Protein AF-0000000066518110 (afdb_homodimer)

Solvent-accessible surface area (backbone atoms only — not comparable to full-atom values): 36638 Å² total; per-residue (Å²): 124,85,75,61,84,64,55,36,27,37,40,30,31,38,12,18,6,25,77,72,26,27,47,43,69,61,60,83,70,71,92,41,18,25,53,55,11,72,75,30,78,81,39,62,41,25,17,30,23,38,25,38,38,38,41,35,52,33,77,76,78,41,50,31,99,80,63,67,46,46,35,34,37,33,35,33,36,6,49,39,31,69,62,28,34,70,73,27,40,48,78,69,65,53,49,57,51,65,28,38,38,39,40,41,66,51,52,32,26,44,50,22,49,72,60,46,34,47,32,42,52,63,45,69,52,100,79,58,28,31,29,59,73,44,64,34,41,28,39,26,32,59,69,31,51,57,47,42,42,46,47,37,42,74,36,49,71,54,32,42,84,63,45,68,52,26,66,39,62,68,50,41,52,52,46,52,51,50,53,50,50,54,33,54,76,69,68,56,72,52,63,59,40,71,63,83,62,27,38,36,31,40,24,33,37,74,62,84,49,66,41,69,36,48,53,65,82,63,37,88,66,43,39,38,29,38,28,29,23,24,40,19,91,95,36,69,21,44,25,37,37,35,31,51,20,64,45,34,40,87,77,69,44,48,56,78,79,33,64,72,25,28,15,35,38,40,36,61,62,26,44,42,72,42,68,69,35,42,54,54,59,60,33,35,53,61,30,50,34,34,36,30,22,24,34,41,44,77,91,48,82,55,75,41,33,22,12,41,57,54,42,53,53,47,44,47,70,56,51,30,25,30,34,33,30,24,23,33,37,43,82,43,33,58,69,64,43,32,52,51,37,47,52,50,51,51,51,38,41,75,70,65,53,42,60,88,64,43,71,48,54,38,70,46,25,45,51,44,71,46,82,38,48,60,124,85,76,62,84,66,56,37,28,37,40,30,32,39,12,17,5,24,78,72,25,27,47,44,69,63,60,84,71,71,91,39,18,27,53,56,10,72,75,32,78,82,39,61,40,26,16,31,22,39,24,38,39,37,41,35,52,33,75,76,80,42,50,31,99,78,63,67,44,45,36,34,36,34,34,33,36,6,50,40,32,70,61,27,33,68,72,28,40,49,78,68,65,53,50,58,51,64,28,38,36,38,40,40,65,52,51,32,27,44,49,22,49,72,59,45,35,46,33,43,53,62,44,68,52,100,80,58,27,30,31,61,73,43,63,33,40,28,38,27,30,59,67,31,51,57,47,42,42,46,46,37,42,74,36,49,71,55,31,43,83,62,44,69,51,26,64,39,63,66,50,40,52,52,45,53,50,52,51,52,51,53,32,53,75,69,68,56,71,52,64,59,39,70,62,83,62,27,37,36,31,39,24,32,38,74,62,85,48,66,41,68,35,48,54,63,81,64,37,88,68,44,40,38,27,37,30,27,23,23,42,19,90,96,34,72,21,45,26,38,38,34,31,50,21,63,46,35,40,89,78,69,44,50,57,77,78,31,64,71,24,28,17,36,39,41,37,60,62,27,43,43,70,43,69,70,37,44,54,55,59,59,32,35,54,61,30,51,35,34,35,31,23,25,34,41,45,78,90,50,83,55,75,41,33,22,12,41,56,51,43,54,54,48,42,45,69,57,51,30,24,29,33,32,30,23,21,33,40,42,82,41,31,58,69,64,44,31,52,51,38,46,52,51,50,51,52,38,41,75,69,65,52,43,60,88,64,44,71,47,54,38,69,46,25,45,52,44,72,46,81,38,49,62

Nearest PDB structures (foldseek):
  6b9v-assembly1_A  TM=8.905E-01  e=1.741E-20  Candidatus Koribacter versatilis Ellin345
  6b9v-assembly1_B  TM=8.935E-01  e=6.721E-20  Candidatus Koribacter versatilis Ellin345
  3qh8-assembly1_A  TM=8.140E-01  e=2.279E-18  Brucella abortus 2308
  3p2u-assembly1_A  TM=7.828E-01  e=2.275E-13  Escherichia coli K-12
  3x2y-assembly1_C  TM=6.474E-01  e=5.043E-06  Thermotoga maritima MSB8

Radius of gyration: 27.17 Å; Cα contacts (8 Å, |Δi|>4): 1809; chains: 2; bounding box: 62×86×55 Å

Secondary structure (DSSP, 8-state):
-----SSEEEEEEEE-B-TT-BSPTT--SSSSHHHHHHH-TTSTT-BPBPEEEEEEE-TTS---TTS-SEEEEEE---TTHHHHHHHTGGGGT----SEEE---SSHHHHTTGGGGGGGS-EEE-TTS-EEES--EEEEEEHHHHHHHHHHTHHHHHTSEEEEEPPSSHHHHHHHHHHHHHHHHHHT--SEEESS----EEEEEE-SSS-EEE--GGG-TTSEEEEEEEESSTT-EEEEEEEETT--BGGGT--GGGGTTS--EEEE-S-SB--HHHHHHHHTBS--SEEEEE--S-TT---SSS--HHHHHHHHHHH--SEEEEE-B-TTS-HHHHHHHHHHHHHHHHHTT-S-TT--EEEE--TT-EEEEE-/-----SSEEEEEEEE-B-TT-BSPTT--SSSSHHHHHHH-TTSTT-BPBPEEEEEEE-TTS---TTS-SEEEEEE---TTHHHHHHHTGGGGT----SEEE---SSHHHHTTGGGGGGGS-EEE-TTS-EEES--EEEEEEHHHHHHHHHHTHHHHHHSEEEEEPPSSHHHHHHHHHHHHHHHHHHT--SEEESS----EEEEEE-SSS-EEE--GGG-TTSEEEEEEEESSTT-EEEEEEEETT--BGGGT--TTTTTTS--EEEE-S-SB--HHHHHHHHTBS--SEEEEE--S-TT---SSS--HHHHHHHHHHH--SEEEEE-B-TTS-HHHHHHHHHHHHHHHHHTT-S-TT--EEEE--TT-EEEEE-

pLDDT: mean 94.29, std 9.57, range [33.03, 98.94]

Structure (mmCIF, N/CA/C/O backbone):
data_AF-0000000066518110-model_v1
#
loop_
_entity.id
_entity.type
_entity.pdbx_description
1 polymer 'Metallo-beta-lactamase domain-containing protein'
#
loop_
_atom_site.group_PDB
_atom_site.id
_atom_site.type_symbol
_atom_site.label_atom_id
_atom_site.label_alt_id
_atom_site.label_comp_id
_atom_site.label_asym_id
_atom_site.label_entity_id
_atom_site.label_seq_id
_atom_site.pdbx_PDB_ins_code
_atom_site.Cartn_x
_atom_site.Cartn_y
_atom_site.Cartn_z
_atom_site.occupancy
_atom_site.B_iso_or_equiv
_atom_site.auth_seq_id
_atom_site.auth_comp_id
_atom_site.auth_asym_id
_atom_site.auth_atom_id
_atom_site.pdbx_PDB_model_num
ATOM 1 N N . MET A 1 1 ? 13.898 23.766 -10.867 1 33.03 1 MET A N 1
ATOM 2 C CA . MET A 1 1 ? 14.609 23.953 -9.609 1 33.03 1 MET A CA 1
ATOM 3 C C . MET A 1 1 ? 14.109 25.188 -8.875 1 33.03 1 MET A C 1
ATOM 5 O O . MET A 1 1 ? 14.195 26.297 -9.391 1 33.03 1 MET A O 1
ATOM 9 N N . SER A 1 2 ? 13.031 25 -8.156 1 42.16 2 SER A N 1
ATOM 10 C CA . SER A 1 2 ? 12.43 26.219 -7.613 1 42.16 2 SER A CA 1
ATOM 11 C C . SER A 1 2 ? 13.477 27.078 -6.914 1 42.16 2 SER A C 1
ATOM 13 O O . SER A 1 2 ? 14.195 26.609 -6.039 1 42.16 2 SER A O 1
ATOM 15 N N . ASN A 1 3 ? 14.031 27.953 -7.547 1 44.62 3 ASN A N 1
ATOM 16 C CA . ASN A 1 3 ? 14.93 28.984 -7.027 1 44.62 3 ASN A CA 1
ATOM 17 C C . ASN A 1 3 ? 14.375 29.625 -5.754 1 44.62 3 ASN A C 1
ATOM 19 O O . ASN A 1 3 ? 13.531 30.516 -5.816 1 44.62 3 ASN A O 1
ATOM 23 N N . MET A 1 4 ? 14.227 28.797 -4.758 1 57.44 4 MET A N 1
ATOM 24 C CA . MET A 1 4 ? 13.758 29.453 -3.543 1 57.44 4 MET A CA 1
ATOM 25 C C . MET A 1 4 ? 14.75 30.531 -3.082 1 57.44 4 MET A C 1
ATOM 27 O O . MET A 1 4 ? 15.938 30.25 -2.941 1 57.44 4 MET A O 1
ATOM 31 N N . ASP A 1 5 ? 14.539 31.734 -3.434 1 60.47 5 ASP A N 1
ATOM 32 C CA . ASP A 1 5 ? 15.367 32.906 -3.145 1 60.47 5 ASP A CA 1
ATOM 33 C C . ASP A 1 5 ? 15.656 33 -1.649 1 60.47 5 ASP A C 1
ATOM 35 O O . ASP A 1 5 ? 16.234 34 -1.197 1 60.47 5 ASP A O 1
ATOM 39 N N . GLY A 1 6 ? 15.43 31.953 -0.92 1 77.75 6 GLY A N 1
ATOM 40 C CA . GLY A 1 6 ? 15.719 31.906 0.506 1 77.75 6 GLY A CA 1
ATOM 41 C C . GLY A 1 6 ? 14.68 32.625 1.342 1 77.75 6 GLY A C 1
ATOM 42 O O . GLY A 1 6 ? 14.695 32.562 2.572 1 77.75 6 GLY A O 1
ATOM 43 N N . SER A 1 7 ? 13.727 33.344 0.765 1 87.75 7 SER A N 1
ATOM 44 C CA . SER A 1 7 ? 12.75 34.125 1.492 1 87.75 7 SER A CA 1
ATOM 45 C C . SER A 1 7 ? 11.406 33.438 1.592 1 87.75 7 SER A C 1
ATOM 47 O O . SER A 1 7 ? 10.5 33.906 2.279 1 87.75 7 SER A O 1
ATOM 49 N N . THR A 1 8 ? 11.312 32.312 0.941 1 94.56 8 THR A N 1
ATOM 50 C CA . THR A 1 8 ? 10.031 31.609 0.94 1 94.56 8 THR A CA 1
ATOM 51 C C . THR A 1 8 ? 10.234 30.109 1.203 1 94.56 8 THR A C 1
ATOM 53 O O . THR A 1 8 ? 11.336 29.594 1.021 1 94.56 8 THR A O 1
ATOM 56 N N . PHE A 1 9 ? 9.312 29.484 1.763 1 96.69 9 PHE A N 1
ATOM 57 C CA . PHE A 1 9 ? 9.195 28.031 1.771 1 96.69 9 PHE A CA 1
ATOM 58 C C . PHE A 1 9 ? 7.898 27.594 1.101 1 96.69 9 PHE A C 1
ATOM 60 O O . PHE A 1 9 ? 7.062 28.422 0.745 1 96.69 9 PHE A O 1
ATOM 67 N N . SER A 1 10 ? 7.805 26.328 0.814 1 97.62 10 SER A N 1
ATOM 68 C CA . SER A 1 10 ? 6.633 25.906 0.053 1 97.62 10 SER A CA 1
ATOM 69 C C . SER A 1 10 ? 5.98 24.672 0.675 1 97.62 10 SER A C 1
ATOM 71 O O . SER A 1 10 ? 6.629 23.922 1.405 1 97.62 10 SER A O 1
ATOM 73 N N . LEU A 1 11 ? 4.711 24.625 0.476 1 98.69 11 LEU A N 1
ATOM 74 C CA . LEU A 1 11 ? 3.889 23.453 0.762 1 98.69 11 LEU A CA 1
ATOM 75 C C . LEU A 1 11 ? 3.395 22.812 -0.528 1 98.69 11 LEU A C 1
ATOM 77 O O . LEU A 1 11 ? 3.02 23.516 -1.473 1 98.69 11 LEU A O 1
ATOM 81 N N . THR A 1 12 ? 3.473 21.531 -0.601 1 98.88 12 THR A N 1
ATOM 82 C CA . THR A 1 12 ? 2.855 20.781 -1.692 1 98.88 12 THR A CA 1
ATOM 83 C C . THR A 1 12 ? 1.915 19.703 -1.151 1 98.88 12 THR A C 1
ATOM 85 O O . THR A 1 12 ? 2.34 18.812 -0.412 1 98.88 12 THR A O 1
ATOM 88 N N . ILE A 1 13 ? 0.634 19.875 -1.49 1 98.94 13 ILE A N 1
ATOM 89 C CA . ILE A 1 13 ? -0.285 18.797 -1.142 1 98.94 13 ILE A CA 1
ATOM 90 C C . ILE A 1 13 ? 0.016 17.562 -1.992 1 98.94 13 ILE A C 1
ATOM 92 O O . ILE A 1 13 ? -0.221 17.562 -3.203 1 98.94 13 ILE A O 1
ATOM 96 N N . VAL A 1 14 ? 0.535 16.547 -1.329 1 98.88 14 VAL A N 1
ATOM 97 C CA . VAL A 1 14 ? 0.955 15.32 -2.016 1 98.88 14 VAL A CA 1
ATOM 98 C C . VAL A 1 14 ? -0.266 14.461 -2.33 1 98.88 14 VAL A C 1
ATOM 100 O O . VAL A 1 14 ? -0.354 13.867 -3.408 1 98.88 14 VAL A O 1
ATOM 103 N N . GLY A 1 15 ? -1.125 14.391 -1.426 1 98.88 15 GLY A N 1
ATOM 104 C CA . GLY A 1 15 ? -2.406 13.727 -1.593 1 98.88 15 GLY A CA 1
ATOM 105 C C . GLY A 1 15 ? -3.551 14.453 -0.913 1 98.88 15 GLY A C 1
ATOM 106 O O . GLY A 1 15 ? -3.377 15.023 0.169 1 98.88 15 GLY A O 1
ATOM 107 N N . SER A 1 16 ? -4.762 14.375 -1.519 1 98.88 16 SER A N 1
ATOM 108 C CA . SER A 1 16 ? -5.895 15.156 -1.028 1 98.88 16 SER A CA 1
ATOM 109 C C . SER A 1 16 ? -7.113 14.273 -0.799 1 98.88 16 SER A C 1
ATOM 111 O O . SER A 1 16 ? -8.211 14.773 -0.527 1 98.88 16 SER A O 1
ATOM 113 N N . GLY A 1 17 ? -6.941 12.938 -0.949 1 98.62 17 GLY A N 1
ATOM 114 C CA . GLY A 1 17 ? -8.086 12.047 -0.875 1 98.62 17 GLY A CA 1
ATOM 115 C C . GLY A 1 17 ? -8.172 11.289 0.436 1 98.62 17 GLY A C 1
ATOM 116 O O . GLY A 1 17 ? -7.285 11.414 1.287 1 98.62 17 GLY A O 1
ATOM 117 N N . CYS A 1 18 ? -9.25 10.602 0.617 1 97.62 18 CYS A N 1
ATOM 118 C CA . CYS A 1 18 ? -9.516 9.805 1.812 1 97.62 18 CYS A CA 1
ATOM 119 C C . CYS A 1 18 ? -8.812 8.453 1.744 1 97.62 18 CYS A C 1
ATOM 121 O O . CYS A 1 18 ? -7.891 8.273 0.95 1 97.62 18 CYS A O 1
ATOM 123 N N . SER A 1 19 ? -9.141 7.551 2.627 1 96.62 19 SER A N 1
ATOM 124 C CA . SER A 1 19 ? -8.453 6.277 2.805 1 96.62 19 SER A CA 1
ATOM 125 C C . SER A 1 19 ? -8.547 5.418 1.549 1 96.62 19 SER A C 1
ATOM 127 O O . SER A 1 19 ? -7.609 4.68 1.222 1 96.62 19 SER A O 1
ATOM 129 N N . THR A 1 20 ? -9.609 5.52 0.76 1 95.94 20 THR A N 1
ATOM 130 C CA . THR A 1 20 ? -9.773 4.68 -0.421 1 95.94 20 THR A CA 1
ATOM 131 C C . THR A 1 20 ? -9.07 5.301 -1.626 1 95.94 20 THR A C 1
ATOM 133 O O . THR A 1 20 ? -8.852 4.633 -2.639 1 95.94 20 THR A O 1
ATOM 136 N N . GLY A 1 21 ? -8.719 6.617 -1.472 1 97.12 21 GLY A N 1
ATOM 137 C CA . GLY A 1 21 ? -8.359 7.344 -2.676 1 97.12 21 GLY A CA 1
ATOM 138 C C . GLY A 1 21 ? -9.508 7.496 -3.65 1 97.12 21 GLY A C 1
ATOM 139 O O . GLY A 1 21 ? -10.586 6.93 -3.445 1 97.12 21 GLY A O 1
ATOM 140 N N . VAL A 1 22 ? -9.32 8.344 -4.57 1 97.62 22 VAL A N 1
ATOM 141 C CA . VAL A 1 22 ? -10.258 8.531 -5.672 1 97.62 22 VAL A CA 1
ATOM 142 C C . VAL A 1 22 ? -9.523 8.391 -7.004 1 97.62 22 VAL A C 1
ATOM 144 O O . VAL A 1 22 ? -8.523 9.07 -7.246 1 97.62 22 VAL A O 1
ATOM 147 N N . PRO A 1 23 ? -9.93 7.496 -8.008 1 96.25 23 PRO A N 1
ATOM 148 C CA . PRO A 1 23 ? -11.188 6.742 -7.988 1 96.25 23 PRO A CA 1
ATOM 149 C C . PRO A 1 23 ? -11.203 5.648 -6.922 1 96.25 23 PRO A C 1
ATOM 151 O O . PRO A 1 23 ? -10.141 5.191 -6.484 1 96.25 23 PRO A O 1
ATOM 154 N N . VAL A 1 24 ? -12.391 5.336 -6.484 1 95.81 24 VAL A N 1
ATOM 155 C CA . VAL A 1 24 ? -12.594 4.23 -5.555 1 95.81 24 VAL A CA 1
ATOM 156 C C . VAL A 1 24 ? -12.617 2.908 -6.32 1 95.81 24 VAL A C 1
ATOM 158 O O . VAL A 1 24 ? -13.266 2.801 -7.363 1 95.81 24 VAL A O 1
ATOM 161 N N . ILE A 1 25 ? -11.812 1.938 -5.895 1 95.38 25 ILE A N 1
ATOM 162 C CA . ILE A 1 25 ? -11.82 0.616 -6.508 1 95.38 25 ILE A CA 1
ATOM 163 C C . ILE A 1 25 ? -13.242 0.082 -6.578 1 95.38 25 ILE A C 1
ATOM 165 O O . ILE A 1 25 ? -13.984 0.139 -5.594 1 95.38 25 ILE A O 1
ATOM 169 N N . GLY A 1 26 ? -13.688 -0.351 -7.758 1 90.25 26 GLY A N 1
ATOM 170 C CA . GLY A 1 26 ? -15.016 -0.91 -7.918 1 90.25 26 GLY A CA 1
ATOM 171 C C . GLY A 1 26 ? -16.016 0.084 -8.484 1 90.25 26 GLY A C 1
ATOM 172 O O . GLY A 1 26 ? -17.094 -0.303 -8.938 1 90.25 26 GLY A O 1
ATOM 173 N N . HIS A 1 27 ? -15.664 1.395 -8.359 1 90.75 27 HIS A N 1
ATOM 174 C CA . HIS A 1 27 ? -16.547 2.4 -8.938 1 90.75 27 HIS A CA 1
ATOM 175 C C . HIS A 1 27 ? -16.375 2.477 -10.453 1 90.75 27 HIS A C 1
ATOM 177 O O . HIS A 1 27 ? -15.758 3.412 -10.961 1 90.75 27 HIS A O 1
ATOM 183 N N . LEU A 1 28 ? -16.891 1.535 -11.156 1 84 28 LEU A N 1
ATOM 184 C CA . LEU A 1 28 ? -16.672 1.421 -12.594 1 84 28 LEU A CA 1
ATOM 185 C C . LEU A 1 28 ? -17.734 2.219 -13.359 1 84 28 LEU A C 1
ATOM 187 O O . LEU A 1 28 ? -17.531 2.547 -14.531 1 84 28 LEU A O 1
ATOM 191 N N . SER A 1 29 ? -18.844 2.445 -12.609 1 78.25 29 SER A N 1
ATOM 192 C CA . SER A 1 29 ? -19.938 3.197 -13.211 1 78.25 29 SER A CA 1
ATOM 193 C C . SER A 1 29 ? -20.516 4.203 -12.219 1 78.25 29 SER A C 1
ATOM 195 O O . SER A 1 29 ? -20.203 4.164 -11.031 1 78.25 29 SER A O 1
ATOM 197 N N . GLY A 1 30 ? -21.047 5.348 -12.625 1 76.44 30 GLY A N 1
ATOM 198 C CA . GLY A 1 30 ? -21.719 6.277 -11.734 1 76.44 30 GLY A CA 1
ATOM 199 C C . GLY A 1 30 ? -21.344 7.727 -11.992 1 76.44 30 GLY A C 1
ATOM 200 O O . GLY A 1 30 ? -20.594 8.023 -12.922 1 76.44 30 GLY A O 1
ATOM 201 N N . ASN A 1 31 ? -21.984 8.492 -11.117 1 84.75 31 ASN A N 1
ATOM 202 C CA . ASN A 1 31 ? -21.844 9.938 -11.273 1 84.75 31 ASN A CA 1
ATOM 203 C C . ASN A 1 31 ? -21.156 10.57 -10.062 1 84.75 31 ASN A C 1
ATOM 205 O O . ASN A 1 31 ? -21.797 11.297 -9.297 1 84.75 31 ASN A O 1
ATOM 209 N N . CYS A 1 32 ? -19.969 10.164 -9.812 1 92 32 CYS A N 1
ATOM 210 C CA . CYS A 1 32 ? -19.172 10.758 -8.75 1 92 32 CYS A CA 1
ATOM 211 C C . CYS A 1 32 ? -17.812 11.188 -9.266 1 92 32 CYS A C 1
ATOM 213 O O . CYS A 1 32 ? -17.547 11.125 -10.469 1 92 32 CYS A O 1
ATOM 215 N N . ALA A 1 33 ? -17.016 11.703 -8.438 1 94.81 33 ALA A N 1
ATOM 216 C CA . ALA A 1 33 ? -15.711 12.227 -8.844 1 94.81 33 ALA A CA 1
ATOM 217 C C . ALA A 1 33 ? -14.867 11.141 -9.5 1 94.81 33 ALA A C 1
ATOM 219 O O . ALA A 1 33 ? -13.93 11.445 -10.25 1 94.81 33 ALA A O 1
ATOM 220 N N . CYS A 1 34 ? -15.203 9.852 -9.25 1 95.25 34 CYS A N 1
ATOM 221 C CA . CYS A 1 34 ? -14.453 8.742 -9.82 1 95.25 34 CYS A CA 1
ATOM 222 C C . CYS A 1 34 ? -14.523 8.766 -11.344 1 95.25 34 CYS A C 1
ATOM 224 O O . CYS A 1 34 ? -13.531 8.492 -12.023 1 95.25 34 CYS A O 1
ATOM 226 N N . ALA A 1 35 ? -15.727 9.125 -11.867 1 92.75 35 ALA A N 1
ATOM 227 C CA . ALA A 1 35 ? -15.898 9.164 -13.312 1 92.75 35 ALA A CA 1
ATOM 228 C C . ALA A 1 35 ? -14.969 10.18 -13.953 1 92.75 35 ALA A C 1
ATOM 230 O O . ALA A 1 35 ? -14.328 9.898 -14.969 1 92.75 35 ALA A O 1
ATOM 231 N N . VAL A 1 36 ? -14.883 11.336 -13.312 1 94.19 36 VAL A N 1
ATOM 232 C CA . VAL A 1 36 ? -14.023 12.406 -13.812 1 94.19 36 VAL A CA 1
ATOM 233 C C . VAL A 1 36 ? -12.555 12.008 -13.648 1 94.19 36 VAL A C 1
ATOM 235 O O . VAL A 1 36 ? -11.742 12.203 -14.555 1 94.19 36 VAL A O 1
ATOM 238 N N . ALA A 1 37 ? -12.258 11.422 -12.492 1 94.94 37 ALA A N 1
ATOM 239 C CA . ALA A 1 37 ? -10.891 11.016 -12.18 1 94.94 37 ALA A CA 1
ATOM 240 C C . ALA A 1 37 ? -10.391 9.945 -13.148 1 94.94 37 ALA A C 1
ATOM 242 O O . ALA A 1 37 ? -9.211 9.922 -13.5 1 94.94 37 ALA A O 1
ATOM 243 N N . MET A 1 38 ? -11.273 9.008 -13.555 1 91.5 38 MET A N 1
ATOM 244 C CA . MET A 1 38 ? -10.906 7.941 -14.477 1 91.5 38 MET A CA 1
ATOM 245 C C . MET A 1 38 ? -10.609 8.5 -15.867 1 91.5 38 MET A C 1
ATOM 247 O O . MET A 1 38 ? -9.766 7.965 -16.594 1 91.5 38 MET A O 1
ATOM 251 N N . ARG A 1 39 ? -11.266 9.625 -16.203 1 90.5 39 ARG A N 1
ATOM 252 C CA . ARG A 1 39 ? -11.086 10.25 -17.5 1 90.5 39 ARG A CA 1
ATOM 253 C C . ARG A 1 39 ? -9.844 11.141 -17.516 1 90.5 39 ARG A C 1
ATOM 255 O O . ARG A 1 39 ? -9.195 11.289 -18.562 1 90.5 39 ARG A O 1
ATOM 262 N N . ASP A 1 40 ? -9.531 11.742 -16.391 1 93.69 40 ASP A N 1
ATOM 263 C CA . ASP A 1 40 ? -8.406 12.664 -16.266 1 93.69 40 ASP A CA 1
ATOM 264 C C . ASP A 1 40 ? -7.5 12.258 -15.102 1 93.69 40 ASP A C 1
ATOM 266 O O . ASP A 1 40 ? -7.688 12.719 -13.977 1 93.69 40 ASP A O 1
ATOM 270 N N . ALA A 1 41 ? -6.449 11.547 -15.359 1 89 41 ALA A N 1
ATOM 271 C CA . ALA A 1 41 ? -5.57 10.977 -14.344 1 89 41 ALA A CA 1
ATOM 272 C C . ALA A 1 41 ? -4.703 12.047 -13.695 1 89 41 ALA A C 1
ATOM 274 O O . ALA A 1 41 ? -4.102 11.82 -12.648 1 89 41 ALA A O 1
ATOM 275 N N . GLU A 1 42 ? -4.656 13.203 -14.227 1 91.5 42 GLU A N 1
ATOM 276 C CA . GLU A 1 42 ? -3.826 14.273 -13.68 1 91.5 42 GLU A CA 1
ATOM 277 C C . GLU A 1 42 ? -4.684 15.398 -13.102 1 91.5 42 GLU A C 1
ATOM 279 O O . GLU A 1 42 ? -4.16 16.391 -12.609 1 91.5 42 GLU A O 1
ATOM 284 N N . GLY A 1 43 ? -5.973 15.18 -13.195 1 96.5 43 GLY A N 1
ATOM 285 C CA . GLY A 1 43 ? -6.883 16.219 -12.75 1 96.5 43 GLY A CA 1
ATOM 286 C C . GLY A 1 43 ? -7.074 16.25 -11.242 1 96.5 43 GLY A C 1
ATOM 287 O O . GLY A 1 43 ? -6.617 15.344 -10.539 1 96.5 43 GLY A O 1
ATOM 288 N N . PRO A 1 44 ? -7.73 17.219 -10.781 1 98.19 44 PRO A N 1
ATOM 289 C CA . PRO A 1 44 ? -7.859 17.438 -9.344 1 98.19 44 PRO A CA 1
ATOM 290 C C . PRO A 1 44 ? -8.781 16.422 -8.672 1 98.19 44 PRO A C 1
ATOM 292 O O . PRO A 1 44 ? -8.828 16.344 -7.438 1 98.19 44 PRO A O 1
ATOM 295 N N . ASN A 1 45 ? -9.555 15.672 -9.477 1 98.06 45 ASN A N 1
ATOM 296 C CA . ASN A 1 45 ? -10.445 14.68 -8.891 1 98.06 45 ASN A CA 1
ATOM 297 C C . ASN A 1 45 ? -9.727 13.359 -8.648 1 98.06 45 ASN A C 1
ATOM 299 O O . ASN A 1 45 ? -10.266 12.461 -7.992 1 98.06 45 ASN A O 1
ATOM 303 N N . ARG A 1 46 ? -8.539 13.18 -9.25 1 97.88 46 ARG A N 1
ATOM 304 C CA . ARG A 1 46 ? -7.684 12.062 -8.875 1 97.88 46 ARG A CA 1
ATOM 305 C C . ARG A 1 46 ? -6.977 12.328 -7.547 1 97.88 46 ARG A C 1
ATOM 307 O O . ARG A 1 46 ? -6.109 13.203 -7.465 1 97.88 46 ARG A O 1
ATOM 314 N N . ARG A 1 47 ? -7.328 11.562 -6.512 1 98.75 47 ARG A N 1
ATOM 315 C CA . ARG A 1 47 ? -6.906 11.914 -5.16 1 98.75 47 ARG A CA 1
ATOM 316 C C . ARG A 1 47 ? -6.223 10.734 -4.477 1 98.75 47 ARG A C 1
ATOM 318 O O . ARG A 1 47 ? -6.805 9.648 -4.363 1 98.75 47 ARG A O 1
ATOM 325 N N . ASN A 1 48 ? -5.008 10.906 -4.102 1 98.69 48 ASN A N 1
ATOM 326 C CA . ASN A 1 48 ? -4.281 9.953 -3.27 1 98.69 48 ASN A CA 1
ATOM 327 C C . ASN A 1 48 ? -4.508 10.219 -1.784 1 98.69 48 ASN A C 1
ATOM 329 O O . ASN A 1 48 ? -5.16 11.195 -1.416 1 98.69 48 ASN A O 1
ATOM 333 N N . ASN A 1 49 ? -4.059 9.305 -0.915 1 98.88 49 ASN A N 1
ATOM 334 C CA . ASN A 1 49 ? -4.199 9.5 0.525 1 98.88 49 ASN A CA 1
ATOM 335 C C . ASN A 1 49 ? -3.549 10.797 0.984 1 98.88 49 ASN A C 1
ATOM 337 O O . ASN A 1 49 ? -2.541 11.227 0.418 1 98.88 49 ASN A O 1
ATOM 341 N N . VAL A 1 50 ? -4.07 11.375 1.992 1 98.81 50 VAL A N 1
ATOM 342 C CA . VAL A 1 50 ? -3.633 12.672 2.482 1 98.81 50 VAL A CA 1
ATOM 343 C C . VAL A 1 50 ? -2.145 12.625 2.826 1 98.81 50 VAL A C 1
ATOM 345 O O . VAL A 1 50 ? -1.667 11.641 3.395 1 98.81 50 VAL A O 1
ATOM 348 N N . SER A 1 51 ? -1.422 13.594 2.428 1 98.94 51 SER A N 1
ATOM 349 C CA . SER A 1 51 ? 0.008 13.773 2.658 1 98.94 51 SER A CA 1
ATOM 350 C C . SER A 1 51 ? 0.456 15.18 2.271 1 98.94 51 SER A C 1
ATOM 352 O O . SER A 1 51 ? -0.137 15.805 1.39 1 98.94 51 SER A O 1
ATOM 354 N N . LEU A 1 52 ? 1.461 15.719 2.936 1 98.94 52 LEU A N 1
ATOM 355 C CA . LEU A 1 52 ? 1.965 17.062 2.682 1 98.94 52 LEU A CA 1
ATOM 356 C C . LEU A 1 52 ? 3.488 17.078 2.633 1 98.94 52 LEU A C 1
ATOM 358 O O . LEU A 1 52 ? 4.145 16.453 3.473 1 98.94 52 LEU A O 1
ATOM 362 N N . LEU A 1 53 ? 4.055 17.703 1.625 1 98.88 53 LEU A N 1
ATOM 363 C CA . LEU A 1 53 ? 5.488 17.969 1.545 1 98.88 53 LEU A CA 1
ATOM 364 C C . LEU A 1 53 ? 5.801 19.406 1.92 1 98.88 53 LEU A C 1
ATOM 366 O O . LEU A 1 53 ? 5.23 20.344 1.349 1 98.88 53 LEU A O 1
ATOM 370 N N . ILE A 1 54 ? 6.59 19.578 2.91 1 98.69 54 ILE A N 1
ATOM 371 C CA . ILE A 1 54 ? 7.109 20.891 3.314 1 98.69 54 ILE A CA 1
ATOM 372 C C . ILE A 1 54 ? 8.547 21.047 2.814 1 98.69 54 ILE A C 1
ATOM 374 O O . ILE A 1 54 ? 9.406 20.219 3.121 1 98.69 54 ILE A O 1
ATOM 378 N N . THR A 1 55 ? 8.828 22.031 2.02 1 97.31 55 THR A N 1
ATOM 379 C CA . THR A 1 55 ? 10.164 22.297 1.499 1 97.31 55 THR A CA 1
ATOM 380 C C . THR A 1 55 ? 10.68 23.641 2.014 1 97.31 55 THR A C 1
ATOM 382 O O . THR A 1 55 ? 10.07 24.688 1.766 1 97.31 55 THR A O 1
ATOM 385 N N . VAL A 1 56 ? 11.75 23.609 2.725 1 96.25 56 VAL A N 1
ATOM 386 C CA . VAL A 1 56 ? 12.328 24.781 3.35 1 96.25 56 VAL A CA 1
ATOM 387 C C . VAL A 1 56 ? 13.758 24.984 2.85 1 96.25 56 VAL A C 1
ATOM 389 O O . VAL A 1 56 ? 14.523 24.016 2.73 1 96.25 56 VAL A O 1
ATOM 392 N N . PRO A 1 57 ? 14.125 26.266 2.52 1 92.44 57 PRO A N 1
ATOM 393 C CA . PRO A 1 57 ? 15.531 26.5 2.174 1 92.44 57 PRO A CA 1
ATOM 394 C C . PRO A 1 57 ? 16.484 26.125 3.303 1 92.44 57 PRO A C 1
ATOM 396 O O . PRO A 1 57 ? 16.172 26.344 4.477 1 92.44 57 PRO A O 1
ATOM 399 N N . SER A 1 58 ? 17.578 25.578 2.9 1 86.56 58 SER A N 1
ATOM 400 C CA . SER A 1 58 ? 18.547 25.141 3.904 1 86.56 58 SER A CA 1
ATOM 401 C C . SER A 1 58 ? 19.141 26.344 4.648 1 86.56 58 SER A C 1
ATOM 403 O O . SER A 1 58 ? 19.453 27.359 4.035 1 86.56 58 SER A O 1
ATOM 405 N N . PRO A 1 59 ? 19 26.516 5.977 1 66.25 59 PRO A N 1
ATOM 406 C CA . PRO A 1 59 ? 19.516 27.688 6.699 1 66.25 59 PRO A CA 1
ATOM 407 C C . PRO A 1 59 ? 20.938 28.062 6.266 1 66.25 59 PRO A C 1
ATOM 409 O O . PRO A 1 59 ? 21.266 29.25 6.191 1 66.25 59 PRO A O 1
ATOM 412 N N . HIS A 1 60 ? 22.031 27.391 6.594 1 54.91 60 HIS A N 1
ATOM 413 C CA . HIS A 1 60 ? 23.406 27.875 6.457 1 54.91 60 HIS A CA 1
ATOM 414 C C . HIS A 1 60 ? 23.891 27.766 5.012 1 54.91 60 HIS A C 1
ATOM 416 O O . HIS A 1 60 ? 25.078 27.594 4.766 1 54.91 60 HIS A O 1
ATOM 422 N N . GLY A 1 61 ? 22.938 28.391 4.102 1 49.78 61 GLY A N 1
ATOM 423 C CA . GLY A 1 61 ? 23.547 28.375 2.787 1 49.78 61 GLY A CA 1
ATOM 424 C C . GLY A 1 61 ? 24.203 27.047 2.438 1 49.78 61 GLY A C 1
ATOM 425 O O . GLY A 1 61 ? 24.859 26.938 1.406 1 49.78 61 GLY A O 1
ATOM 426 N N . GLY A 1 62 ? 24.453 26.281 3.488 1 44.78 62 GLY A N 1
ATOM 427 C CA . GLY A 1 62 ? 25.203 25.062 3.277 1 44.78 62 GLY A CA 1
ATOM 428 C C . GLY A 1 62 ? 24.422 24 2.537 1 44.78 62 GLY A C 1
ATOM 429 O O . GLY A 1 62 ? 23.188 24.062 2.477 1 44.78 62 GLY A O 1
ATOM 430 N N . SER A 1 63 ? 24.969 23.594 1.505 1 43.66 63 SER A N 1
ATOM 431 C CA . SER A 1 63 ? 24.469 22.453 0.733 1 43.66 63 SER A CA 1
ATOM 432 C C . SER A 1 63 ? 23.859 21.406 1.641 1 43.66 63 SER A C 1
ATOM 434 O O . SER A 1 63 ? 24.359 21.141 2.74 1 43.66 63 SER A O 1
ATOM 436 N N . SER A 1 64 ? 22.453 21.391 1.813 1 49.5 64 SER A N 1
ATOM 437 C CA . SER A 1 64 ? 22.094 20.094 2.381 1 49.5 64 SER A CA 1
ATOM 438 C C . SER A 1 64 ? 23.188 19.062 2.125 1 49.5 64 SER A C 1
ATOM 440 O O . SER A 1 64 ? 23.969 19.188 1.175 1 49.5 64 SER A O 1
ATOM 442 N N . GLY A 1 65 ? 23.703 18.422 3.207 1 47.38 65 GLY A N 1
ATOM 443 C CA . GLY A 1 65 ? 24.75 17.453 2.959 1 47.38 65 GLY A CA 1
ATOM 444 C C . GLY A 1 65 ? 24.672 16.844 1.571 1 47.38 65 GLY A C 1
ATOM 445 O O . GLY A 1 65 ? 25.609 16.172 1.134 1 47.38 65 GLY A O 1
ATOM 446 N N . ASP A 1 66 ? 23.438 17.047 1.041 1 55.16 66 ASP A N 1
ATOM 447 C CA . ASP A 1 66 ? 23.344 16.391 -0.256 1 55.16 66 ASP A CA 1
ATOM 448 C C . ASP A 1 66 ? 23.297 17.406 -1.392 1 55.16 66 ASP A C 1
ATOM 450 O O . ASP A 1 66 ? 22.953 17.078 -2.525 1 55.16 66 ASP A O 1
ATOM 454 N N . GLY A 1 67 ? 23.625 18.75 -1.07 1 61.12 67 GLY A N 1
ATOM 455 C CA . GLY A 1 67 ? 23.797 19.734 -2.127 1 61.12 67 GLY A CA 1
ATOM 456 C C . GLY A 1 67 ? 22.469 20.219 -2.699 1 61.12 67 GLY A C 1
ATOM 457 O O . GLY A 1 67 ? 22.453 20.938 -3.699 1 61.12 67 GLY A O 1
ATOM 458 N N . ARG A 1 68 ? 21.266 20 -1.98 1 68.62 68 ARG A N 1
ATOM 459 C CA . ARG A 1 68 ? 19.953 20.281 -2.539 1 68.62 68 ARG A CA 1
ATOM 460 C C . ARG A 1 68 ? 19.562 21.75 -2.322 1 68.62 68 ARG A C 1
ATOM 462 O O . ARG A 1 68 ? 18.688 22.266 -3.014 1 68.62 68 ARG A O 1
ATOM 469 N N . GLY A 1 69 ? 20.094 22.297 -1.396 1 85.06 69 GLY A N 1
ATOM 470 C CA . GLY A 1 69 ? 19.75 23.672 -1.037 1 85.06 69 GLY A CA 1
ATOM 471 C C . GLY A 1 69 ? 18.422 23.797 -0.336 1 85.06 69 GLY A C 1
ATOM 472 O O . GLY A 1 69 ? 17.953 24.906 -0.054 1 85.06 69 GLY A O 1
ATOM 473 N N . VAL A 1 70 ? 17.719 22.656 -0.124 1 93 70 VAL A N 1
ATOM 474 C CA . VAL A 1 70 ? 16.422 22.656 0.555 1 93 70 VAL A CA 1
ATOM 475 C C . VAL A 1 70 ? 16.344 21.484 1.525 1 93 70 VAL A C 1
ATOM 477 O O . VAL A 1 70 ? 17.109 20.531 1.414 1 93 70 VAL A O 1
ATOM 480 N N . ARG A 1 71 ? 15.531 21.609 2.523 1 94.81 71 ARG A N 1
ATOM 481 C CA . ARG A 1 71 ? 15.125 20.547 3.426 1 94.81 71 ARG A CA 1
ATOM 482 C C . ARG A 1 71 ? 13.648 20.188 3.227 1 94.81 71 ARG A C 1
ATOM 484 O O . ARG A 1 71 ? 12.836 21.062 2.926 1 94.81 71 ARG A O 1
ATOM 491 N N . ARG A 1 72 ? 13.383 18.906 3.365 1 96.5 72 ARG A N 1
ATOM 492 C CA . ARG A 1 72 ? 12.031 18.438 3.062 1 96.5 72 ARG A CA 1
ATOM 493 C C . ARG A 1 72 ? 11.469 17.625 4.219 1 96.5 72 ARG A C 1
ATOM 495 O O . ARG A 1 72 ? 12.125 16.703 4.719 1 96.5 72 ARG A O 1
ATOM 502 N N . VAL A 1 73 ? 10.328 17.984 4.641 1 98.31 73 VAL A N 1
ATOM 503 C CA . VAL A 1 73 ? 9.57 17.234 5.637 1 98.31 73 VAL A CA 1
ATOM 504 C C . VAL A 1 73 ? 8.281 16.703 5.012 1 98.31 73 VAL A C 1
ATOM 506 O O . VAL A 1 73 ? 7.559 17.438 4.336 1 98.31 73 VAL A O 1
ATOM 509 N N . LEU A 1 74 ? 8.078 15.438 5.184 1 98.81 74 LEU A N 1
ATOM 510 C CA . LEU A 1 74 ? 6.863 14.797 4.688 1 98.81 74 LEU A CA 1
ATOM 511 C C . LEU A 1 74 ? 5.914 14.461 5.836 1 98.81 74 LEU A C 1
ATOM 513 O O . LEU A 1 74 ? 6.348 13.969 6.883 1 98.81 74 LEU A O 1
ATOM 517 N N . ILE A 1 75 ? 4.652 14.844 5.688 1 98.94 75 ILE A N 1
ATOM 518 C CA . ILE A 1 75 ? 3.627 14.391 6.621 1 98.94 75 ILE A CA 1
ATOM 519 C C . ILE A 1 75 ? 2.852 13.227 6.012 1 98.94 75 ILE A C 1
ATOM 521 O O . ILE A 1 75 ? 2.203 13.375 4.973 1 98.94 75 ILE A O 1
ATOM 525 N N . ASP A 1 76 ? 2.887 12.07 6.617 1 98.88 76 ASP A N 1
ATOM 526 C CA . ASP A 1 76 ? 2.209 10.828 6.262 1 98.88 76 ASP A CA 1
ATOM 527 C C . ASP A 1 76 ? 2.713 10.289 4.926 1 98.88 76 ASP A C 1
ATOM 529 O O . ASP A 1 76 ? 3.215 11.047 4.094 1 98.88 76 ASP A O 1
ATOM 533 N N . CYS A 1 77 ? 2.672 9.062 4.754 1 98.44 77 CYS A N 1
ATOM 534 C CA . CYS A 1 77 ? 2.957 8.289 3.549 1 98.44 77 CYS A CA 1
ATOM 535 C C . CYS A 1 77 ? 2.053 7.066 3.461 1 98.44 77 CYS A C 1
ATOM 537 O O . CYS A 1 77 ? 2.461 5.957 3.814 1 98.44 77 CYS A O 1
ATOM 539 N N . GLY A 1 78 ? 0.877 7.254 2.988 1 98.19 78 GLY A N 1
ATOM 540 C CA . GLY A 1 78 ? -0.163 6.238 2.996 1 98.19 78 GLY A CA 1
ATOM 541 C C . GLY A 1 78 ? 0.021 5.188 1.917 1 98.19 78 GLY A C 1
ATOM 542 O O . GLY A 1 78 ? 1.051 5.16 1.239 1 98.19 78 GLY A O 1
ATOM 543 N N . LYS A 1 79 ? -1.002 4.32 1.747 1 97.81 79 LYS A N 1
ATOM 544 C CA . LYS A 1 79 ? -0.919 3.152 0.874 1 97.81 79 LYS A CA 1
ATOM 545 C C . LYS A 1 79 ? -0.908 3.566 -0.596 1 97.81 79 LYS A C 1
ATOM 547 O O . LYS A 1 79 ? -0.617 2.75 -1.473 1 97.81 79 LYS A O 1
ATOM 552 N N . THR A 1 80 ? -1.195 4.82 -0.93 1 98 80 THR A N 1
ATOM 553 C CA . THR A 1 80 ? -1.136 5.32 -2.299 1 98 80 THR A CA 1
ATOM 554 C C . THR A 1 80 ? 0.182 6.047 -2.553 1 98 80 THR A C 1
ATOM 556 O O . THR A 1 80 ? 0.305 6.801 -3.52 1 98 80 THR A O 1
ATOM 559 N N . PHE A 1 81 ? 1.174 5.824 -1.696 1 98.38 81 PHE A N 1
ATOM 560 C CA . PHE A 1 81 ? 2.4 6.613 -1.688 1 98.38 81 PHE A CA 1
ATOM 561 C C . PHE A 1 81 ? 3.121 6.508 -3.027 1 98.38 81 PHE A C 1
ATOM 563 O O . PHE A 1 81 ? 3.623 7.504 -3.549 1 98.38 81 PHE A O 1
ATOM 570 N N . ARG A 1 82 ? 3.186 5.328 -3.572 1 97.56 82 ARG A N 1
ATOM 571 C CA . ARG A 1 82 ? 3.902 5.133 -4.828 1 97.56 82 ARG A CA 1
ATOM 572 C C . ARG A 1 82 ? 3.307 5.996 -5.938 1 97.56 82 ARG A C 1
ATOM 574 O O . ARG A 1 82 ? 4.035 6.699 -6.641 1 97.56 82 ARG A O 1
ATOM 581 N N . ASP A 1 83 ? 2.008 5.93 -6.066 1 96.69 83 ASP A N 1
ATOM 582 C CA . ASP A 1 83 ? 1.339 6.762 -7.059 1 96.69 83 ASP A CA 1
ATOM 583 C C . ASP A 1 83 ? 1.545 8.25 -6.766 1 96.69 83 ASP A C 1
ATOM 585 O O . ASP A 1 83 ? 1.802 9.039 -7.676 1 96.69 83 ASP A O 1
ATOM 589 N N . ALA A 1 84 ? 1.438 8.625 -5.512 1 98.25 84 ALA A N 1
ATOM 590 C CA . ALA A 1 84 ? 1.648 10.016 -5.098 1 98.25 84 ALA A CA 1
ATOM 591 C C . ALA A 1 84 ? 3.061 10.477 -5.441 1 98.25 84 ALA A C 1
ATOM 593 O O . ALA A 1 84 ? 3.262 11.633 -5.836 1 98.25 84 ALA A O 1
ATOM 594 N N . TYR A 1 85 ? 4.062 9.578 -5.297 1 98 85 TYR A N 1
ATOM 595 C CA . TYR A 1 85 ? 5.441 9.922 -5.625 1 98 85 TYR A CA 1
ATOM 596 C C . TYR A 1 85 ? 5.57 10.305 -7.094 1 98 85 TYR A C 1
ATOM 598 O O . TYR A 1 85 ? 6.059 11.391 -7.422 1 98 85 TYR A O 1
ATOM 606 N N . PHE A 1 86 ? 5.102 9.469 -7.945 1 95.31 86 PHE A N 1
ATOM 607 C CA . PHE A 1 86 ? 5.34 9.672 -9.367 1 95.31 86 PHE A CA 1
ATOM 608 C C . PHE A 1 86 ? 4.484 10.82 -9.906 1 95.31 86 PHE A C 1
ATOM 610 O O . PHE A 1 86 ? 4.898 11.539 -10.82 1 95.31 86 PHE A O 1
ATOM 617 N N . ARG A 1 87 ? 3.328 11.07 -9.273 1 95.5 87 ARG A N 1
ATOM 618 C CA . ARG A 1 87 ? 2.441 12.125 -9.758 1 95.5 87 ARG A CA 1
ATOM 619 C C . ARG A 1 87 ? 2.846 13.484 -9.203 1 95.5 87 ARG A C 1
ATOM 621 O O . ARG A 1 87 ? 2.617 14.516 -9.836 1 95.5 87 ARG A O 1
ATOM 628 N N . VAL A 1 88 ? 3.447 13.469 -8 1 97.69 88 VAL A N 1
ATOM 629 C CA . VAL A 1 88 ? 3.619 14.758 -7.34 1 97.69 88 VAL A CA 1
ATOM 630 C C . VAL A 1 88 ? 5.074 14.93 -6.914 1 97.69 88 VAL A C 1
ATOM 632 O O . VAL A 1 88 ? 5.773 15.82 -7.406 1 97.69 88 VAL A O 1
ATOM 635 N N . LEU A 1 89 ? 5.605 14.031 -6.137 1 97.62 89 LEU A N 1
ATOM 636 C CA . LEU A 1 89 ? 6.895 14.234 -5.484 1 97.62 89 LEU A CA 1
ATOM 637 C C . LEU A 1 89 ? 8.031 14.203 -6.504 1 97.62 89 LEU A C 1
ATOM 639 O O . LEU A 1 89 ? 9 14.953 -6.379 1 97.62 89 LEU A O 1
ATOM 643 N N . ALA A 1 90 ? 7.898 13.312 -7.496 1 94.38 90 ALA A N 1
ATOM 644 C CA . ALA A 1 90 ? 8.93 13.211 -8.523 1 94.38 90 ALA A CA 1
ATOM 645 C C . ALA A 1 90 ? 9.078 14.531 -9.281 1 94.38 90 ALA A C 1
ATOM 647 O O . ALA A 1 90 ? 10.188 14.898 -9.688 1 94.38 90 ALA A O 1
ATOM 648 N N . LYS A 1 91 ? 7.957 15.25 -9.438 1 91.94 91 LYS A N 1
ATOM 649 C CA . LYS A 1 91 ? 7.977 16.531 -10.125 1 91.94 91 LYS A CA 1
ATOM 650 C C . LYS A 1 91 ? 8.758 17.578 -9.32 1 91.94 91 LYS A C 1
ATOM 652 O O . LYS A 1 91 ? 9.242 18.562 -9.875 1 91.94 91 LYS A O 1
ATOM 657 N N . HIS A 1 92 ? 8.859 17.375 -8.047 1 92.81 92 HIS A N 1
ATOM 658 C CA . HIS A 1 92 ? 9.648 18.234 -7.172 1 92.81 92 HIS A CA 1
ATOM 659 C C . HIS A 1 92 ? 11.039 17.656 -6.941 1 92.81 92 HIS A C 1
ATOM 661 O O . HIS A 1 92 ? 11.758 18.109 -6.039 1 92.81 92 HIS A O 1
ATOM 667 N N . GLN A 1 93 ? 11.367 16.562 -7.645 1 91.06 93 GLN A N 1
ATOM 668 C CA . GLN A 1 93 ? 12.688 15.93 -7.629 1 91.06 93 GLN A CA 1
ATOM 669 C C . GLN A 1 93 ? 13.031 15.43 -6.23 1 91.06 93 GLN A C 1
ATOM 671 O O . GLN A 1 93 ? 14.172 15.562 -5.785 1 91.06 93 GLN A O 1
ATOM 676 N N . VAL A 1 94 ? 12.078 15 -5.547 1 94.62 94 VAL A N 1
ATOM 677 C CA . VAL A 1 94 ? 12.297 14.484 -4.195 1 94.62 94 VAL A CA 1
ATOM 678 C C . VAL A 1 94 ? 13.008 13.141 -4.266 1 94.62 94 VAL A C 1
ATOM 680 O O . VAL A 1 94 ? 12.492 12.188 -4.848 1 94.62 94 VAL A O 1
ATOM 683 N N . GLN A 1 95 ? 14.148 12.992 -3.643 1 92.56 95 GLN A N 1
ATOM 684 C CA . GLN A 1 95 ? 14.891 11.742 -3.615 1 92.56 95 GLN A CA 1
ATOM 685 C C . GLN A 1 95 ? 15.227 11.336 -2.184 1 92.56 95 GLN A C 1
ATOM 687 O O . GLN A 1 95 ? 15.672 10.211 -1.941 1 92.56 95 GLN A O 1
ATOM 692 N N . THR A 1 96 ? 15.117 12.25 -1.278 1 93.69 96 THR A N 1
ATOM 693 C CA . THR A 1 96 ? 15.273 12.023 0.153 1 93.69 96 THR A CA 1
ATOM 694 C C . THR A 1 96 ? 14.344 12.93 0.951 1 93.69 96 THR A C 1
ATOM 696 O O . THR A 1 96 ? 13.852 13.938 0.429 1 93.69 96 THR A O 1
ATOM 699 N N . VAL A 1 97 ? 14.016 12.594 2.104 1 95.38 97 VAL A N 1
ATOM 700 C CA . VAL A 1 97 ? 13.289 13.453 3.039 1 95.38 97 VAL A CA 1
ATOM 701 C C . VAL A 1 97 ? 14.094 13.602 4.328 1 95.38 97 VAL A C 1
ATOM 703 O O . VAL A 1 97 ? 14.797 12.672 4.742 1 95.38 97 VAL A O 1
ATOM 706 N N . ASP A 1 98 ? 14.016 14.734 4.93 1 95.88 98 ASP A N 1
ATOM 707 C CA . ASP A 1 98 ? 14.797 15.047 6.125 1 95.88 98 ASP A CA 1
ATOM 708 C C . ASP A 1 98 ? 14.023 14.695 7.395 1 95.88 98 ASP A C 1
ATOM 710 O O . ASP A 1 98 ? 14.602 14.586 8.469 1 95.88 98 ASP A O 1
ATOM 714 N N . ALA A 1 99 ? 12.734 14.539 7.238 1 98 99 ALA A N 1
ATOM 715 C CA . ALA A 1 99 ? 11.891 14.086 8.344 1 98 99 ALA A CA 1
ATOM 716 C C . ALA A 1 99 ? 10.555 13.562 7.832 1 98 99 ALA A C 1
ATOM 718 O O . ALA A 1 99 ? 10.086 13.969 6.762 1 98 99 ALA A O 1
ATOM 719 N N . LEU A 1 100 ? 10.008 12.648 8.594 1 98.81 100 LEU A N 1
ATOM 720 C CA . LEU A 1 100 ? 8.68 12.109 8.359 1 98.81 100 LEU A CA 1
ATOM 721 C C . LEU A 1 100 ? 7.805 12.258 9.602 1 98.81 100 LEU A C 1
ATOM 723 O O . LEU A 1 100 ? 8.195 11.836 10.688 1 98.81 100 LEU A O 1
ATOM 727 N N . LEU A 1 101 ? 6.707 12.969 9.469 1 98.94 101 LEU A N 1
ATOM 728 C CA . LEU A 1 101 ? 5.711 13.07 10.539 1 98.94 101 LEU A CA 1
ATOM 729 C C . LEU A 1 101 ? 4.512 12.172 10.25 1 98.94 101 LEU A C 1
ATOM 731 O O . LEU A 1 101 ? 3.926 12.242 9.164 1 98.94 101 LEU A O 1
ATOM 735 N N . LEU A 1 102 ? 4.164 11.305 11.188 1 98.94 102 LEU A N 1
ATOM 736 C CA . LEU A 1 102 ? 3.008 10.43 11.031 1 98.94 102 LEU A CA 1
ATOM 737 C C . LEU A 1 102 ? 1.867 10.867 11.945 1 98.94 102 LEU A C 1
ATOM 739 O O . LEU A 1 102 ? 2.043 10.969 13.164 1 98.94 102 LEU A O 1
ATOM 743 N N . THR A 1 103 ? 0.73 11.102 11.359 1 98.88 103 THR A N 1
ATOM 744 C CA . THR A 1 103 ? -0.414 11.594 12.117 1 98.88 103 THR A CA 1
ATOM 745 C C . THR A 1 103 ? -1.021 10.484 12.969 1 98.88 103 THR A C 1
ATOM 747 O O . THR A 1 103 ? -1.442 10.719 14.102 1 98.88 103 THR A O 1
ATOM 750 N N . HIS A 1 104 ? -1.166 9.32 12.414 1 98.69 104 HIS A N 1
ATOM 751 C CA . HIS A 1 104 ? -1.754 8.18 13.102 1 98.69 104 HIS A CA 1
ATOM 752 C C . HIS A 1 104 ? -1.427 6.871 12.391 1 98.69 104 HIS A C 1
ATOM 754 O O . HIS A 1 104 ? -0.663 6.863 11.422 1 98.69 104 HIS A O 1
ATOM 760 N N . ASP A 1 105 ? -1.938 5.723 12.875 1 97.81 105 ASP A N 1
ATOM 761 C CA . ASP A 1 105 ? -1.395 4.422 12.484 1 97.81 105 ASP A CA 1
ATOM 762 C C . ASP A 1 105 ? -2.242 3.777 11.391 1 97.81 105 ASP A C 1
ATOM 764 O O . ASP A 1 105 ? -1.972 2.648 10.977 1 97.81 105 ASP A O 1
ATOM 768 N N . HIS A 1 106 ? -3.281 4.469 10.859 1 97.31 106 HIS A N 1
ATOM 769 C CA . HIS A 1 106 ? -4.09 3.871 9.805 1 97.31 106 HIS A CA 1
ATOM 770 C C . HIS A 1 106 ? -3.283 3.709 8.516 1 97.31 106 HIS A C 1
ATOM 772 O O . HIS A 1 106 ? -2.332 4.457 8.281 1 97.31 106 HIS A O 1
ATOM 778 N N . VAL A 1 107 ? -3.693 2.787 7.664 1 97 107 VAL A N 1
ATOM 779 C CA . VAL A 1 107 ? -2.957 2.381 6.469 1 97 107 VAL A CA 1
ATOM 780 C C . VAL A 1 107 ? -2.848 3.559 5.504 1 97 107 VAL A C 1
ATOM 782 O O . VAL A 1 107 ? -1.843 3.703 4.805 1 97 107 VAL A O 1
ATOM 785 N N . ASP A 1 108 ? -3.832 4.41 5.461 1 97.31 108 ASP A N 1
ATOM 786 C CA . ASP A 1 108 ? -3.801 5.547 4.543 1 97.31 108 ASP A CA 1
ATOM 787 C C . ASP A 1 108 ? -2.836 6.621 5.039 1 97.31 108 ASP A C 1
ATOM 789 O O . ASP A 1 108 ? -2.559 7.586 4.324 1 97.31 108 ASP A O 1
ATOM 793 N N . ALA A 1 109 ? -2.217 6.477 6.219 1 98.5 109 ALA A N 1
ATOM 794 C CA . ALA A 1 109 ? -1.197 7.402 6.703 1 98.5 109 ALA A CA 1
ATOM 795 C C . ALA A 1 109 ? 0.181 6.746 6.715 1 98.5 109 ALA A C 1
ATOM 797 O O . ALA A 1 109 ? 1.199 7.426 6.57 1 98.5 109 ALA A O 1
ATOM 798 N N . VAL A 1 110 ? 0.212 5.391 6.824 1 98.38 110 VAL A N 1
ATOM 799 C CA . VAL A 1 110 ? 1.514 4.789 7.09 1 98.38 110 VAL A CA 1
ATOM 800 C C . VAL A 1 110 ? 1.79 3.686 6.07 1 98.38 110 VAL A C 1
ATOM 802 O O . VAL A 1 110 ? 2.885 3.117 6.043 1 98.38 110 VAL A O 1
ATOM 805 N N . GLY A 1 111 ? 0.848 3.338 5.207 1 97.69 111 GLY A N 1
ATOM 806 C CA . GLY A 1 111 ? 0.907 2.162 4.355 1 97.69 111 GLY A CA 1
ATOM 807 C C . GLY A 1 111 ? 2.023 2.221 3.332 1 97.69 111 GLY A C 1
ATOM 808 O O . GLY A 1 111 ? 2.367 1.207 2.721 1 97.69 111 GLY A O 1
ATOM 809 N N . GLY A 1 112 ? 2.617 3.365 3.123 1 97.94 112 GLY A N 1
ATOM 810 C CA . GLY A 1 112 ? 3.699 3.545 2.168 1 97.94 112 GLY A CA 1
ATOM 811 C C . GLY A 1 112 ? 5.074 3.463 2.803 1 97.94 112 GLY A C 1
ATOM 812 O O . GLY A 1 112 ? 6.086 3.703 2.141 1 97.94 112 GLY A O 1
ATOM 813 N N . LEU A 1 113 ? 5.219 3.1 4.074 1 98.19 113 LEU A N 1
ATOM 814 C CA . LEU A 1 113 ? 6.488 3.086 4.797 1 98.19 113 LEU A CA 1
ATOM 815 C C . LEU A 1 113 ? 7.484 2.143 4.125 1 98.19 113 LEU A C 1
ATOM 817 O O . LEU A 1 113 ? 8.688 2.404 4.121 1 98.19 113 LEU A O 1
ATOM 821 N N . ASP A 1 114 ? 6.973 1.023 3.566 1 97.5 114 ASP A N 1
ATOM 822 C CA . ASP A 1 114 ? 7.848 0.082 2.873 1 97.5 114 ASP A CA 1
ATOM 823 C C . ASP A 1 114 ? 8.594 0.766 1.73 1 97.5 114 ASP A C 1
ATOM 825 O O . ASP A 1 114 ? 9.75 0.447 1.461 1 97.5 114 ASP A O 1
ATOM 829 N N . ASP A 1 115 ? 7.953 1.695 1.09 1 97.19 115 ASP A N 1
ATOM 830 C CA . ASP A 1 115 ? 8.5 2.359 -0.088 1 97.19 115 ASP A CA 1
ATOM 831 C C . ASP A 1 115 ? 9.469 3.473 0.31 1 97.19 115 ASP A C 1
ATOM 833 O O . ASP A 1 115 ? 10.242 3.957 -0.519 1 97.19 115 ASP A O 1
ATOM 837 N N . MET A 1 116 ? 9.484 3.869 1.539 1 96.62 116 MET A N 1
ATOM 838 C CA . MET A 1 116 ? 10.344 4.961 1.996 1 96.62 116 MET A CA 1
ATOM 839 C C . MET A 1 116 ? 11.812 4.586 1.879 1 96.62 116 MET A C 1
ATOM 841 O O . MET A 1 116 ? 12.688 5.457 1.9 1 96.62 116 MET A O 1
ATOM 845 N N . ARG A 1 117 ? 12.094 3.256 1.752 1 95.5 117 ARG A N 1
ATOM 846 C CA . ARG A 1 117 ? 13.469 2.803 1.574 1 95.5 117 ARG A CA 1
ATOM 847 C C . ARG A 1 117 ? 14.109 3.455 0.352 1 95.5 117 ARG A C 1
ATOM 849 O O . ARG A 1 117 ? 15.32 3.689 0.327 1 95.5 117 ARG A O 1
ATOM 856 N N . ASP A 1 118 ? 13.266 3.836 -0.602 1 94.06 118 ASP A N 1
ATOM 857 C CA . ASP A 1 118 ? 13.766 4.387 -1.857 1 94.06 118 ASP A CA 1
ATOM 858 C C . ASP A 1 118 ? 14.062 5.879 -1.725 1 94.06 118 ASP A C 1
ATOM 860 O O . ASP A 1 118 ? 14.695 6.473 -2.6 1 94.06 118 ASP A O 1
ATOM 864 N N . LEU A 1 119 ? 13.68 6.512 -0.583 1 94.25 119 LEU A N 1
ATOM 865 C CA . LEU A 1 119 ? 13.906 7.934 -0.348 1 94.25 119 LEU A CA 1
ATOM 866 C C . LEU A 1 119 ? 14.945 8.141 0.75 1 94.25 119 LEU A C 1
ATOM 868 O O . LEU A 1 119 ? 14.938 9.164 1.437 1 94.25 119 LEU A O 1
ATOM 872 N N . GLN A 1 120 ? 15.742 7.168 0.981 1 92.56 120 GLN A N 1
ATOM 873 C CA . GLN A 1 120 ? 16.828 7.297 1.94 1 92.56 120 GLN A CA 1
ATOM 874 C C . GLN A 1 120 ? 18.141 6.785 1.353 1 92.56 120 GLN A C 1
ATOM 876 O O . GLN A 1 120 ? 18.141 5.918 0.478 1 92.56 120 GLN A O 1
ATOM 881 N N . ARG A 1 121 ? 19.25 7.277 1.849 1 91.56 121 ARG A N 1
ATOM 882 C CA . ARG A 1 121 ? 20.562 6.926 1.337 1 91.56 121 ARG A CA 1
ATOM 883 C C . ARG A 1 121 ? 21.094 5.656 2.002 1 91.56 121 ARG A C 1
ATOM 885 O O . ARG A 1 121 ? 21.125 5.566 3.23 1 91.56 121 ARG A O 1
ATOM 892 N N . MET A 1 122 ? 21.359 4.688 1.169 1 93.56 122 MET A N 1
ATOM 893 C CA . MET A 1 122 ? 21.984 3.443 1.615 1 93.56 122 MET A CA 1
ATOM 894 C C . MET A 1 122 ? 23.125 3.035 0.683 1 93.56 122 MET A C 1
ATOM 896 O O . MET A 1 122 ? 23.266 3.596 -0.404 1 93.56 122 MET A O 1
ATOM 900 N N . SER A 1 123 ? 24 2.262 1.175 1 93.12 123 SER A N 1
ATOM 901 C CA . SER A 1 123 ? 25.094 1.731 0.37 1 93.12 123 SER A CA 1
ATOM 902 C C . SER A 1 123 ? 25.234 0.224 0.553 1 93.12 123 SER A C 1
ATOM 904 O O . SER A 1 123 ? 24.656 -0.349 1.485 1 93.12 123 SER A O 1
ATOM 906 N N . LEU A 1 124 ? 25.859 -0.391 -0.391 1 90.94 124 LEU A N 1
ATOM 907 C CA . LEU A 1 124 ? 26.156 -1.817 -0.322 1 90.94 124 LEU A CA 1
ATOM 908 C C . LEU A 1 124 ? 27.625 -2.053 0.039 1 90.94 124 LEU A C 1
ATOM 910 O O . LEU A 1 124 ? 28.5 -1.285 -0.367 1 90.94 124 LEU A O 1
ATOM 914 N N . ASP A 1 125 ? 27.828 -3.031 0.804 1 86.5 125 ASP A N 1
ATOM 915 C CA . ASP A 1 125 ? 29.219 -3.432 1.046 1 86.5 125 ASP A CA 1
ATOM 916 C C . ASP A 1 125 ? 29.656 -4.508 0.056 1 86.5 125 ASP A C 1
ATOM 918 O O . ASP A 1 125 ? 28.984 -4.75 -0.946 1 86.5 125 ASP A O 1
ATOM 922 N N . GLY A 1 126 ? 30.891 -5.055 0.139 1 78.88 126 GLY A N 1
ATOM 923 C CA . GLY A 1 126 ? 31.469 -6.016 -0.787 1 78.88 126 GLY A CA 1
ATOM 924 C C . GLY A 1 126 ? 30.75 -7.355 -0.78 1 78.88 126 GLY A C 1
ATOM 925 O O . GLY A 1 126 ? 30.984 -8.188 -1.655 1 78.88 126 GLY A O 1
ATOM 926 N N . HIS A 1 127 ? 29.859 -7.52 0.202 1 81.44 127 HIS A N 1
ATOM 927 C CA . HIS A 1 127 ? 29.141 -8.789 0.345 1 81.44 127 HIS A CA 1
ATOM 928 C C . HIS A 1 127 ? 27.656 -8.609 0.115 1 81.44 127 HIS A C 1
ATOM 930 O O . HIS A 1 127 ? 26.844 -9.398 0.615 1 81.44 127 HIS A O 1
ATOM 936 N N . ASP A 1 128 ? 27.172 -7.543 -0.458 1 83.88 128 ASP A N 1
ATOM 937 C CA . ASP A 1 128 ? 25.812 -7.25 -0.881 1 83.88 128 ASP A CA 1
ATOM 938 C C . ASP A 1 128 ? 24.906 -7.012 0.323 1 83.88 128 ASP A C 1
ATOM 940 O O . ASP A 1 128 ? 23.734 -7.422 0.32 1 83.88 128 ASP A O 1
ATOM 944 N N . ASN A 1 129 ? 25.562 -6.566 1.409 1 90.94 129 ASN A N 1
ATOM 945 C CA . ASN A 1 129 ? 24.781 -6.102 2.547 1 90.94 129 ASN A CA 1
ATOM 946 C C . ASN A 1 129 ? 24.484 -4.605 2.457 1 90.94 129 ASN A C 1
ATOM 948 O O . ASN A 1 129 ? 25.344 -3.83 2.025 1 90.94 129 ASN A O 1
ATOM 952 N N . TRP A 1 130 ? 23.328 -4.289 2.932 1 93.75 130 TRP A N 1
ATOM 953 C CA . TRP A 1 130 ? 22.906 -2.891 2.891 1 93.75 130 TRP A CA 1
ATOM 954 C C . TRP A 1 130 ? 23.312 -2.166 4.172 1 93.75 130 TRP A C 1
ATOM 956 O O . TRP A 1 130 ? 23.125 -2.689 5.273 1 93.75 130 TRP A O 1
ATOM 966 N N . PHE A 1 131 ? 23.906 -0.947 4.02 1 96 131 PHE A N 1
ATOM 967 C CA . PHE A 1 131 ? 24.266 -0.073 5.129 1 96 131 PHE A CA 1
ATOM 968 C C . PHE A 1 131 ? 23.469 1.225 5.078 1 96 131 PHE A C 1
ATOM 970 O O . PHE A 1 131 ? 23.453 1.91 4.051 1 96 131 PHE A O 1
ATOM 977 N N . VAL A 1 132 ? 22.875 1.519 6.188 1 96.06 132 VAL A N 1
ATOM 978 C CA . VAL A 1 132 ? 22.078 2.742 6.262 1 96.06 132 VAL A CA 1
ATOM 979 C C . VAL A 1 132 ? 23 3.947 6.434 1 96.06 132 VAL A C 1
ATOM 981 O O . VAL A 1 132 ? 23.75 4.035 7.418 1 96.06 132 VAL A O 1
ATOM 984 N N . LYS A 1 133 ? 22.984 4.824 5.465 1 94.44 133 LYS A N 1
ATOM 985 C CA . LYS A 1 133 ? 23.781 6.043 5.555 1 94.44 133 LYS A CA 1
ATOM 986 C C . LYS A 1 133 ? 23.016 7.148 6.281 1 94.44 133 LYS A C 1
ATOM 988 O O . LYS A 1 133 ? 23.625 7.992 6.945 1 94.44 133 LYS A O 1
ATOM 993 N N . GLN A 1 134 ? 21.766 7.117 6.062 1 92.19 134 GLN A N 1
ATOM 994 C CA . GLN A 1 134 ? 20.938 8.141 6.688 1 92.19 134 GLN A CA 1
ATOM 995 C C . GLN A 1 134 ? 19.578 7.562 7.094 1 92.19 134 GLN A C 1
ATOM 997 O O . GLN A 1 134 ? 18.781 7.16 6.242 1 92.19 134 GLN A O 1
ATOM 1002 N N . TYR A 1 135 ? 19.391 7.52 8.43 1 96.88 135 TYR A N 1
ATOM 1003 C CA . TYR A 1 135 ? 18.062 7.18 8.938 1 96.88 135 TYR A CA 1
ATOM 1004 C C . TYR A 1 135 ? 17.094 8.336 8.742 1 96.88 135 TYR A C 1
ATOM 1006 O O . TYR A 1 135 ? 17.5 9.5 8.742 1 96.88 135 TYR A O 1
ATOM 1014 N N . ILE A 1 136 ? 15.859 8.109 8.508 1 97.81 136 ILE A N 1
ATOM 1015 C CA . ILE A 1 136 ? 14.852 9.164 8.391 1 97.81 136 ILE A CA 1
ATOM 1016 C C . ILE A 1 136 ? 14.258 9.461 9.758 1 97.81 136 ILE A C 1
ATOM 1018 O O . ILE A 1 136 ? 13.516 8.641 10.312 1 97.81 136 ILE A O 1
ATOM 1022 N N . PRO A 1 137 ? 14.578 10.633 10.352 1 98.31 137 PRO A N 1
ATOM 1023 C CA . PRO A 1 137 ? 13.867 10.992 11.578 1 98.31 137 PRO A CA 1
ATOM 1024 C C . PRO A 1 137 ? 12.352 10.969 11.414 1 98.31 137 PRO A C 1
ATOM 1026 O O . PRO A 1 137 ? 11.812 11.617 10.516 1 98.31 137 PRO A O 1
ATOM 1029 N N . THR A 1 138 ? 11.672 10.18 12.234 1 98.75 138 THR A N 1
ATOM 1030 C CA . THR A 1 138 ? 10.227 9.969 12.133 1 98.75 138 THR A CA 1
ATOM 1031 C C . THR A 1 138 ? 9.547 10.266 13.461 1 98.75 138 THR A C 1
ATOM 1033 O O . THR A 1 138 ? 9.969 9.766 14.508 1 98.75 138 THR A O 1
ATOM 1036 N N . TYR A 1 139 ? 8.562 11.094 13.422 1 98.88 139 TYR A N 1
ATOM 1037 C CA . TYR A 1 139 ? 7.863 11.555 14.617 1 98.88 139 TYR A CA 1
ATOM 1038 C C . TYR A 1 139 ? 6.418 11.07 14.625 1 98.88 139 TYR A C 1
ATOM 1040 O O . TYR A 1 139 ? 5.691 11.25 13.641 1 98.88 139 TYR A O 1
ATOM 1048 N N . ALA A 1 140 ? 5.965 10.469 15.672 1 98.88 140 ALA A N 1
ATOM 1049 C CA . ALA A 1 140 ? 4.598 9.984 15.828 1 98.88 140 ALA A CA 1
ATOM 1050 C C . ALA A 1 140 ? 4.254 9.773 17.297 1 98.88 140 ALA A C 1
ATOM 1052 O O . ALA A 1 140 ? 5.125 9.875 18.172 1 98.88 140 ALA A O 1
ATOM 1053 N N . SER A 1 141 ? 3.027 9.547 17.609 1 98.81 141 SER A N 1
ATOM 1054 C CA . SER A 1 141 ? 2.615 9.242 18.969 1 98.81 141 SER A CA 1
ATOM 1055 C C . SER A 1 141 ? 3.109 7.859 19.406 1 98.81 141 SER A C 1
ATOM 1057 O O . SER A 1 141 ? 3.504 7.047 18.562 1 98.81 141 SER A O 1
ATOM 1059 N N . ALA A 1 142 ? 3.064 7.617 20.703 1 98.19 142 ALA A N 1
ATOM 1060 C CA . ALA A 1 142 ? 3.432 6.309 21.234 1 98.19 142 ALA A CA 1
ATOM 1061 C C . ALA A 1 142 ? 2.512 5.219 20.688 1 98.19 142 ALA A C 1
ATOM 1063 O O . ALA A 1 142 ? 2.965 4.117 20.375 1 98.19 142 ALA A O 1
ATOM 1064 N N . LYS A 1 143 ? 1.288 5.586 20.641 1 97.75 143 LYS A N 1
ATOM 1065 C CA . LYS A 1 143 ? 0.318 4.637 20.094 1 97.75 143 LYS A CA 1
ATOM 1066 C C . LYS A 1 143 ? 0.67 4.242 18.672 1 97.75 143 LYS A C 1
ATOM 1068 O O . LYS A 1 143 ? 0.663 3.059 18.328 1 97.75 143 LYS A O 1
ATOM 1073 N N . THR A 1 144 ? 0.931 5.207 17.859 1 98.19 144 THR A N 1
ATOM 1074 C CA . THR A 1 144 ? 1.291 4.957 16.469 1 98.19 144 THR A CA 1
ATOM 1075 C C . THR A 1 144 ? 2.574 4.137 16.375 1 98.19 144 THR A C 1
ATOM 1077 O O . THR A 1 144 ? 2.664 3.199 15.578 1 98.19 144 THR A O 1
ATOM 1080 N N . MET A 1 145 ? 3.562 4.422 17.219 1 98 145 MET A N 1
ATOM 1081 C CA . MET A 1 145 ? 4.828 3.695 17.203 1 98 145 MET A CA 1
ATOM 1082 C C . MET A 1 145 ? 4.617 2.229 17.562 1 98 145 MET A C 1
ATOM 1084 O O . MET A 1 145 ? 5.23 1.345 16.953 1 98 145 MET A O 1
ATOM 1088 N N . ASN A 1 146 ? 3.77 2.006 18.547 1 97.12 146 ASN A N 1
ATOM 1089 C CA . ASN A 1 146 ? 3.457 0.633 18.938 1 97.12 146 ASN A CA 1
ATOM 1090 C C . ASN A 1 146 ? 2.77 -0.124 17.812 1 97.12 146 ASN A C 1
ATOM 1092 O O . ASN A 1 146 ? 3.059 -1.3 17.578 1 97.12 146 ASN A O 1
ATOM 1096 N N . ALA A 1 147 ? 1.866 0.543 17.172 1 96.94 147 ALA A N 1
ATOM 1097 C CA . ALA A 1 147 ? 1.192 -0.065 16.016 1 96.94 147 ALA A CA 1
ATOM 1098 C C . ALA A 1 147 ? 2.188 -0.397 14.914 1 96.94 147 ALA A C 1
ATOM 1100 O O . ALA A 1 147 ? 2.098 -1.456 14.289 1 96.94 147 ALA A O 1
ATOM 1101 N N . LEU A 1 148 ? 3.115 0.482 14.609 1 96.81 148 LEU A N 1
ATOM 1102 C CA . LEU A 1 148 ? 4.109 0.281 13.57 1 96.81 148 LEU A CA 1
ATOM 1103 C C . LEU A 1 148 ? 4.973 -0.943 13.867 1 96.81 148 LEU A C 1
ATOM 1105 O O . LEU A 1 148 ? 5.363 -1.669 12.945 1 96.81 148 LEU A O 1
ATOM 1109 N N . ARG A 1 149 ? 5.27 -1.146 15.125 1 96.38 149 ARG A N 1
ATOM 1110 C CA . ARG A 1 149 ? 6.062 -2.303 15.523 1 96.38 149 ARG A CA 1
ATOM 1111 C C . ARG A 1 149 ? 5.383 -3.604 15.109 1 96.38 149 ARG A C 1
ATOM 1113 O O . ARG A 1 149 ? 6.047 -4.555 14.703 1 96.38 149 ARG A O 1
ATOM 1120 N N . CYS A 1 150 ? 4.117 -3.607 15.188 1 94.75 150 CYS A N 1
ATOM 1121 C CA . CYS A 1 150 ? 3.348 -4.793 14.828 1 94.75 150 CYS A CA 1
ATOM 1122 C C . CYS A 1 150 ? 3.15 -4.871 13.32 1 94.75 150 CYS A C 1
ATOM 1124 O O . CYS A 1 150 ? 3.363 -5.926 12.719 1 94.75 150 CYS A O 1
ATOM 1126 N N . GLN A 1 151 ? 2.842 -3.811 12.727 1 95.19 151 GLN A N 1
ATOM 1127 C CA . GLN A 1 151 ? 2.471 -3.775 11.312 1 95.19 151 GLN A CA 1
ATOM 1128 C C . GLN A 1 151 ? 3.699 -3.904 10.422 1 95.19 151 GLN A C 1
ATOM 1130 O O . GLN A 1 151 ? 3.633 -4.508 9.344 1 95.19 151 GLN A O 1
ATOM 1135 N N . PHE A 1 152 ? 4.797 -3.301 10.859 1 96.62 152 PHE A N 1
ATOM 1136 C CA . PHE A 1 152 ? 6.031 -3.24 10.086 1 96.62 152 PHE A CA 1
ATOM 1137 C C . PHE A 1 152 ? 7.223 -3.689 10.922 1 96.62 152 PHE A C 1
ATOM 1139 O O . PHE A 1 152 ? 8.227 -2.979 11.023 1 96.62 152 PHE A O 1
ATOM 1146 N N . GLY A 1 153 ? 7.172 -4.891 11.469 1 95.56 153 GLY A N 1
ATOM 1147 C CA . GLY A 1 153 ? 8.211 -5.402 12.344 1 95.56 153 GLY A CA 1
ATOM 1148 C C . GLY A 1 153 ? 9.594 -5.34 11.734 1 95.56 153 GLY A C 1
ATOM 1149 O O . GLY A 1 153 ? 10.57 -5.035 12.422 1 95.56 153 GLY A O 1
ATOM 1150 N N . TYR A 1 154 ? 9.75 -5.633 10.453 1 94.06 154 TYR A N 1
ATOM 1151 C CA . TYR A 1 154 ? 11.039 -5.645 9.773 1 94.06 154 TYR A CA 1
ATOM 1152 C C . TYR A 1 154 ? 11.625 -4.238 9.703 1 94.06 154 TYR A C 1
ATOM 1154 O O . TYR A 1 154 ? 12.844 -4.062 9.797 1 94.06 154 TYR A O 1
ATOM 1162 N N . ILE A 1 155 ? 10.75 -3.174 9.547 1 97.06 155 ILE A N 1
ATOM 1163 C CA . ILE A 1 155 ? 11.219 -1.792 9.555 1 97.06 155 ILE A CA 1
ATOM 1164 C C . ILE A 1 155 ? 11.648 -1.398 10.969 1 97.06 155 ILE A C 1
ATOM 1166 O O . ILE A 1 155 ? 12.703 -0.778 11.148 1 97.06 155 ILE A O 1
ATOM 1170 N N . HIS A 1 156 ? 10.844 -1.802 11.93 1 96.62 156 HIS A N 1
ATOM 1171 C CA . HIS A 1 156 ? 11.156 -1.482 13.32 1 96.62 156 HIS A CA 1
ATOM 1172 C C . HIS A 1 156 ? 12.508 -2.064 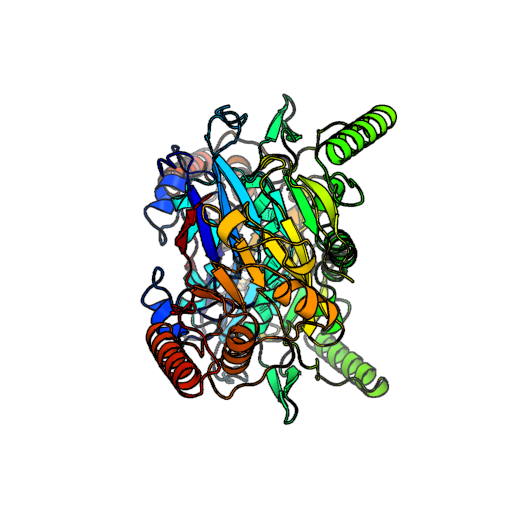13.727 1 96.62 156 HIS A C 1
ATOM 1174 O O . HIS A 1 156 ? 13.297 -1.406 14.406 1 96.62 156 HIS A O 1
ATOM 1180 N N . ARG A 1 157 ? 12.773 -3.289 13.266 1 94.81 157 ARG A N 1
ATOM 1181 C CA . ARG A 1 157 ? 14.016 -3.973 13.609 1 94.81 157 ARG A CA 1
ATOM 1182 C C . ARG A 1 157 ? 15.219 -3.227 13.047 1 94.81 157 ARG A C 1
ATOM 1184 O O . ARG A 1 157 ? 16.281 -3.213 13.664 1 94.81 157 ARG A O 1
ATOM 1191 N N . ASN A 1 158 ? 15.055 -2.607 11.891 1 95.94 158 ASN A N 1
ATOM 1192 C CA . ASN A 1 158 ? 16.141 -1.889 11.234 1 95.94 158 ASN A CA 1
ATOM 1193 C C . ASN A 1 158 ? 16.234 -0.442 11.711 1 95.94 158 ASN A C 1
ATOM 1195 O O . ASN A 1 158 ? 17.109 0.304 11.289 1 95.94 158 ASN A O 1
ATOM 1199 N N . SER A 1 159 ? 15.336 -0.012 12.617 1 97.12 159 SER A N 1
ATOM 1200 C CA . SER A 1 159 ? 15.211 1.38 13.039 1 97.12 159 SER A CA 1
ATOM 1201 C C . SER A 1 159 ? 15.812 1.591 14.422 1 97.12 159 SER A C 1
ATOM 1203 O O . SER A 1 159 ? 16.203 0.63 15.094 1 97.12 159 SER A O 1
ATOM 1205 N N . ARG A 1 160 ? 15.992 2.846 14.75 1 97.44 160 ARG A N 1
ATOM 1206 C CA . ARG A 1 160 ? 16.5 3.258 16.047 1 97.44 160 ARG A CA 1
ATOM 1207 C C . ARG A 1 160 ? 15.398 3.908 16.891 1 97.44 160 ARG A C 1
ATOM 1209 O O . ARG A 1 160 ? 14.758 4.859 16.438 1 97.44 160 ARG A O 1
ATOM 1216 N N . VAL A 1 161 ? 15.18 3.389 18.031 1 96.69 161 VAL A N 1
ATOM 1217 C CA . VAL A 1 161 ? 14.234 4.004 18.953 1 96.69 161 VAL A CA 1
ATOM 1218 C C . VAL A 1 161 ? 14.922 5.141 19.719 1 96.69 161 VAL A C 1
ATOM 1220 O O . VAL A 1 161 ? 15.805 4.902 20.547 1 96.69 161 VAL A O 1
ATOM 1223 N N . MET A 1 162 ? 14.492 6.312 19.547 1 97.94 162 MET A N 1
ATOM 1224 C CA . MET A 1 162 ? 15.219 7.492 20.031 1 97.94 162 MET A CA 1
ATOM 1225 C C . MET A 1 162 ? 14.609 8.016 21.328 1 97.94 162 MET A C 1
ATOM 1227 O O . MET A 1 162 ? 15.258 8.758 22.062 1 97.94 162 MET A O 1
ATOM 1231 N N . GLY A 1 163 ? 13.344 7.668 21.531 1 97.25 163 GLY A N 1
ATOM 1232 C CA . GLY A 1 163 ? 12.648 8.203 22.688 1 97.25 163 GLY A CA 1
ATOM 1233 C C . GLY A 1 163 ? 11.805 9.422 22.375 1 97.25 163 GLY A C 1
ATOM 1234 O O . GLY A 1 163 ? 11.266 9.531 21.266 1 97.25 163 GLY A O 1
ATOM 1235 N N . PHE A 1 164 ? 11.609 10.312 23.344 1 97.94 164 PHE A N 1
ATOM 1236 C CA . PHE A 1 164 ? 10.75 11.477 23.188 1 97.94 164 PHE A CA 1
ATOM 1237 C C . PHE A 1 164 ? 11.367 12.469 22.203 1 97.94 164 PHE A C 1
ATOM 1239 O O . PHE A 1 164 ? 12.578 12.688 22.219 1 97.94 164 PHE A O 1
ATOM 1246 N N . ALA A 1 165 ? 10.531 13.016 21.359 1 98.44 165 ALA A N 1
ATOM 1247 C CA . ALA A 1 165 ? 10.984 14.031 20.406 1 98.44 165 ALA A CA 1
ATOM 1248 C C . ALA A 1 165 ? 11.641 15.203 21.125 1 98.44 165 ALA A C 1
ATOM 1250 O O . ALA A 1 165 ? 11.133 15.664 22.156 1 98.44 165 ALA A O 1
ATOM 1251 N N . PRO A 1 166 ? 12.773 15.68 20.641 1 98 166 PRO A N 1
ATOM 1252 C CA . PRO A 1 166 ? 13.438 16.812 21.281 1 98 166 PRO A CA 1
ATOM 1253 C C . PRO A 1 166 ? 12.695 18.141 21.078 1 98 166 PRO A C 1
ATOM 1255 O O . PRO A 1 166 ? 12.07 18.328 20.031 1 98 166 PRO A O 1
ATOM 1258 N N . ARG A 1 167 ? 12.828 19.016 22.031 1 96.44 167 ARG A N 1
ATOM 1259 C CA . ARG A 1 167 ? 12.234 20.344 21.922 1 96.44 167 ARG A CA 1
ATOM 1260 C C . ARG A 1 167 ? 13.234 21.359 21.391 1 96.44 167 ARG A C 1
ATOM 1262 O O . ARG A 1 167 ? 12.852 22.438 20.922 1 96.44 167 ARG A O 1
ATOM 1269 N N . THR A 1 168 ? 14.516 20.984 21.531 1 95.81 168 THR A N 1
ATOM 1270 C CA . THR A 1 168 ? 15.586 21.859 21.094 1 95.81 168 THR A CA 1
ATOM 1271 C C . THR A 1 168 ? 16.656 21.078 20.328 1 95.81 168 THR A C 1
ATOM 1273 O O . THR A 1 168 ? 16.688 19.844 20.375 1 95.81 168 THR A O 1
ATOM 1276 N N . ALA A 1 169 ? 17.422 21.812 19.656 1 93.88 169 ALA A N 1
ATOM 1277 C CA . ALA A 1 169 ? 18.531 21.203 18.922 1 93.88 169 ALA A CA 1
ATOM 1278 C C . ALA A 1 169 ? 19.516 20.547 19.891 1 93.88 169 ALA A C 1
ATOM 1280 O O . ALA A 1 169 ? 20.109 19.5 19.578 1 93.88 169 ALA A O 1
ATOM 1281 N N . GLU A 1 170 ? 19.734 21.156 20.984 1 95.81 170 GLU A N 1
ATOM 1282 C CA . GLU A 1 170 ? 20.641 20.625 22 1 95.81 170 GLU A CA 1
ATOM 1283 C C . GLU A 1 170 ? 20.141 19.297 22.531 1 95.81 170 GLU A C 1
ATOM 1285 O O . GLU A 1 170 ? 20.922 18.359 22.703 1 95.81 170 GLU A O 1
ATOM 1290 N N . GLU A 1 171 ? 18.859 19.25 22.781 1 96.94 171 GLU A N 1
ATOM 1291 C CA . GLU A 1 171 ? 18.266 18 23.219 1 96.94 171 GLU A CA 1
ATOM 1292 C C . GLU A 1 171 ? 18.422 16.906 22.172 1 96.94 171 GLU A C 1
ATOM 1294 O O . GLU A 1 171 ? 18.703 15.75 22.516 1 96.94 171 GLU A O 1
ATOM 1299 N N . HIS A 1 172 ? 18.25 17.25 20.953 1 96.75 172 HIS A N 1
ATOM 1300 C CA . HIS A 1 172 ? 18.391 16.297 19.859 1 96.75 172 HIS A CA 1
ATOM 1301 C C . HIS A 1 172 ? 19.812 15.727 19.828 1 96.75 172 HIS A C 1
ATOM 1303 O O . HIS A 1 172 ? 19.984 14.508 19.688 1 96.75 172 HIS A O 1
ATOM 1309 N N . GLU A 1 173 ? 20.781 16.594 19.938 1 96.44 173 GLU A N 1
ATOM 1310 C CA . GLU A 1 173 ? 22.172 16.172 19.922 1 96.44 173 GLU A CA 1
ATOM 1311 C C . GLU A 1 173 ? 22.469 15.219 21.078 1 96.44 173 GLU A C 1
ATOM 1313 O O . GLU A 1 173 ? 23.219 14.25 20.906 1 96.44 173 GLU A O 1
ATOM 1318 N N . SER A 1 174 ? 21.953 15.523 22.141 1 97.69 174 SER A N 1
ATOM 1319 C CA . SER A 1 174 ? 22.141 14.672 23.312 1 97.69 174 SER A CA 1
ATOM 1320 C C . SER A 1 174 ? 21.562 13.281 23.078 1 97.69 174 SER A C 1
ATOM 1322 O O . SER A 1 174 ? 22.172 12.273 23.453 1 97.69 174 SER A O 1
ATOM 1324 N N . ILE A 1 175 ? 20.375 13.242 22.516 1 97.75 175 ILE A N 1
ATOM 1325 C CA . ILE A 1 175 ? 19.719 11.977 22.234 1 97.75 175 ILE A CA 1
ATOM 1326 C C . ILE A 1 175 ? 20.562 11.18 21.234 1 97.75 175 ILE A C 1
ATOM 1328 O O . ILE A 1 175 ? 20.797 9.984 21.422 1 97.75 175 ILE A O 1
ATOM 1332 N N . MET A 1 176 ? 21.031 11.844 20.203 1 96.38 176 MET A N 1
ATOM 1333 C CA . MET A 1 176 ? 21.844 11.195 19.172 1 96.38 176 MET A CA 1
ATOM 1334 C C . MET A 1 176 ? 23.094 10.578 19.781 1 96.38 176 MET A C 1
ATOM 1336 O O . MET A 1 176 ? 23.469 9.453 19.422 1 96.38 176 MET A O 1
ATOM 1340 N N . GLN A 1 177 ? 23.734 11.312 20.641 1 97.19 177 GLN A N 1
ATOM 1341 C CA . GLN A 1 177 ? 24.953 10.828 21.297 1 97.19 177 GLN A CA 1
ATOM 1342 C C . GLN A 1 177 ? 24.641 9.617 22.172 1 97.19 177 GLN A C 1
ATOM 1344 O O . GLN A 1 177 ? 25.375 8.617 22.125 1 97.19 177 GLN A O 1
ATOM 1349 N N . ARG A 1 178 ? 23.641 9.734 22.891 1 97.56 178 ARG A N 1
ATOM 1350 C CA . ARG A 1 178 ? 23.25 8.641 23.781 1 97.56 178 ARG A CA 1
ATOM 1351 C C . ARG A 1 178 ? 23 7.363 22.984 1 97.56 178 ARG A C 1
ATOM 1353 O O . ARG A 1 178 ? 23.516 6.301 23.328 1 97.56 178 ARG A O 1
ATOM 1360 N N . VAL A 1 179 ? 22.219 7.457 21.969 1 96.56 179 VAL A N 1
ATOM 1361 C CA . VAL A 1 179 ? 21.859 6.293 21.156 1 96.56 179 VAL A CA 1
ATOM 1362 C C . VAL A 1 179 ? 23.094 5.73 20.469 1 96.56 179 VAL A C 1
ATOM 1364 O O . VAL A 1 179 ? 23.266 4.512 20.375 1 96.56 179 VAL A O 1
ATOM 1367 N N . ALA A 1 180 ? 23.953 6.609 19.984 1 95.25 180 ALA A N 1
ATOM 1368 C CA . ALA A 1 180 ? 25.203 6.168 19.359 1 95.25 180 ALA A CA 1
ATOM 1369 C C . ALA A 1 180 ? 26.031 5.355 20.344 1 95.25 180 ALA A C 1
ATOM 1371 O O . ALA A 1 180 ? 26.594 4.316 19.969 1 95.25 180 ALA A O 1
ATOM 1372 N N . GLU A 1 181 ? 26.156 5.82 21.484 1 97 181 GLU A N 1
ATOM 1373 C CA . GLU A 1 181 ? 26.922 5.141 22.516 1 97 181 GLU A CA 1
ATOM 1374 C C . GLU A 1 181 ? 26.312 3.793 22.875 1 97 181 GLU A C 1
ATOM 1376 O O . GLU A 1 181 ? 27.016 2.799 23.031 1 97 181 GLU A O 1
ATOM 1381 N N . GLU A 1 182 ? 25.062 3.834 23.031 1 96.62 182 GLU A N 1
ATOM 1382 C CA . GLU A 1 182 ? 24.344 2.6 23.344 1 96.62 182 GLU A CA 1
ATOM 1383 C C . GLU A 1 182 ? 24.547 1.55 22.266 1 96.62 182 GLU A C 1
ATOM 1385 O O . GLU A 1 182 ? 24.781 0.375 22.562 1 96.62 182 GLU A O 1
ATOM 1390 N N . ARG A 1 183 ? 24.469 1.932 21.031 1 95.25 183 ARG A N 1
ATOM 1391 C CA . ARG A 1 183 ? 24.641 1.021 19.906 1 95.25 183 ARG A CA 1
ATOM 1392 C C . ARG A 1 183 ? 26.078 0.506 19.828 1 95.25 183 ARG A C 1
ATOM 1394 O O . ARG A 1 183 ? 26.297 -0.672 19.547 1 95.25 183 ARG A O 1
ATOM 1401 N N . GLU A 1 184 ? 26.984 1.42 20.062 1 95.31 184 GLU A N 1
ATOM 1402 C CA . GLU A 1 184 ? 28.375 1.014 20.078 1 95.31 184 GLU A CA 1
ATOM 1403 C C . GLU A 1 184 ? 28.625 -0.044 21.156 1 95.31 184 GLU A C 1
ATOM 1405 O O . GLU A 1 184 ? 29.312 -1.044 20.906 1 95.31 184 GLU A O 1
ATOM 1410 N N . ARG A 1 185 ? 28.172 0.159 22.281 1 96.25 185 ARG A N 1
ATOM 1411 C CA . ARG A 1 185 ? 28.328 -0.777 23.391 1 96.25 185 ARG A CA 1
ATOM 1412 C C . ARG A 1 185 ? 27.719 -2.135 23.062 1 96.25 185 ARG A C 1
ATOM 1414 O O . ARG A 1 185 ? 28.25 -3.174 23.453 1 96.25 185 ARG A O 1
ATOM 1421 N N . ALA A 1 186 ? 26.641 -2.104 22.266 1 95.88 186 ALA A N 1
ATOM 1422 C CA . ALA A 1 186 ? 25.922 -3.33 21.922 1 95.88 186 ALA A CA 1
ATOM 1423 C C . ALA A 1 186 ? 26.516 -3.973 20.672 1 95.88 186 ALA A C 1
ATOM 1425 O O . ALA A 1 186 ? 26.078 -5.043 20.25 1 95.88 186 ALA A O 1
ATOM 1426 N N . GLY A 1 187 ? 27.438 -3.299 20.047 1 95.19 187 GLY A N 1
ATOM 1427 C CA . GLY A 1 187 ? 28.094 -3.822 18.859 1 95.19 187 GLY A CA 1
ATOM 1428 C C . GLY A 1 187 ? 27.219 -3.756 17.609 1 95.19 187 GLY A C 1
ATOM 1429 O O . GLY A 1 187 ? 27.375 -4.566 16.703 1 95.19 187 GLY A O 1
ATOM 1430 N N . LEU A 1 188 ? 26.297 -2.861 17.625 1 94.19 188 LEU A N 1
ATOM 1431 C CA . LEU A 1 188 ? 25.391 -2.705 16.5 1 94.19 188 LEU A CA 1
ATOM 1432 C C . LEU A 1 188 ? 25.969 -1.75 15.453 1 94.19 188 LEU A C 1
ATOM 1434 O O . LEU A 1 188 ? 26.594 -0.746 15.812 1 94.19 188 LEU A O 1
ATOM 1438 N N . THR A 1 189 ? 25.797 -2.1 14.195 1 93.75 189 THR A N 1
ATOM 1439 C CA . THR A 1 189 ? 26.219 -1.251 13.086 1 93.75 189 THR A CA 1
ATOM 1440 C C . THR A 1 189 ? 25.016 -0.791 12.266 1 93.75 189 THR A C 1
ATOM 1442 O O . THR A 1 189 ? 23.875 -1.022 12.648 1 93.75 189 THR A O 1
ATOM 1445 N N . ASN A 1 190 ? 25.328 -0.105 11.219 1 95.38 190 ASN A N 1
ATOM 1446 C CA . ASN A 1 190 ? 24.266 0.357 10.328 1 95.38 190 ASN A CA 1
ATOM 1447 C C . ASN A 1 190 ? 23.984 -0.653 9.219 1 95.38 190 ASN A C 1
ATOM 1449 O O . ASN A 1 190 ? 23.297 -0.341 8.25 1 95.38 190 ASN A O 1
ATOM 1453 N N . ASN A 1 191 ? 24.594 -1.82 9.406 1 95 191 ASN A N 1
ATOM 1454 C CA . ASN A 1 191 ? 24.344 -2.93 8.492 1 95 191 ASN A CA 1
ATOM 1455 C C . ASN A 1 191 ? 22.984 -3.564 8.719 1 95 191 ASN A C 1
ATOM 1457 O O . ASN A 1 191 ? 22.672 -4.004 9.828 1 95 191 ASN A O 1
ATOM 1461 N N . ILE A 1 192 ? 22.188 -3.6 7.707 1 93.5 192 ILE A N 1
ATOM 1462 C CA . ILE A 1 192 ? 20.844 -4.129 7.91 1 93.5 192 ILE A CA 1
ATOM 1463 C C . ILE A 1 192 ? 20.672 -5.422 7.117 1 93.5 192 ILE A C 1
ATOM 1465 O O . ILE A 1 192 ? 19.547 -5.879 6.902 1 93.5 192 ILE A O 1
ATOM 1469 N N . GLY A 1 193 ? 21.734 -5.938 6.598 1 90.62 193 GLY A N 1
ATOM 1470 C CA . GLY A 1 193 ? 21.703 -7.238 5.945 1 90.62 193 GLY A CA 1
ATOM 1471 C C . GLY A 1 193 ? 21.438 -7.152 4.453 1 90.62 193 GLY A C 1
ATOM 1472 O O . GLY A 1 193 ? 21.688 -6.113 3.836 1 90.62 193 GLY A O 1
ATOM 1473 N N . THR A 1 194 ? 20.953 -8.281 3.883 1 85.19 194 THR A N 1
ATOM 1474 C CA . THR A 1 194 ? 20.859 -8.438 2.436 1 85.19 194 THR A CA 1
ATOM 1475 C C . THR A 1 194 ? 19.562 -7.836 1.91 1 85.19 194 THR A C 1
ATOM 1477 O O . THR A 1 194 ? 19.453 -7.516 0.725 1 85.19 194 THR A O 1
ATOM 1480 N N . ARG A 1 195 ? 18.625 -7.758 2.736 1 86.19 195 ARG A N 1
ATOM 1481 C CA . ARG A 1 195 ? 17.328 -7.211 2.318 1 86.19 195 ARG A CA 1
ATOM 1482 C C . ARG A 1 195 ? 17.25 -5.719 2.629 1 86.19 195 ARG A C 1
ATOM 1484 O O . ARG A 1 195 ? 17.266 -5.32 3.795 1 86.19 195 ARG A O 1
ATOM 1491 N N . ARG A 1 196 ? 17.156 -4.992 1.61 1 91.25 196 ARG A N 1
ATOM 1492 C CA . ARG A 1 196 ? 17 -3.551 1.773 1 91.25 196 ARG A CA 1
ATOM 1493 C C . ARG A 1 196 ? 15.617 -3.199 2.305 1 91.25 196 ARG A C 1
ATOM 1495 O O . ARG A 1 196 ? 14.609 -3.682 1.787 1 91.25 196 ARG A O 1
ATOM 1502 N N . SER A 1 197 ? 15.57 -2.42 3.383 1 94.88 197 SER A N 1
ATOM 1503 C CA . SER A 1 197 ? 14.297 -1.982 3.945 1 94.88 197 SER A CA 1
ATOM 1504 C C . SER A 1 197 ? 14.414 -0.597 4.57 1 94.88 197 SER A C 1
ATOM 1506 O O . SER A 1 197 ? 15.523 -0.131 4.855 1 94.88 197 SER A O 1
ATOM 1508 N N . THR A 1 198 ? 13.289 0.039 4.758 1 97.69 198 THR A N 1
ATOM 1509 C CA . THR A 1 198 ? 13.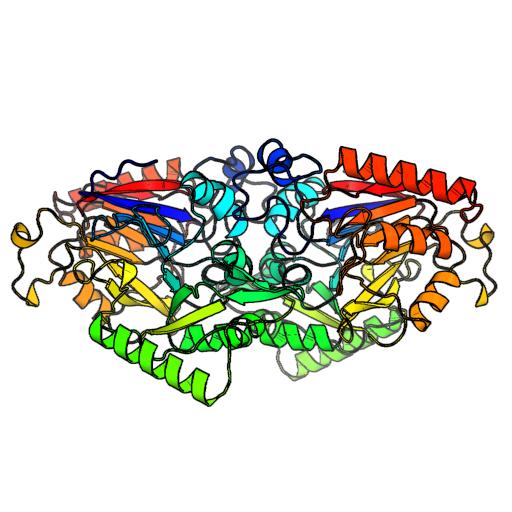219 1.354 5.387 1 97.69 198 THR A CA 1
ATOM 1510 C C . THR A 1 198 ? 13.828 1.318 6.785 1 97.69 198 THR A C 1
ATOM 1512 O O . THR A 1 198 ? 13.633 0.354 7.527 1 97.69 198 THR A O 1
ATOM 1515 N N . ALA A 1 199 ? 14.625 2.271 7.117 1 98.25 199 ALA A N 1
ATOM 1516 C CA . ALA A 1 199 ? 15.25 2.426 8.43 1 98.25 199 ALA A CA 1
ATOM 1517 C C . ALA A 1 199 ? 15.016 3.826 8.984 1 98.25 199 ALA A C 1
ATOM 1519 O O . ALA A 1 199 ? 15.398 4.82 8.367 1 98.25 199 ALA A O 1
ATOM 1520 N N . LEU A 1 200 ? 14.406 3.912 10.148 1 98.5 200 LEU A N 1
ATOM 1521 C CA . LEU A 1 200 ? 13.93 5.172 10.703 1 98.5 200 LEU A CA 1
ATOM 1522 C C . LEU A 1 200 ? 14.617 5.477 12.031 1 98.5 200 LEU A C 1
ATOM 1524 O O . LEU A 1 200 ? 15.242 4.594 12.625 1 98.5 200 LEU A O 1
ATOM 1528 N N . GLU A 1 201 ? 14.711 6.688 12.406 1 98.56 201 GLU A N 1
ATOM 1529 C CA . GLU A 1 201 ? 14.883 7.137 13.789 1 98.56 201 GLU A CA 1
ATOM 1530 C C . GLU A 1 201 ? 13.539 7.52 14.406 1 98.56 201 GLU A C 1
ATOM 1532 O O . GLU A 1 201 ? 12.922 8.508 14 1 98.56 201 GLU A O 1
ATOM 1537 N N . LEU A 1 202 ? 13.086 6.824 15.391 1 98.62 202 LEU A N 1
ATOM 1538 C CA . LEU A 1 202 ? 11.711 6.91 15.883 1 98.62 202 LEU A CA 1
ATOM 1539 C C . LEU A 1 202 ? 11.625 7.82 17.109 1 98.62 202 LEU A C 1
ATOM 1541 O O . LEU A 1 202 ? 12.102 7.461 18.188 1 98.62 202 LEU A O 1
ATOM 1545 N N . PHE A 1 203 ? 11.07 8.961 16.938 1 98.81 203 PHE A N 1
ATOM 1546 C CA . PHE A 1 203 ? 10.844 9.93 18 1 98.81 203 PHE A CA 1
ATOM 1547 C C . PHE A 1 203 ? 9.375 9.938 18.422 1 98.81 203 PHE A C 1
ATOM 1549 O O . PHE A 1 203 ? 8.484 10.023 17.578 1 98.81 203 PHE A O 1
ATOM 1556 N N . THR A 1 204 ? 9.094 9.93 19.688 1 98.69 204 THR A N 1
ATOM 1557 C CA . THR A 1 204 ? 7.723 9.859 20.203 1 98.69 204 THR A CA 1
ATOM 1558 C C . THR A 1 204 ? 7.215 11.25 20.578 1 98.69 204 THR A C 1
ATOM 1560 O O . THR A 1 204 ? 7.91 12.008 21.25 1 98.69 204 THR A O 1
ATOM 1563 N N . LEU A 1 205 ? 6.039 11.547 20.109 1 98.81 205 LEU A N 1
ATOM 1564 C CA . LEU A 1 205 ? 5.336 12.773 20.453 1 98.81 205 LEU A CA 1
ATOM 1565 C C . LEU A 1 205 ? 4.164 12.492 21.391 1 98.81 205 LEU A C 1
ATOM 1567 O O . LEU A 1 205 ? 3.461 11.492 21.219 1 98.81 205 LEU A O 1
ATOM 1571 N N . PRO A 1 206 ? 3.916 13.375 22.344 1 97.62 206 PRO A N 1
ATOM 1572 C CA . PRO A 1 206 ? 2.699 13.227 23.141 1 97.62 206 PRO A CA 1
ATOM 1573 C C . PRO A 1 206 ? 1.426 13.438 22.328 1 97.62 206 PRO A C 1
ATOM 1575 O O . PRO A 1 206 ? 1.428 14.203 21.359 1 97.62 206 PRO A O 1
ATOM 1578 N N . ASP A 1 207 ? 0.356 12.742 22.719 1 97.62 207 ASP A N 1
ATOM 1579 C CA . ASP A 1 207 ? -0.9 12.883 21.984 1 97.62 207 ASP A CA 1
ATOM 1580 C C . ASP A 1 207 ? -2.02 13.367 22.906 1 97.62 207 ASP A C 1
ATOM 1582 O O . ASP A 1 207 ? -3.197 13.109 22.641 1 97.62 207 ASP A O 1
ATOM 1586 N N . ASP A 1 208 ? -1.711 14.023 24.016 1 96.56 208 ASP A N 1
ATOM 1587 C CA . ASP A 1 208 ? -2.707 14.484 24.984 1 96.56 208 ASP A CA 1
ATOM 1588 C C . ASP A 1 208 ? -2.803 16 25 1 96.56 208 ASP A C 1
ATOM 1590 O O . ASP A 1 208 ? -3.848 16.562 25.328 1 96.56 208 ASP A O 1
ATOM 1594 N N . THR A 1 209 ? -1.743 16.734 24.688 1 97.19 209 THR A N 1
ATOM 1595 C CA . THR A 1 209 ? -1.729 18.188 24.672 1 97.19 209 THR A CA 1
ATOM 1596 C C . THR A 1 209 ? -0.853 18.703 23.531 1 97.19 209 THR A C 1
ATOM 1598 O O . THR A 1 209 ? 0.066 18.016 23.078 1 97.19 209 THR A O 1
ATOM 1601 N N . PRO A 1 210 ? -1.201 19.891 23.031 1 98.5 210 PRO A N 1
ATOM 1602 C CA . PRO A 1 210 ? -0.277 20.453 22.047 1 98.5 210 PRO A CA 1
ATOM 1603 C C . PRO A 1 210 ? 1.149 20.578 22.578 1 98.5 210 PRO A C 1
ATOM 1605 O O . PRO A 1 210 ? 1.357 21.047 23.703 1 98.5 210 PRO A O 1
ATOM 1608 N N . THR A 1 211 ? 2.143 20.125 21.844 1 98.44 211 THR A N 1
ATOM 1609 C CA . THR A 1 211 ? 3.512 20.031 22.328 1 98.44 211 THR A CA 1
ATOM 1610 C C . THR A 1 211 ? 4.504 20.469 21.266 1 98.44 211 THR A C 1
ATOM 1612 O O . THR A 1 211 ? 4.465 19.984 20.125 1 98.44 211 THR A O 1
ATOM 1615 N N . PRO A 1 212 ? 5.391 21.438 21.625 1 98.25 212 PRO A N 1
ATOM 1616 C CA . PRO A 1 212 ? 6.438 21.812 20.672 1 98.25 212 PRO A CA 1
ATOM 1617 C C . PRO A 1 212 ? 7.512 20.75 20.5 1 98.25 212 PRO A C 1
ATOM 1619 O O . PRO A 1 212 ? 7.773 19.984 21.438 1 98.25 212 PRO A O 1
ATOM 1622 N N . PHE A 1 213 ? 8.078 20.578 19.359 1 98.31 213 PHE A N 1
ATOM 1623 C CA . PHE A 1 213 ? 9.234 19.719 19.109 1 98.31 213 PHE A CA 1
ATOM 1624 C C . PHE A 1 213 ? 10.109 20.297 18 1 98.31 213 PHE A C 1
ATOM 1626 O O . PHE A 1 213 ? 9.727 21.281 17.344 1 98.31 213 PHE A O 1
ATOM 1633 N N . CYS A 1 214 ? 11.289 19.703 17.922 1 96.19 214 CYS A N 1
ATOM 1634 C CA . CYS A 1 214 ? 12.297 20.266 17.016 1 96.19 214 CYS A CA 1
ATOM 1635 C C . CYS A 1 214 ? 12.602 19.281 15.883 1 96.19 214 CYS A C 1
ATOM 1637 O O . CYS A 1 214 ? 12.688 18.078 16.109 1 96.19 214 CYS A O 1
ATOM 1639 N N . ILE A 1 215 ? 12.633 19.781 14.711 1 97.06 215 ILE A N 1
ATOM 1640 C CA . ILE A 1 215 ? 13.234 19.109 13.562 1 97.06 215 ILE A CA 1
ATOM 1641 C C . ILE A 1 215 ? 14.531 19.797 13.18 1 97.06 215 ILE A C 1
ATOM 1643 O O . ILE A 1 215 ? 14.523 20.781 12.43 1 97.06 215 ILE A O 1
ATOM 1647 N N . PRO A 1 216 ? 15.625 19.344 13.648 1 93.06 216 PRO A N 1
ATOM 1648 C CA . PRO A 1 216 ? 16.891 20.062 13.555 1 93.06 216 PRO A CA 1
ATOM 1649 C C . PRO A 1 216 ? 17.266 20.438 12.125 1 93.06 216 PRO A C 1
ATOM 1651 O O . PRO A 1 216 ? 17.859 21.5 11.891 1 93.06 216 PRO A O 1
ATOM 1654 N N . ALA A 1 217 ? 16.891 19.625 11.219 1 91.75 217 ALA A N 1
ATOM 1655 C CA . ALA A 1 217 ? 17.234 19.859 9.828 1 91.75 217 ALA A CA 1
ATOM 1656 C C . ALA A 1 217 ? 16.672 21.203 9.344 1 91.75 217 ALA A C 1
ATOM 1658 O O . ALA A 1 217 ? 17.203 21.797 8.391 1 91.75 217 ALA A O 1
ATOM 1659 N N . LEU A 1 218 ? 15.633 21.703 10.016 1 94.25 218 LEU A N 1
ATOM 1660 C CA . LEU A 1 218 ? 14.977 22.922 9.547 1 94.25 218 LEU A CA 1
ATOM 1661 C C . LEU A 1 218 ? 15.492 24.141 10.305 1 94.25 218 LEU A C 1
ATOM 1663 O O . LEU A 1 218 ? 15.156 25.281 9.969 1 94.25 218 LEU A O 1
ATOM 1667 N N . GLY A 1 219 ? 16.297 23.938 11.305 1 90.94 219 GLY A N 1
ATOM 1668 C CA . GLY A 1 219 ? 16.812 25.031 12.125 1 90.94 219 GLY A CA 1
ATOM 1669 C C . GLY A 1 219 ? 15.906 25.375 13.289 1 90.94 219 GLY A C 1
ATOM 1670 O O . GLY A 1 219 ? 14.719 25.031 13.281 1 90.94 219 GLY A O 1
ATOM 1671 N N . ALA A 1 220 ? 16.391 26.094 14.203 1 89.38 220 ALA A N 1
ATOM 1672 C CA . ALA A 1 220 ? 15.695 26.391 15.453 1 89.38 220 ALA A CA 1
ATOM 1673 C C . ALA A 1 220 ? 14.586 27.422 15.227 1 89.38 220 ALA A C 1
ATOM 1675 O O . ALA A 1 220 ? 13.633 27.5 16.016 1 89.38 220 ALA A O 1
ATOM 1676 N N . ASP A 1 221 ? 14.695 28.141 14.164 1 91.81 221 ASP A N 1
ATOM 1677 C CA . ASP A 1 221 ? 13.75 29.234 13.938 1 91.81 221 ASP A CA 1
ATOM 1678 C C . ASP A 1 221 ? 12.484 28.734 13.234 1 91.81 221 ASP A C 1
ATOM 1680 O O . ASP A 1 221 ? 11.492 29.453 13.148 1 91.81 221 ASP A O 1
ATOM 1684 N N . PHE A 1 222 ? 12.547 27.562 12.68 1 95.88 222 PHE A N 1
ATOM 1685 C CA . PHE A 1 222 ? 11.359 26.938 12.102 1 95.88 222 PHE A CA 1
ATOM 1686 C C . PHE A 1 222 ? 10.664 26.047 13.117 1 95.88 222 PHE A C 1
ATOM 1688 O O . PHE A 1 222 ? 11.133 24.938 13.398 1 95.88 222 PHE A O 1
ATOM 1695 N N . LYS A 1 223 ? 9.539 26.453 13.609 1 97.12 223 LYS A N 1
ATOM 1696 C CA . LYS A 1 223 ? 8.906 25.844 14.773 1 97.12 223 LYS A CA 1
ATOM 1697 C C . LYS A 1 223 ? 7.883 24.797 14.352 1 97.12 223 LYS A C 1
ATOM 1699 O O . LYS A 1 223 ? 7.238 24.922 13.312 1 97.12 223 LYS A O 1
ATOM 1704 N N . PHE A 1 224 ? 7.754 23.766 15.188 1 98.5 224 PHE A N 1
ATOM 1705 C CA . PHE A 1 224 ? 6.719 22.75 15.039 1 98.5 224 PHE A CA 1
ATOM 1706 C C . PHE A 1 224 ? 5.996 22.516 16.359 1 98.5 224 PHE A C 1
ATOM 1708 O O . PHE A 1 224 ? 6.621 22.531 17.422 1 98.5 224 PHE A O 1
ATOM 1715 N N . HIS A 1 225 ? 4.742 22.312 16.281 1 98.81 225 HIS A N 1
ATOM 1716 C CA . HIS A 1 225 ? 3.922 21.797 17.375 1 98.81 225 HIS A CA 1
ATOM 1717 C C . HIS A 1 225 ? 3.051 20.641 16.906 1 98.81 225 HIS A C 1
ATOM 1719 O O . HIS A 1 225 ? 2.477 20.672 15.82 1 98.81 225 HIS A O 1
ATOM 1725 N N . ALA A 1 226 ? 3.049 19.562 17.703 1 98.88 226 ALA A N 1
ATOM 1726 C CA . ALA A 1 226 ? 2.059 18.5 17.531 1 98.88 226 ALA A CA 1
ATOM 1727 C C . ALA A 1 226 ? 0.744 18.859 18.219 1 98.88 226 ALA A C 1
ATOM 1729 O O . ALA A 1 226 ? 0.743 19.344 19.359 1 98.88 226 ALA A O 1
ATOM 1730 N N . VAL A 1 227 ? -0.339 18.688 17.547 1 98.88 227 VAL A N 1
ATOM 1731 C CA . VAL A 1 227 ? -1.652 19.047 18.062 1 98.88 227 VAL A CA 1
ATOM 1732 C C . VAL A 1 227 ? -2.574 17.828 18.047 1 98.88 227 VAL A C 1
ATOM 1734 O O . VAL A 1 227 ? -3.043 17.422 16.984 1 98.88 227 VAL A O 1
ATOM 1737 N N . PRO A 1 228 ? -2.906 17.297 19.25 1 98.75 228 PRO A N 1
ATOM 1738 C CA . PRO A 1 228 ? -3.811 16.141 19.281 1 98.75 228 PRO A CA 1
ATOM 1739 C C . PRO A 1 228 ? -5.234 16.5 18.859 1 98.75 228 PRO A C 1
ATOM 1741 O O . PRO A 1 228 ? -5.793 17.484 19.312 1 98.75 228 PRO A O 1
ATOM 1744 N N . VAL A 1 229 ? -5.758 15.742 17.938 1 98.75 229 VAL A N 1
ATOM 1745 C CA . VAL A 1 229 ? -7.148 15.867 17.516 1 98.75 229 VAL A CA 1
ATOM 1746 C C . VAL A 1 229 ? -7.82 14.492 17.531 1 98.75 229 VAL A C 1
ATOM 1748 O O . VAL A 1 229 ? -7.141 13.461 17.547 1 98.75 229 VAL A O 1
ATOM 1751 N N . GLU A 1 230 ? -9.141 14.508 17.547 1 98.31 230 GLU A N 1
ATOM 1752 C CA . GLU A 1 230 ? -9.852 13.234 17.5 1 98.31 230 GLU A CA 1
ATOM 1753 C C . GLU A 1 230 ? -10.117 12.812 16.047 1 98.31 230 GLU A C 1
ATOM 1755 O O . GLU A 1 230 ? -10.516 13.633 15.219 1 98.31 230 GLU A O 1
ATOM 1760 N N . HIS A 1 231 ? -9.812 11.617 15.672 1 97.81 231 HIS A N 1
ATOM 1761 C CA . HIS A 1 231 ? -10.18 10.938 14.438 1 97.81 231 HIS A CA 1
ATOM 1762 C C . HIS A 1 231 ? -11.188 9.82 14.695 1 97.81 231 HIS A C 1
ATOM 1764 O O . HIS A 1 231 ? -10.945 8.664 14.352 1 97.81 231 HIS A O 1
ATOM 1770 N N . GLY A 1 232 ? -12.352 10.172 15.156 1 95.12 232 GLY A N 1
ATOM 1771 C CA . GLY A 1 232 ? -13.328 9.312 15.805 1 95.12 232 GLY A CA 1
ATOM 1772 C C . GLY A 1 232 ? -13.211 9.32 17.312 1 95.12 232 GLY A C 1
ATOM 1773 O O . GLY A 1 232 ? -12.117 9.484 17.859 1 95.12 232 GLY A O 1
ATOM 1774 N N . ALA A 1 233 ? -14.344 9.117 17.984 1 92.62 233 ALA A N 1
ATOM 1775 C CA . ALA A 1 233 ? -14.375 9.203 19.453 1 92.62 233 ALA A CA 1
ATOM 1776 C C . ALA A 1 233 ? -13.375 8.234 20.078 1 92.62 233 ALA A C 1
ATOM 1778 O O . ALA A 1 233 ? -13.414 7.031 19.797 1 92.62 233 ALA A O 1
ATOM 1779 N N . GLY A 1 234 ? -12.508 8.82 20.828 1 93.25 234 GLY A N 1
ATOM 1780 C CA . GLY A 1 234 ? -11.586 7.988 21.594 1 93.25 234 GLY A CA 1
ATOM 1781 C C . GLY A 1 234 ? -10.312 7.652 20.828 1 93.25 234 GLY A C 1
ATOM 1782 O O . GLY A 1 234 ? -9.43 6.973 21.359 1 93.25 234 GLY A O 1
ATOM 1783 N N . TYR A 1 235 ? -10.195 8.055 19.641 1 96.19 235 TYR A N 1
ATOM 1784 C CA . TYR A 1 235 ? -8.992 7.836 18.844 1 96.19 235 TYR A CA 1
ATOM 1785 C C . TYR A 1 235 ? -8.297 9.156 18.531 1 96.19 235 TYR A C 1
ATOM 1787 O O . TYR A 1 235 ? -8.883 10.031 17.891 1 96.19 235 TYR A O 1
ATOM 1795 N N . VAL A 1 236 ? -7.031 9.234 18.938 1 98.19 236 VAL A N 1
ATOM 1796 C CA . VAL A 1 236 ? -6.324 10.508 18.797 1 98.19 236 VAL A CA 1
ATOM 1797 C C . VAL A 1 236 ? -5.336 10.422 17.641 1 98.19 236 VAL A C 1
ATOM 1799 O O . VAL A 1 236 ? -4.555 9.469 17.547 1 98.19 236 VAL A O 1
ATOM 1802 N N . ALA A 1 237 ? -5.418 11.312 16.719 1 98.56 237 ALA A N 1
ATOM 1803 C CA . ALA A 1 237 ? -4.414 11.586 15.695 1 98.56 237 ALA A CA 1
ATOM 1804 C C . ALA A 1 237 ? -3.674 12.891 15.984 1 98.56 237 ALA A C 1
ATOM 1806 O O . ALA A 1 237 ? -4.09 13.672 16.844 1 98.56 237 ALA A O 1
ATOM 1807 N N . LEU A 1 238 ? -2.578 13.086 15.312 1 98.88 238 LEU A N 1
ATOM 1808 C CA . LEU A 1 238 ? -1.816 14.312 15.492 1 98.88 238 LEU A CA 1
ATOM 1809 C C . LEU A 1 238 ? -1.996 15.242 14.297 1 98.88 238 LEU A C 1
ATOM 1811 O O . LEU A 1 238 ? -1.92 14.805 13.148 1 98.88 238 LEU A O 1
ATOM 1815 N N . GLY A 1 239 ? -2.352 16.5 14.523 1 98.88 239 GLY A N 1
ATOM 1816 C CA . GLY A 1 239 ? -2.105 17.609 13.602 1 98.88 239 GLY A CA 1
ATOM 1817 C C . GLY A 1 239 ? -0.812 18.344 13.891 1 98.88 239 GLY A C 1
ATOM 1818 O O . GLY A 1 239 ? -0.092 18 14.836 1 98.88 239 GLY A O 1
ATOM 1819 N N . PHE A 1 240 ? -0.544 19.375 13.055 1 98.94 240 PHE A N 1
ATOM 1820 C CA . PHE A 1 240 ? 0.714 20.094 13.234 1 98.94 240 PHE A CA 1
ATOM 1821 C C . PHE A 1 240 ? 0.531 21.594 12.984 1 98.94 240 PHE A C 1
ATOM 1823 O O . PHE A 1 240 ? -0.255 21.984 12.117 1 98.94 240 PHE A O 1
ATOM 1830 N N . VAL A 1 241 ? 1.166 22.375 13.758 1 98.94 241 VAL A N 1
ATOM 1831 C CA . VAL A 1 241 ? 1.357 23.797 13.539 1 98.94 241 VAL A CA 1
ATOM 1832 C C . VAL A 1 241 ? 2.836 24.094 13.289 1 98.94 241 VAL A C 1
ATOM 1834 O O . VAL A 1 241 ? 3.699 23.641 14.039 1 98.94 241 VAL A O 1
ATOM 1837 N N . PHE A 1 242 ? 3.129 24.797 12.227 1 98.88 242 PHE A N 1
ATOM 1838 C CA . PHE A 1 242 ? 4.551 24.984 11.953 1 98.88 242 PHE A CA 1
ATOM 1839 C C . PHE A 1 242 ? 4.793 26.266 11.172 1 98.88 242 PHE A C 1
ATOM 1841 O O . PHE A 1 242 ? 3.861 26.828 10.594 1 98.88 242 PHE A O 1
ATOM 1848 N N . GLY A 1 243 ? 5.961 26.703 11.148 1 98.38 243 GLY A N 1
ATOM 1849 C CA . GLY A 1 243 ? 6.43 27.891 10.445 1 98.38 243 GLY A CA 1
ATOM 1850 C C . GLY A 1 243 ? 7.207 28.844 11.336 1 98.38 243 GLY A C 1
ATOM 1851 O O . GLY A 1 243 ? 7.18 28.719 12.562 1 98.38 243 GLY A O 1
ATOM 1852 N N . ARG A 1 244 ? 7.898 29.844 10.711 1 96.81 244 ARG A N 1
ATOM 1853 C CA . ARG A 1 244 ? 8.641 30.844 11.477 1 96.81 244 ARG A CA 1
ATOM 1854 C C . ARG A 1 244 ? 7.707 31.891 12.062 1 96.81 244 ARG A C 1
ATOM 1856 O O . ARG A 1 244 ? 8.094 32.656 12.945 1 96.81 244 ARG A O 1
ATOM 1863 N N . GLY A 1 245 ? 6.504 31.922 11.547 1 97.62 245 GLY A N 1
ATOM 1864 C CA . GLY A 1 245 ? 5.523 32.875 12.023 1 97.62 245 GLY A CA 1
ATOM 1865 C C . GLY A 1 245 ? 4.699 32.344 13.188 1 97.62 245 GLY A C 1
ATOM 1866 O O . GLY A 1 245 ? 3.773 33.031 13.648 1 97.62 245 GLY A O 1
ATOM 1867 N N . VAL A 1 246 ? 5.012 31.203 13.742 1 98.25 246 VAL A N 1
ATOM 1868 C CA . VAL A 1 246 ? 4.289 30.656 14.883 1 98.25 246 VAL A CA 1
ATOM 1869 C C . VAL A 1 246 ? 4.539 31.516 16.109 1 98.25 246 VAL A C 1
ATOM 1871 O O . VAL A 1 246 ? 5.676 31.641 16.578 1 98.25 246 VAL A O 1
ATOM 1874 N N . ALA A 1 247 ? 3.494 32.062 16.609 1 97.75 247 ALA A N 1
ATOM 1875 C CA . ALA A 1 247 ? 3.525 32.938 17.781 1 97.75 247 ALA A CA 1
ATOM 1876 C C . ALA A 1 247 ? 2.172 32.938 18.5 1 97.75 247 ALA A C 1
ATOM 1878 O O . ALA A 1 247 ? 1.143 32.656 17.875 1 97.75 247 ALA A O 1
ATOM 1879 N N . PHE A 1 248 ? 2.197 33.281 19.734 1 98 248 PHE A N 1
ATOM 1880 C CA . PHE A 1 248 ? 0.996 33.156 20.547 1 98 248 PHE A CA 1
ATOM 1881 C C . PHE A 1 248 ? 0.642 34.469 21.203 1 98 248 PHE A C 1
ATOM 1883 O O . PHE A 1 248 ? 1.521 35.188 21.703 1 98 248 PHE A O 1
ATOM 1890 N N . ARG A 1 249 ? -0.61 34.812 21.219 1 97.38 249 ARG A N 1
ATOM 1891 C CA . ARG A 1 249 ? -1.101 36.031 21.859 1 97.38 249 ARG A CA 1
ATOM 1892 C C . ARG A 1 249 ? -0.832 36 23.359 1 97.38 249 ARG A C 1
ATOM 1894 O O . ARG A 1 249 ? -0.459 37.031 23.953 1 97.38 249 ARG A O 1
ATOM 1901 N N . SER A 1 250 ? -1.066 34.844 23.922 1 97.19 250 SER A N 1
ATOM 1902 C CA . SER A 1 250 ? -0.88 34.688 25.359 1 97.19 250 SER A CA 1
ATOM 1903 C C . SER A 1 250 ? 0.565 34.969 25.75 1 97.19 250 SER A C 1
ATOM 1905 O O . SER A 1 250 ? 0.842 35.281 26.906 1 97.19 250 SER A O 1
ATOM 1907 N N . ALA A 1 251 ? 1.457 34.844 24.844 1 95.44 251 ALA A N 1
ATOM 1908 C CA . ALA A 1 251 ? 2.871 35.094 25.094 1 95.44 251 ALA A CA 1
ATOM 1909 C C . ALA A 1 251 ? 3.234 36.531 24.781 1 95.44 251 ALA A C 1
ATOM 1911 O O . ALA A 1 251 ? 4.414 36.906 24.781 1 95.44 251 ALA A O 1
ATOM 1912 N N . GLY A 1 252 ? 2.238 37.344 24.359 1 94.75 252 GLY A N 1
ATOM 1913 C CA . GLY A 1 252 ? 2.441 38.75 24.125 1 94.75 252 GLY A CA 1
ATOM 1914 C C . GLY A 1 252 ? 2.787 39.062 22.688 1 94.75 252 GLY A C 1
ATOM 1915 O O . GLY A 1 252 ? 3.137 40.219 22.359 1 94.75 252 GLY A O 1
ATOM 1916 N N . ALA A 1 253 ? 2.715 38.094 21.844 1 93.25 253 ALA A N 1
ATOM 1917 C CA . ALA A 1 253 ? 3.045 38.312 20.438 1 93.25 253 ALA A CA 1
ATOM 1918 C C . ALA A 1 253 ? 1.898 39.031 19.703 1 93.25 253 ALA A C 1
ATOM 1920 O O . ALA A 1 253 ? 0.73 38.844 20.062 1 93.25 253 ALA A O 1
ATOM 1921 N N . THR A 1 254 ? 2.361 39.875 18.734 1 91.25 254 THR A N 1
ATOM 1922 C CA . THR A 1 254 ? 1.396 40.531 17.875 1 91.25 254 THR A CA 1
ATOM 1923 C C . THR A 1 254 ? 1.67 40.219 16.406 1 91.25 254 THR A C 1
ATOM 1925 O O . THR A 1 254 ? 2.746 39.719 16.062 1 91.25 254 THR A O 1
ATOM 1928 N N . GLY A 1 255 ? 0.701 40.438 15.633 1 86.69 255 GLY A N 1
ATOM 1929 C CA . GLY A 1 255 ? 0.84 40.219 14.203 1 86.69 255 GLY A CA 1
ATOM 1930 C C . GLY A 1 255 ? 2.025 40.938 13.602 1 86.69 255 GLY A C 1
ATOM 1931 O O . GLY A 1 255 ? 2.648 40.438 12.656 1 86.69 255 GLY A O 1
ATOM 1932 N N . ALA A 1 256 ? 2.324 42.031 14.133 1 87.12 256 ALA A N 1
ATOM 1933 C CA . ALA A 1 256 ? 3.416 42.844 13.625 1 87.12 256 ALA A CA 1
ATOM 1934 C C . ALA A 1 256 ? 4.762 42.156 13.812 1 87.12 256 ALA A C 1
ATOM 1936 O O . ALA A 1 256 ? 5.648 42.281 12.961 1 87.12 256 ALA A O 1
ATOM 1937 N N . ILE A 1 257 ? 4.879 41.375 14.773 1 84.69 257 ILE A N 1
ATOM 1938 C CA . ILE A 1 257 ? 6.133 40.75 15.133 1 84.69 257 ILE A CA 1
ATOM 1939 C C . ILE A 1 257 ? 6.441 39.625 14.141 1 84.69 257 ILE A C 1
ATOM 1941 O O . ILE A 1 257 ? 7.605 39.344 13.859 1 84.69 257 ILE A O 1
ATOM 1945 N N . VAL A 1 258 ? 5.375 39.094 13.594 1 90 258 VAL A N 1
ATOM 1946 C CA . VAL A 1 258 ? 5.574 37.906 12.742 1 90 258 VAL A CA 1
ATOM 1947 C C . VAL A 1 258 ? 5.055 38.219 11.336 1 90 258 VAL A C 1
ATOM 1949 O O . VAL A 1 258 ? 4.727 37.281 10.586 1 90 258 VAL A O 1
ATOM 1952 N N . ALA A 1 259 ? 5.02 39.438 10.961 1 89 259 ALA A N 1
ATOM 1953 C CA . ALA A 1 259 ? 4.34 39.875 9.742 1 89 259 ALA A CA 1
ATOM 1954 C C . ALA A 1 259 ? 5.023 39.312 8.508 1 89 259 ALA A C 1
ATOM 1956 O O . ALA A 1 259 ? 4.367 39 7.504 1 89 259 ALA A O 1
ATOM 1957 N N . ASN A 1 260 ? 6.289 39.031 8.562 1 92.81 260 ASN A N 1
ATOM 1958 C CA . ASN A 1 260 ? 7.031 38.594 7.383 1 92.81 260 ASN A CA 1
ATOM 1959 C C . ASN A 1 260 ? 7.266 37.094 7.398 1 92.81 260 ASN A C 1
ATOM 1961 O O . ASN A 1 260 ? 8.055 36.562 6.602 1 92.81 260 ASN A O 1
ATOM 1965 N N . HIS A 1 261 ? 6.609 36.406 8.305 1 96.38 261 HIS A N 1
ATOM 1966 C CA . HIS A 1 261 ? 6.742 34.969 8.43 1 96.38 261 HIS A CA 1
ATOM 1967 C C . HIS A 1 261 ? 5.379 34.281 8.406 1 96.38 261 HIS A C 1
ATOM 1969 O O . HIS A 1 261 ? 4.352 34.938 8.594 1 96.38 261 HIS A O 1
ATOM 1975 N N . SER A 1 262 ? 5.398 33.031 8.133 1 98.06 262 SER A N 1
ATOM 1976 C CA . SER A 1 262 ? 4.121 32.375 7.961 1 98.06 262 SER A CA 1
ATOM 1977 C C . SER A 1 262 ? 3.877 31.344 9.07 1 98.06 262 SER A C 1
ATOM 1979 O O . SER A 1 262 ? 4.824 30.828 9.664 1 98.06 262 SER A O 1
ATOM 1981 N N . CYS A 1 263 ? 2.619 31.141 9.359 1 98.62 263 CYS A N 1
ATOM 1982 C CA . CYS A 1 263 ? 2.123 30.125 10.281 1 98.62 263 CYS A CA 1
ATOM 1983 C C . CYS A 1 263 ? 1.109 29.219 9.602 1 98.62 263 CYS A C 1
ATOM 1985 O O . CYS A 1 263 ? 0.101 29.688 9.07 1 98.62 263 CYS A O 1
ATOM 1987 N N . VAL A 1 264 ? 1.391 27.875 9.625 1 98.94 264 VAL A N 1
ATOM 1988 C CA . VAL A 1 264 ? 0.551 26.906 8.945 1 98.94 264 VAL A CA 1
ATOM 1989 C C . VAL A 1 264 ? -0.043 25.938 9.969 1 98.94 264 VAL A C 1
ATOM 1991 O O . VAL A 1 264 ? 0.639 25.516 10.906 1 98.94 264 VAL A O 1
ATOM 1994 N N . VAL A 1 265 ? -1.304 25.641 9.836 1 98.94 265 VAL A N 1
ATOM 1995 C CA . VAL A 1 265 ? -1.986 24.609 10.609 1 98.94 265 VAL A CA 1
ATOM 1996 C C . VAL A 1 265 ? -2.404 23.453 9.695 1 98.94 265 VAL A C 1
ATOM 1998 O O . VAL A 1 265 ? -3.006 23.688 8.641 1 98.94 265 VAL A O 1
ATOM 2001 N N . TYR A 1 266 ? -2.057 22.219 10.055 1 98.94 266 TYR A N 1
ATOM 2002 C CA . TYR A 1 266 ? -2.371 21.016 9.289 1 98.94 266 TYR A CA 1
ATOM 2003 C C . TYR A 1 266 ? -3.178 20.031 10.125 1 98.94 266 TYR A C 1
ATOM 2005 O O . TYR A 1 266 ? -2.658 19.438 11.078 1 98.94 266 TYR A O 1
ATOM 2013 N N . LEU A 1 267 ? -4.457 19.781 9.773 1 98.88 267 LEU A N 1
ATOM 2014 C CA . LEU A 1 267 ? -5.363 18.844 10.422 1 98.88 267 LEU A CA 1
ATOM 2015 C C . LEU A 1 267 ? -6.004 17.906 9.406 1 98.88 267 LEU A C 1
ATOM 2017 O O . LEU A 1 267 ? -7.133 18.141 8.961 1 98.88 267 LEU A O 1
ATOM 2021 N N . SER A 1 268 ? -5.484 16.781 9.016 1 98.12 268 SER A N 1
ATOM 2022 C CA . SER A 1 268 ? -5.91 15.953 7.898 1 98.12 268 SER A CA 1
ATOM 2023 C C . SER A 1 268 ? -7.02 15 8.312 1 98.12 268 SER A C 1
ATOM 2025 O O . SER A 1 268 ? -7.973 14.781 7.559 1 98.12 268 SER A O 1
ATOM 2027 N N . ASP A 1 269 ? -7.02 14.203 9.328 1 97.69 269 ASP A N 1
ATOM 2028 C CA . ASP A 1 269 ? -7.961 13.219 9.852 1 97.69 269 ASP A CA 1
ATOM 2029 C C . ASP A 1 269 ? -8.5 13.648 11.219 1 97.69 269 ASP A C 1
ATOM 2031 O O . ASP A 1 269 ? -7.965 13.25 12.25 1 97.69 269 ASP A O 1
ATOM 2035 N N . VAL A 1 270 ? -9.602 14.43 11.094 1 98.69 270 VAL A N 1
ATOM 2036 C CA . VAL A 1 270 ? -10.125 15.016 12.32 1 98.69 270 VAL A CA 1
ATOM 2037 C C . VAL A 1 270 ? -11.648 14.922 12.336 1 98.69 270 VAL A C 1
ATOM 2039 O O . VAL A 1 270 ? -12.297 15.125 11.305 1 98.69 270 VAL A O 1
ATOM 2042 N N . SER A 1 271 ? -12.164 14.523 13.43 1 98 271 SER A N 1
ATOM 2043 C CA . SER A 1 271 ? -13.609 14.555 13.648 1 98 271 SER A CA 1
ATOM 2044 C C . SER A 1 271 ? -13.984 15.594 14.703 1 98 271 SER A C 1
ATOM 2046 O O . SER A 1 271 ? -15.102 16.109 14.703 1 98 271 SER A O 1
ATOM 2048 N N . THR A 1 272 ? -13.031 15.844 15.594 1 97.94 272 THR A N 1
ATOM 2049 C CA . THR A 1 272 ? -13.227 16.812 16.672 1 97.94 272 THR A CA 1
ATOM 2050 C C . THR A 1 272 ? -11.891 17.406 17.109 1 97.94 272 THR A C 1
ATOM 2052 O O . THR A 1 272 ? -10.914 16.688 17.297 1 97.94 272 THR A O 1
ATOM 2055 N N . VAL A 1 273 ? -11.883 18.719 17.188 1 98.56 273 VAL A N 1
ATOM 2056 C CA . VAL A 1 273 ? -10.758 19.391 17.844 1 98.56 273 VAL A CA 1
ATOM 2057 C C . VAL A 1 273 ? -11.062 19.578 19.328 1 98.56 273 VAL A C 1
ATOM 2059 O O . VAL A 1 273 ? -11.898 20.406 19.688 1 98.56 273 VAL A O 1
ATOM 2062 N N . PRO A 1 274 ? -10.344 18.828 20.125 1 98.06 274 PRO A N 1
ATOM 2063 C CA . PRO A 1 274 ? -10.633 18.938 21.562 1 98.06 274 PRO A CA 1
ATOM 2064 C C . PRO A 1 274 ? -10.398 20.344 22.109 1 98.06 274 PRO A C 1
ATOM 2066 O O . PRO A 1 274 ? -9.672 21.125 21.5 1 98.06 274 PRO A O 1
ATOM 2069 N N . ALA A 1 275 ? -10.93 20.609 23.297 1 97.56 275 ALA A N 1
ATOM 2070 C CA . ALA A 1 275 ? -10.922 21.953 23.891 1 97.56 275 ALA A CA 1
ATOM 2071 C C . ALA A 1 275 ? -9.5 22.484 24.031 1 97.56 275 ALA A C 1
ATOM 2073 O O . ALA A 1 275 ? -9.219 23.625 23.703 1 97.56 275 ALA A O 1
ATOM 2074 N N . ALA A 1 276 ? -8.664 21.641 24.531 1 97.88 276 ALA A N 1
ATOM 2075 C CA . ALA A 1 276 ? -7.289 22.062 24.766 1 97.88 276 ALA A CA 1
ATOM 2076 C C . ALA A 1 276 ? -6.609 22.438 23.438 1 97.88 276 ALA A C 1
ATOM 2078 O O . ALA A 1 276 ? -5.883 23.438 23.375 1 97.88 276 ALA A O 1
ATOM 2079 N N . ALA A 1 277 ? -6.793 21.641 22.453 1 98.62 277 ALA A N 1
ATOM 2080 C CA . ALA A 1 277 ? -6.242 21.906 21.125 1 98.62 277 ALA A CA 1
ATOM 2081 C C . ALA A 1 277 ? -6.863 23.172 20.516 1 98.62 277 ALA A C 1
ATOM 2083 O O . ALA A 1 277 ? -6.164 23.984 19.906 1 98.62 277 ALA A O 1
ATOM 2084 N N . MET A 1 278 ? -8.148 23.312 20.734 1 98.69 278 MET A N 1
ATOM 2085 C CA . MET A 1 278 ? -8.836 24.484 20.203 1 98.69 278 MET A CA 1
ATOM 2086 C C . MET A 1 278 ? -8.32 25.766 20.844 1 98.69 278 MET A C 1
ATOM 2088 O O . MET A 1 278 ? -8.055 26.75 20.141 1 98.69 278 MET A O 1
ATOM 2092 N N . MET A 1 279 ? -8.18 25.734 22.125 1 98.56 279 MET A N 1
ATOM 2093 C CA . MET A 1 279 ? -7.637 26.891 22.844 1 98.56 279 MET A CA 1
ATOM 2094 C C . MET A 1 279 ? -6.238 27.234 22.344 1 98.56 279 MET A C 1
ATOM 2096 O O . MET A 1 279 ? -5.91 28.406 22.156 1 98.56 279 MET A O 1
ATOM 2100 N N . PHE A 1 280 ? -5.461 26.219 22.125 1 98.81 280 PHE A N 1
ATOM 2101 C CA . PHE A 1 280 ? -4.109 26.375 21.594 1 98.81 280 PHE A CA 1
ATOM 2102 C C . PHE A 1 280 ? -4.137 27.047 20.219 1 98.81 280 PHE A C 1
ATOM 2104 O O . PHE A 1 280 ? -3.395 28 19.969 1 98.81 280 PHE A O 1
ATOM 2111 N N . LEU A 1 281 ? -5.004 26.547 19.328 1 98.88 281 LEU A N 1
ATOM 2112 C CA . LEU A 1 281 ? -5.094 27.062 17.969 1 98.88 281 LEU A CA 1
ATOM 2113 C C . LEU A 1 281 ? -5.605 28.516 17.984 1 98.88 281 LEU A C 1
ATOM 2115 O O . LEU A 1 281 ? -5.113 29.344 17.219 1 98.88 281 LEU A O 1
ATOM 2119 N N . GLN A 1 282 ? -6.512 28.797 18.844 1 98.62 282 GLN A N 1
ATOM 2120 C CA . GLN A 1 282 ? -7.105 30.125 18.938 1 98.62 282 GLN A CA 1
ATOM 2121 C C . GLN A 1 282 ? -6.117 31.141 19.516 1 98.62 282 GLN A C 1
ATOM 2123 O O . GLN A 1 282 ? -6.289 32.344 19.359 1 98.62 282 GLN A O 1
ATOM 2128 N N . ASP A 1 283 ? -5.152 30.609 20.219 1 98.62 283 ASP A N 1
ATOM 2129 C CA . ASP A 1 283 ? -4.152 31.469 20.844 1 98.62 283 ASP A CA 1
ATOM 2130 C C . ASP A 1 283 ? -3.107 31.938 19.828 1 98.62 283 ASP A C 1
ATOM 2132 O O . ASP A 1 283 ? -2.305 32.812 20.125 1 98.62 283 ASP A O 1
ATOM 2136 N N . LEU A 1 284 ? -3.043 31.328 18.641 1 98.56 284 LEU A N 1
ATOM 2137 C CA . LEU A 1 284 ? -2.113 31.75 17.594 1 98.56 284 LEU A CA 1
ATOM 2138 C C . LEU A 1 284 ? -2.398 33.188 17.141 1 98.56 284 LEU A C 1
ATOM 2140 O O . LEU A 1 284 ? -3.561 33.562 17 1 98.56 284 LEU A O 1
ATOM 2144 N N . VAL A 1 285 ? -1.388 33.938 16.828 1 97.5 285 VAL A N 1
ATOM 2145 C CA . VAL A 1 285 ? -1.542 35.344 16.422 1 97.5 285 VAL A CA 1
ATOM 2146 C C . VAL A 1 285 ? -2.188 35.406 15.031 1 97.5 285 VAL A C 1
ATOM 2148 O O . VAL A 1 285 ? -2.941 36.344 14.734 1 97.5 285 VAL A O 1
ATOM 2151 N N . LYS A 1 286 ? -1.838 34.469 14.25 1 97.06 286 LYS A N 1
ATOM 2152 C CA . LYS A 1 286 ? -2.377 34.375 12.898 1 97.06 286 LYS A CA 1
ATOM 2153 C C . LYS A 1 286 ? -2.256 32.938 12.352 1 97.06 286 LYS A C 1
ATOM 2155 O O . LYS A 1 286 ? -1.459 32.156 12.859 1 97.06 286 LYS A O 1
ATOM 2160 N N . ILE A 1 287 ? -3.008 32.625 11.453 1 98.44 287 ILE A N 1
ATOM 2161 C CA . ILE A 1 287 ? -2.926 31.422 10.633 1 98.44 287 ILE A CA 1
ATOM 2162 C C . ILE A 1 287 ? -2.969 31.797 9.156 1 98.44 287 ILE A C 1
ATOM 2164 O O . ILE A 1 287 ? -4.012 32.219 8.648 1 98.44 287 ILE A O 1
ATOM 2168 N N . ASP A 1 288 ? -1.826 31.672 8.523 1 98.62 288 ASP A N 1
ATOM 2169 C CA . ASP A 1 288 ? -1.771 32.062 7.117 1 98.62 288 ASP A CA 1
ATOM 2170 C C . ASP A 1 288 ? -2.439 31 6.238 1 98.62 288 ASP A C 1
ATOM 2172 O O . ASP A 1 288 ? -3.145 31.328 5.285 1 98.62 288 ASP A O 1
ATOM 2176 N N . VAL A 1 289 ? -2.191 29.734 6.551 1 98.94 289 VAL A N 1
ATOM 2177 C CA . VAL A 1 289 ? -2.783 28.641 5.793 1 98.94 289 VAL A CA 1
ATOM 2178 C C . VAL A 1 289 ? -3.303 27.562 6.75 1 98.94 289 VAL A C 1
ATOM 2180 O O . VAL A 1 289 ? -2.582 27.125 7.648 1 98.94 289 VAL A O 1
ATOM 2183 N N . LEU A 1 290 ? -4.523 27.234 6.625 1 98.94 290 LEU A N 1
ATOM 2184 C CA . LEU A 1 290 ? -5.129 26.078 7.266 1 98.94 290 LEU A CA 1
ATOM 2185 C C . LEU A 1 290 ? -5.375 24.969 6.25 1 98.94 290 LEU A C 1
ATOM 2187 O O . LEU A 1 290 ? -6.086 25.172 5.266 1 98.94 290 LEU A O 1
ATOM 2191 N N . ILE A 1 291 ? -4.719 23.844 6.383 1 98.94 291 ILE A N 1
ATOM 2192 C CA . ILE A 1 291 ? -5.035 22.641 5.629 1 98.94 291 ILE A CA 1
ATOM 2193 C C . ILE A 1 291 ? -5.824 21.672 6.508 1 98.94 291 ILE A C 1
ATOM 2195 O O . ILE A 1 291 ? -5.34 21.25 7.559 1 98.94 291 ILE A O 1
ATOM 2199 N N . VAL A 1 292 ? -7.023 21.281 6.078 1 98.94 292 VAL A N 1
ATOM 2200 C CA . VAL A 1 292 ? -7.887 20.609 7.043 1 98.94 292 VAL A CA 1
ATOM 2201 C C . VAL A 1 292 ? -8.742 19.562 6.332 1 98.94 292 VAL A C 1
ATOM 2203 O O . VAL A 1 292 ? -9 19.672 5.133 1 98.94 292 VAL A O 1
ATOM 2206 N N . ASP A 1 293 ? -9.195 18.609 7.086 1 98.81 293 ASP A N 1
ATOM 2207 C CA . ASP A 1 293 ? -10.008 17.469 6.695 1 98.81 293 ASP A CA 1
ATOM 2208 C C . ASP A 1 293 ? -11.375 17.906 6.168 1 98.81 293 ASP A C 1
ATOM 2210 O O . ASP A 1 293 ? -11.984 18.828 6.715 1 98.81 293 ASP A O 1
ATOM 2214 N N . LEU A 1 294 ? -11.805 17.328 5.113 1 98.81 294 LEU A N 1
ATOM 2215 C CA . LEU A 1 294 ? -13.164 17.422 4.586 1 98.81 294 LEU A CA 1
ATOM 2216 C C . LEU A 1 294 ? -13.531 16.156 3.807 1 98.81 294 LEU A C 1
ATOM 2218 O O . LEU A 1 294 ? -13.125 15.992 2.656 1 98.81 294 LEU A O 1
ATOM 2222 N N . LEU A 1 295 ? -14.328 15.328 4.359 1 98.38 295 LEU A N 1
ATOM 2223 C CA . LEU A 1 295 ? -14.609 14.031 3.746 1 98.38 295 LEU A CA 1
ATOM 2224 C C . LEU A 1 295 ? -15.773 14.133 2.764 1 98.38 295 LEU A C 1
ATOM 2226 O O . LEU A 1 295 ? -15.656 13.695 1.616 1 98.38 295 LEU A O 1
ATOM 2230 N N . HIS A 1 296 ? -16.891 14.789 3.25 1 97.81 296 HIS A N 1
ATOM 2231 C CA . HIS A 1 296 ? -18.109 14.836 2.432 1 97.81 296 HIS A CA 1
ATOM 2232 C C . HIS A 1 296 ? -18.609 16.266 2.27 1 97.81 296 HIS A C 1
ATOM 2234 O O . HIS A 1 296 ? -18.125 17.172 2.945 1 97.81 296 HIS A O 1
ATOM 2240 N N . GLY A 1 297 ? -19.516 16.422 1.344 1 96.12 297 GLY A N 1
ATOM 2241 C CA . GLY A 1 297 ? -20.062 17.719 1.012 1 96.12 297 GLY A CA 1
ATOM 2242 C C . GLY A 1 297 ? -21 18.266 2.07 1 96.12 297 GLY A C 1
ATOM 2243 O O . GLY A 1 297 ? -21.016 17.781 3.203 1 96.12 297 GLY A O 1
ATOM 2244 N N . PRO A 1 298 ? -21.719 19.328 1.688 1 94.94 298 PRO A N 1
ATOM 2245 C CA . PRO A 1 298 ? -22.641 19.953 2.646 1 94.94 298 PRO A CA 1
ATOM 2246 C C . PRO A 1 298 ? -23.781 19.047 3.061 1 94.94 298 PRO A C 1
ATOM 2248 O O . PRO A 1 298 ? -24.297 18.281 2.238 1 94.94 298 PRO A O 1
ATOM 2251 N N . GLY A 1 299 ? -24.125 19.109 4.305 1 93.69 299 GLY A N 1
ATOM 2252 C CA . GLY A 1 299 ? -25.266 18.359 4.805 1 93.69 299 GLY A CA 1
ATOM 2253 C C . GLY A 1 299 ? -24.891 16.984 5.352 1 93.69 299 GLY A C 1
ATOM 2254 O O . GLY A 1 299 ? -25.719 16.297 5.945 1 93.69 299 GLY A O 1
ATOM 2255 N N . TYR A 1 300 ? -23.688 16.656 5.188 1 91.69 300 TYR A N 1
ATOM 2256 C CA . TYR A 1 300 ? -23.234 15.359 5.688 1 91.69 300 TYR A CA 1
ATOM 2257 C C . TYR A 1 300 ? -22.578 15.5 7.051 1 91.69 300 TYR A C 1
ATOM 2259 O O . TYR A 1 300 ? -21.906 16.5 7.324 1 91.69 300 TYR A O 1
ATOM 2267 N N . ARG A 1 301 ? -22.812 14.539 7.883 1 90.88 301 ARG A N 1
ATOM 2268 C CA . ARG A 1 301 ? -22.062 14.359 9.125 1 90.88 301 ARG A CA 1
ATOM 2269 C C . ARG A 1 301 ? -21.453 12.961 9.203 1 90.88 301 ARG A C 1
ATOM 2271 O O . ARG A 1 301 ? -22.109 11.977 8.828 1 90.88 301 ARG A O 1
ATOM 2278 N N . TYR A 1 302 ? -20.234 12.938 9.633 1 90.75 302 TYR A N 1
ATOM 2279 C CA . TYR A 1 302 ? -19.547 11.656 9.742 1 90.75 302 TYR A CA 1
ATOM 2280 C C . TYR A 1 302 ? -18.859 11.523 11.094 1 90.75 302 TYR A C 1
ATOM 2282 O O . TYR A 1 302 ? -18.391 12.516 11.664 1 90.75 302 TYR A O 1
ATOM 2290 N N . GLU A 1 303 ? -18.75 10.352 11.594 1 90.94 303 GLU A N 1
ATOM 2291 C CA . GLU A 1 303 ? -18.297 10.086 12.961 1 90.94 303 GLU A CA 1
ATOM 2292 C C . GLU A 1 303 ? -16.797 10.297 13.094 1 90.94 303 GLU A C 1
ATOM 2294 O O . GLU A 1 303 ? -16.312 10.664 14.164 1 90.94 303 GLU A O 1
ATOM 2299 N N . THR A 1 304 ? -16.109 10.109 12.031 1 94.94 304 THR A N 1
ATOM 2300 C CA . THR A 1 304 ? -14.656 10.039 12.227 1 94.94 304 THR A CA 1
ATOM 2301 C C . THR A 1 304 ? -13.953 11.133 11.438 1 94.94 304 THR A C 1
ATOM 2303 O O . THR A 1 304 ? -12.719 11.227 11.461 1 94.94 304 THR A O 1
ATOM 2306 N N . HIS A 1 305 ? -14.703 11.992 10.688 1 97.5 305 HIS A N 1
ATOM 2307 C CA . HIS A 1 305 ? -14.078 13.023 9.867 1 97.5 305 HIS A CA 1
ATOM 2308 C C . HIS A 1 305 ? -14.922 14.297 9.867 1 97.5 305 HIS A C 1
ATOM 2310 O O . HIS A 1 305 ? -16.141 14.25 10.07 1 97.5 305 HIS A O 1
ATOM 2316 N N . TYR A 1 306 ? -14.273 15.406 9.594 1 98.44 306 TYR A N 1
ATOM 2317 C CA . TYR A 1 306 ? -14.953 16.641 9.234 1 98.44 306 TYR A CA 1
ATOM 2318 C C . TYR A 1 306 ? -15.617 16.531 7.871 1 98.44 306 TYR A C 1
ATOM 2320 O O . TYR A 1 306 ? -15.125 15.82 6.992 1 98.44 306 TYR A O 1
ATOM 2328 N N . CYS A 1 307 ? -16.703 17.125 7.746 1 98.19 307 CYS A N 1
ATOM 2329 C CA . CYS A 1 307 ? -17.344 17.406 6.465 1 98.19 307 CYS A CA 1
ATOM 2330 C C . CYS A 1 307 ? -17.375 18.906 6.195 1 98.19 307 CYS A C 1
ATOM 2332 O O . CYS A 1 307 ? -16.797 19.703 6.941 1 98.19 307 CYS A O 1
ATOM 2334 N N . MET A 1 308 ? -17.984 19.312 5.117 1 98.06 308 MET A N 1
ATOM 2335 C CA . MET A 1 308 ? -17.906 20.688 4.652 1 98.06 308 MET A CA 1
ATOM 2336 C C . MET A 1 308 ? -18.406 21.656 5.719 1 98.06 308 MET A C 1
ATOM 2338 O O . MET A 1 308 ? -17.797 22.688 5.969 1 98.06 308 MET A O 1
ATOM 2342 N N . ASP A 1 309 ? -19.469 21.312 6.371 1 97.5 309 ASP A N 1
ATOM 2343 C CA . ASP A 1 309 ? -20.062 22.188 7.371 1 97.5 309 ASP A CA 1
ATOM 2344 C C . ASP A 1 309 ? -19.125 22.359 8.57 1 97.5 309 ASP A C 1
ATOM 2346 O O . ASP A 1 309 ? -19.047 23.438 9.164 1 97.5 309 ASP A O 1
ATOM 2350 N N . ASP A 1 310 ? -18.469 21.297 8.938 1 98.38 310 ASP A N 1
ATOM 2351 C CA . ASP A 1 310 ? -17.516 21.359 10.039 1 98.38 310 ASP A CA 1
ATOM 2352 C C . ASP A 1 310 ? -16.344 22.297 9.711 1 98.38 310 ASP A C 1
ATOM 2354 O O . ASP A 1 310 ? -15.867 23.016 10.586 1 98.38 310 ASP A O 1
ATOM 2358 N N . VAL A 1 311 ? -15.93 22.266 8.5 1 98.69 311 VAL A N 1
ATOM 2359 C CA . VAL A 1 311 ? -14.812 23.109 8.055 1 98.69 311 VAL A CA 1
ATOM 2360 C C . VAL A 1 311 ? -15.188 24.578 8.188 1 98.69 311 VAL A C 1
ATOM 2362 O O . VAL A 1 311 ? -14.391 25.391 8.672 1 98.69 311 VAL A O 1
ATOM 2365 N N . ILE A 1 312 ? -16.359 24.906 7.742 1 98.19 312 ILE A N 1
ATOM 2366 C CA . ILE A 1 312 ? -16.797 26.297 7.766 1 98.19 312 ILE A CA 1
ATOM 2367 C C . ILE A 1 312 ? -16.875 26.781 9.211 1 98.19 312 ILE A C 1
ATOM 2369 O O . ILE A 1 312 ? -16.484 27.922 9.508 1 98.19 312 ILE A O 1
ATOM 2373 N N . LYS A 1 313 ? -17.328 25.922 10.102 1 97.88 313 LYS A N 1
ATOM 2374 C CA . LYS A 1 313 ? -17.375 26.281 11.516 1 97.88 313 LYS A CA 1
ATOM 2375 C C . LYS A 1 313 ? -15.961 26.516 12.062 1 97.88 313 LYS A C 1
ATOM 2377 O O . LYS A 1 313 ? -15.742 27.422 12.859 1 97.88 313 LYS A O 1
ATOM 2382 N N . LEU A 1 314 ? -15.07 25.656 11.656 1 98.69 314 LEU A N 1
ATOM 2383 C CA . LEU A 1 314 ? -13.688 25.797 12.102 1 98.69 314 LEU A CA 1
ATOM 2384 C C . LEU A 1 314 ? -13.078 27.094 11.578 1 98.69 314 LEU A C 1
ATOM 2386 O O . LEU A 1 314 ? -12.352 27.781 12.305 1 98.69 314 LEU A O 1
ATOM 2390 N N . VAL A 1 315 ? -13.336 27.422 10.328 1 98.62 315 VAL A N 1
ATOM 2391 C CA . VAL A 1 315 ? -12.852 28.656 9.711 1 98.62 315 VAL A CA 1
ATOM 2392 C C . VAL A 1 315 ? -13.383 29.859 10.484 1 98.62 315 VAL A C 1
ATOM 2394 O O . VAL A 1 315 ? -12.648 30.828 10.734 1 98.62 315 VAL A O 1
ATOM 2397 N N . ALA A 1 316 ? -14.648 29.797 10.828 1 98.19 316 ALA A N 1
ATOM 2398 C CA . ALA A 1 316 ? -15.25 30.859 11.609 1 98.19 316 ALA A CA 1
ATOM 2399 C C . ALA A 1 316 ? -14.523 31.047 12.938 1 98.19 316 ALA A C 1
ATOM 2401 O O . ALA A 1 316 ? -14.367 32.188 13.422 1 98.19 316 ALA A O 1
ATOM 2402 N N . SER A 1 317 ? -14.117 29.984 13.477 1 97.94 317 SER A N 1
ATOM 2403 C CA . SER A 1 317 ? -13.5 30 14.797 1 97.94 317 SER A CA 1
ATOM 2404 C C . SER A 1 317 ? -12.047 30.469 14.734 1 97.94 317 SER A C 1
ATOM 2406 O O . SER A 1 317 ? -11.594 31.219 15.602 1 97.94 317 SER A O 1
ATOM 2408 N N . LEU A 1 318 ? -11.266 30.078 13.672 1 98.56 318 LEU A N 1
ATOM 2409 C CA . LEU A 1 318 ? -9.812 30.25 13.656 1 98.56 318 LEU A CA 1
ATOM 2410 C C . LEU A 1 318 ? -9.414 31.422 12.766 1 98.56 318 LEU A C 1
ATOM 2412 O O . LEU A 1 318 ? -8.289 31.922 12.844 1 98.56 318 LEU A O 1
ATOM 2416 N N . GLN A 1 319 ? -10.273 31.812 11.891 1 98 319 GLN A N 1
ATOM 2417 C CA . GLN A 1 319 ? -10.086 32.969 11 1 98 319 GLN A CA 1
ATOM 2418 C C . GLN A 1 319 ? -8.781 32.844 10.219 1 98 319 GLN A C 1
ATOM 2420 O O . GLN A 1 319 ? -7.984 33.781 10.18 1 98 319 GLN A O 1
ATOM 2425 N N . PRO A 1 320 ? -8.461 31.641 9.586 1 98.75 320 PRO A N 1
ATOM 2426 C CA . PRO A 1 320 ? -7.266 31.516 8.742 1 98.75 320 PRO A CA 1
ATOM 2427 C C . PRO A 1 320 ? -7.352 32.375 7.477 1 98.75 320 PRO A C 1
ATOM 2429 O O . PRO A 1 320 ? -8.438 32.562 6.926 1 98.75 320 PRO A O 1
ATOM 2432 N N . THR A 1 321 ? -6.207 32.875 6.961 1 98.31 321 THR A N 1
ATOM 2433 C CA . THR A 1 321 ? -6.188 33.656 5.742 1 98.31 321 THR A CA 1
ATOM 2434 C C . THR A 1 321 ? -6.633 32.844 4.543 1 98.31 321 THR A C 1
ATOM 2436 O O . THR A 1 321 ? -7.516 33.25 3.787 1 98.31 321 THR A O 1
ATOM 2439 N N . CYS A 1 322 ? -6.012 31.719 4.316 1 98.69 322 CYS A N 1
ATOM 2440 C CA . CYS A 1 322 ? -6.391 30.766 3.273 1 98.69 322 CYS A CA 1
ATOM 2441 C C . CYS A 1 322 ? -6.621 29.375 3.857 1 98.69 322 CYS A C 1
ATOM 2443 O O . CYS A 1 322 ? -5.879 28.938 4.738 1 98.69 322 CYS A O 1
ATOM 2445 N N . THR A 1 323 ? -7.66 28.719 3.43 1 98.88 323 THR A N 1
ATOM 2446 C CA . THR A 1 323 ? -7.938 27.344 3.83 1 98.88 323 THR A CA 1
ATOM 2447 C C . THR A 1 323 ? -7.957 26.422 2.615 1 98.88 323 THR A C 1
ATOM 2449 O O . THR A 1 323 ? -8.562 26.734 1.592 1 98.88 323 THR A O 1
ATOM 2452 N N . TYR A 1 324 ? -7.25 25.344 2.676 1 98.94 324 TYR A N 1
ATOM 2453 C CA . TYR A 1 324 ? -7.324 24.25 1.703 1 98.94 324 TYR A CA 1
ATOM 2454 C C . TYR A 1 324 ? -7.789 22.969 2.363 1 98.94 324 TYR A C 1
ATOM 2456 O O . TYR A 1 324 ? -7.238 22.547 3.389 1 98.94 324 TYR A O 1
ATOM 2464 N N . THR A 1 325 ? -8.758 22.344 1.774 1 98.94 325 THR A N 1
ATOM 2465 C CA . THR A 1 325 ? -9.281 21.125 2.367 1 98.94 325 THR A CA 1
ATOM 2466 C C . THR A 1 325 ? -8.656 19.891 1.706 1 98.94 325 THR A C 1
ATOM 2468 O O . THR A 1 325 ? -8.242 19.953 0.547 1 98.94 325 THR A O 1
ATOM 2471 N N . ILE A 1 326 ? -8.531 18.797 2.467 1 98.88 326 ILE A N 1
ATOM 2472 C CA . ILE A 1 326 ? -8.016 17.516 2.012 1 98.88 326 ILE A CA 1
ATOM 2473 C C . ILE A 1 326 ? -8.867 16.391 2.592 1 98.88 326 ILE A C 1
ATOM 2475 O O . ILE A 1 326 ? -9.688 16.609 3.477 1 98.88 326 ILE A O 1
ATOM 2479 N N . GLY A 1 327 ? -8.688 15.148 2.082 1 98.75 327 GLY A N 1
ATOM 2480 C CA . GLY A 1 327 ? -9.367 13.977 2.598 1 98.75 327 GLY A CA 1
ATOM 2481 C C . GLY A 1 327 ? -10.703 13.711 1.927 1 98.75 327 GLY A C 1
ATOM 2482 O O . GLY A 1 327 ? -11.531 12.961 2.447 1 98.75 327 GLY A O 1
ATOM 2483 N N . MET A 1 328 ? -10.992 14.289 0.774 1 98.69 328 MET A N 1
ATOM 2484 C CA . MET A 1 328 ? -12.305 14.258 0.137 1 98.69 328 MET A CA 1
ATOM 2485 C C . MET A 1 328 ? -12.625 12.859 -0.387 1 98.69 328 MET A C 1
ATOM 2487 O O . MET A 1 328 ? -11.766 12.203 -0.973 1 98.69 328 MET A O 1
ATOM 2491 N N . TYR A 1 329 ? -13.805 12.422 -0.205 1 97.44 329 TYR A N 1
ATOM 2492 C CA . TYR A 1 329 ? -14.352 11.234 -0.847 1 97.44 329 TYR A CA 1
ATOM 2493 C C . TYR A 1 329 ? -14.891 11.562 -2.236 1 97.44 329 TYR A C 1
ATOM 2495 O O . TYR A 1 329 ? -14.75 12.695 -2.709 1 97.44 329 TYR A O 1
ATOM 2503 N N . CYS A 1 330 ? -15.477 10.617 -2.916 1 96.94 330 CYS A N 1
ATOM 2504 C CA . CYS A 1 330 ? -15.75 10.773 -4.34 1 96.94 330 CYS A CA 1
ATOM 2505 C C . CYS A 1 330 ? -17.062 11.516 -4.559 1 96.94 330 CYS A C 1
ATOM 2507 O O . CYS A 1 330 ? -17.375 11.93 -5.68 1 96.94 330 CYS A O 1
ATOM 2509 N N . ASP A 1 331 ? -17.828 11.781 -3.471 1 96.19 331 ASP A N 1
ATOM 2510 C CA . ASP A 1 331 ? -19.031 12.602 -3.629 1 96.19 331 ASP A CA 1
ATOM 2511 C C . ASP A 1 331 ? -18.672 14.078 -3.787 1 96.19 331 ASP A C 1
ATOM 2513 O O . ASP A 1 331 ? -19.5 14.883 -4.223 1 96.19 331 ASP A O 1
ATOM 2517 N N . VAL A 1 332 ? -17.484 14.453 -3.457 1 98 332 VAL A N 1
ATOM 2518 C CA . VAL A 1 332 ? -17.016 15.836 -3.561 1 98 332 VAL A CA 1
ATOM 2519 C C . VAL A 1 332 ? -16.266 16.031 -4.871 1 98 332 VAL A C 1
ATOM 2521 O O . VAL A 1 332 ? -15.047 15.82 -4.926 1 98 332 VAL A O 1
ATOM 2524 N N . GLU A 1 333 ? -16.984 16.438 -5.875 1 97.44 333 GLU A N 1
ATOM 2525 C CA . GLU A 1 333 ? -16.359 16.766 -7.148 1 97.44 333 GLU A CA 1
ATOM 2526 C C . GLU A 1 333 ? -15.672 18.141 -7.082 1 97.44 333 GLU A C 1
ATOM 2528 O O . GLU A 1 333 ? -16.188 19.062 -6.445 1 97.44 333 GLU A O 1
ATOM 2533 N N . HIS A 1 334 ? -14.523 18.312 -7.688 1 98.25 334 HIS A N 1
ATOM 2534 C CA . HIS A 1 334 ? -13.625 19.422 -7.426 1 98.25 334 HIS A CA 1
ATOM 2535 C C . HIS A 1 334 ? -14.289 20.766 -7.773 1 98.25 334 HIS A C 1
ATOM 2537 O O . HIS A 1 334 ? -14.281 21.688 -6.961 1 98.25 334 HIS A O 1
ATOM 2543 N N . GLU A 1 335 ? -14.867 20.938 -8.961 1 97.5 335 GLU A N 1
ATOM 2544 C CA . GLU A 1 335 ? -15.469 22.203 -9.375 1 97.5 335 GLU A CA 1
ATOM 2545 C C . GLU A 1 335 ? -16.719 22.516 -8.57 1 97.5 335 GLU A C 1
ATOM 2547 O O . GLU A 1 335 ? -16.875 23.609 -8.047 1 97.5 335 GLU A O 1
ATOM 2552 N N . ARG A 1 336 ? -17.531 21.516 -8.5 1 97.31 336 ARG A N 1
ATOM 2553 C CA . ARG A 1 336 ? -18.766 21.688 -7.73 1 97.31 336 ARG A CA 1
ATOM 2554 C C . ARG A 1 336 ? -18.469 21.938 -6.258 1 97.31 336 ARG A C 1
ATOM 2556 O O . ARG A 1 336 ? -19.094 22.781 -5.625 1 97.31 336 ARG A O 1
ATOM 2563 N N . GLY A 1 337 ? -17.5 21.203 -5.73 1 98.12 337 GLY A N 1
ATOM 2564 C CA . GLY A 1 337 ? -17.125 21.391 -4.34 1 98.12 337 GLY A CA 1
ATOM 2565 C C . GLY A 1 337 ? -16.594 22.781 -4.047 1 98.12 337 GLY A C 1
ATOM 2566 O O . GLY A 1 337 ? -16.922 23.359 -3.014 1 98.12 337 GLY A O 1
ATOM 2567 N N . ASN A 1 338 ? -15.789 23.281 -4.938 1 98.62 338 ASN A N 1
ATOM 2568 C CA . ASN A 1 338 ? -15.258 24.625 -4.758 1 98.62 338 ASN A CA 1
ATOM 2569 C C . ASN A 1 338 ? -16.359 25.672 -4.836 1 98.62 338 ASN A C 1
ATOM 2571 O O . ASN A 1 338 ? -16.328 26.672 -4.109 1 98.62 338 ASN A O 1
ATOM 2575 N N . GLN A 1 339 ? -17.266 25.469 -5.75 1 98.44 339 GLN A N 1
ATOM 2576 C CA . GLN A 1 339 ? -18.406 26.375 -5.812 1 98.44 339 GLN A CA 1
ATOM 2577 C C . GLN A 1 339 ? -19.172 26.375 -4.496 1 98.44 339 GLN A C 1
ATOM 2579 O O . GLN A 1 339 ? -19.531 27.438 -3.982 1 98.44 339 GLN A O 1
ATOM 2584 N N . GLN A 1 340 ? -19.375 25.219 -3.979 1 98.31 340 GLN A N 1
ATOM 2585 C CA . GLN A 1 340 ? -20.094 25.078 -2.717 1 98.31 340 GLN A CA 1
ATOM 2586 C C . GLN A 1 340 ? -19.344 25.766 -1.581 1 98.31 340 GLN A C 1
ATOM 2588 O O . GLN A 1 340 ? -19.969 26.438 -0.748 1 98.31 340 GLN A O 1
ATOM 2593 N N . LEU A 1 341 ? -18.047 25.641 -1.529 1 98.5 341 LEU A N 1
ATOM 2594 C CA . LEU A 1 341 ? -17.25 26.266 -0.487 1 98.5 341 LEU A CA 1
ATOM 2595 C C . LEU A 1 341 ? -17.281 27.781 -0.604 1 98.5 341 LEU A C 1
ATOM 2597 O O . LEU A 1 341 ? -17.359 28.484 0.407 1 98.5 341 LEU A O 1
ATOM 2601 N N . ARG A 1 342 ? -17.219 28.281 -1.819 1 97.44 342 ARG A N 1
ATOM 2602 C CA . ARG A 1 342 ? -17.297 29.734 -2.031 1 97.44 342 ARG A CA 1
ATOM 2603 C C . ARG A 1 342 ? -18.625 30.281 -1.538 1 97.44 342 ARG A C 1
ATOM 2605 O O . ARG A 1 342 ? -18.672 31.328 -0.895 1 97.44 342 ARG A O 1
ATOM 2612 N N . GLU A 1 343 ? -19.641 29.547 -1.881 1 97.62 343 GLU A N 1
ATOM 2613 C CA . GLU A 1 343 ? -20.984 29.969 -1.438 1 97.62 343 GLU A CA 1
ATOM 2614 C C . GLU A 1 343 ? -21.078 29.969 0.085 1 97.62 343 GLU A C 1
ATOM 2616 O O . GLU A 1 343 ? -21.609 30.922 0.672 1 97.62 343 GLU A O 1
ATOM 2621 N N . ARG A 1 344 ? -20.547 29 0.686 1 96.88 344 ARG A N 1
ATOM 2622 C CA . ARG A 1 344 ? -20.594 28.906 2.141 1 96.88 344 ARG A CA 1
ATOM 2623 C C . ARG A 1 344 ? -19.75 30 2.795 1 96.88 344 ARG A C 1
ATOM 2625 O O . ARG A 1 344 ? -20.078 30.453 3.895 1 96.88 344 ARG A O 1
ATOM 2632 N N . LEU A 1 345 ? -18.625 30.25 2.23 1 97 345 LEU A N 1
ATOM 2633 C CA . LEU A 1 345 ? -17.781 31.328 2.756 1 97 345 LEU A CA 1
ATOM 2634 C C . LEU A 1 345 ? -18.5 32.656 2.666 1 97 345 LEU A C 1
ATOM 2636 O O . LEU A 1 345 ? -18.406 33.5 3.584 1 97 345 LEU A O 1
ATOM 2640 N N . GLU A 1 346 ? -19.188 32.906 1.555 1 96.56 346 GLU A N 1
ATOM 2641 C CA . GLU A 1 346 ? -19.953 34.156 1.395 1 96.56 346 GLU A CA 1
ATOM 2642 C C . GLU A 1 346 ? -21.062 34.25 2.439 1 96.56 346 GLU A C 1
ATOM 2644 O O . GLU A 1 346 ? -21.312 35.344 2.984 1 96.56 346 GLU A O 1
ATOM 2649 N N . GLU A 1 347 ? -21.688 33.156 2.607 1 96.19 347 GLU A N 1
ATOM 2650 C CA . GLU A 1 347 ? -22.719 33.125 3.65 1 96.19 347 GLU A CA 1
ATOM 2651 C C . GLU A 1 347 ? -22.125 33.469 5.016 1 96.19 347 GLU A C 1
ATOM 2653 O O . GLU A 1 347 ? -22.734 34.188 5.801 1 96.19 347 GLU A O 1
ATOM 2658 N N . LEU A 1 348 ? -21 32.875 5.289 1 96.25 348 LEU A N 1
ATOM 2659 C CA . LEU A 1 348 ? -20.328 33.156 6.551 1 96.25 348 LEU A CA 1
ATOM 2660 C C . LEU A 1 348 ? -19.953 34.625 6.684 1 96.25 348 LEU A C 1
ATOM 2662 O O . LEU A 1 348 ? -20.109 35.219 7.758 1 96.25 348 LEU A O 1
ATOM 2666 N N . ARG A 1 349 ? -19.516 35.219 5.656 1 96.19 349 ARG A N 1
ATOM 2667 C CA . ARG A 1 349 ? -19.188 36.656 5.648 1 96.19 349 ARG A CA 1
ATOM 2668 C C . ARG A 1 349 ? -20.422 37.5 5.938 1 96.19 349 ARG A C 1
ATOM 2670 O O . ARG A 1 349 ? -20.359 38.438 6.746 1 96.19 349 ARG A O 1
ATOM 2677 N N . CYS A 1 350 ? -21.438 37.156 5.289 1 96.06 350 CYS A N 1
ATOM 2678 C CA . CYS A 1 350 ? -22.688 37.906 5.438 1 96.06 350 CYS A CA 1
ATOM 2679 C C . CYS A 1 350 ? -23.219 37.812 6.859 1 96.06 350 CYS A C 1
ATOM 2681 O O . CYS A 1 350 ? -23.875 38.75 7.355 1 96.06 350 CYS A O 1
ATOM 2683 N N . SER A 1 351 ? -22.891 36.75 7.449 1 95.75 351 SER A N 1
ATOM 2684 C CA . SER A 1 351 ? -23.375 36.531 8.812 1 95.75 351 SER A CA 1
ATOM 2685 C C . SER A 1 351 ? -22.516 37.312 9.82 1 95.75 351 SER A C 1
ATOM 2687 O O . SER A 1 351 ? -22.859 37.375 11 1 95.75 351 SER A O 1
ATOM 2689 N N . GLY A 1 352 ? -21.297 37.812 9.438 1 94.5 352 GLY A N 1
ATOM 2690 C CA . GLY A 1 352 ? -20.422 38.594 10.305 1 94.5 352 GLY A CA 1
ATOM 2691 C C . GLY A 1 352 ? -19.484 37.719 11.117 1 94.5 352 GLY A C 1
ATOM 2692 O O . GLY A 1 352 ? -18.828 38.219 12.039 1 94.5 352 GLY A O 1
ATOM 2693 N N . LYS A 1 353 ? -19.438 36.531 10.797 1 93.25 353 LYS A N 1
ATOM 2694 C CA . LYS A 1 353 ? -18.641 35.594 11.594 1 93.25 353 LYS A CA 1
ATOM 2695 C C . LYS A 1 353 ? -17.266 35.375 10.984 1 93.25 353 LYS A C 1
ATOM 2697 O O . LYS A 1 353 ? -16.484 34.531 11.461 1 93.25 353 LYS A O 1
ATOM 2702 N N . CYS A 1 354 ? -17.047 36 9.945 1 91.31 354 CYS A N 1
ATOM 2703 C CA . CYS A 1 354 ? -15.773 35.875 9.25 1 91.31 354 CYS A CA 1
ATOM 2704 C C . CYS A 1 354 ? -15.18 37.25 8.953 1 91.31 354 CYS A C 1
ATOM 2706 O O . CYS A 1 354 ? -15.859 38.125 8.383 1 91.31 354 CYS A O 1
ATOM 2708 N N . GLY A 1 355 ? -13.922 37.406 9.391 1 90.94 355 GLY A N 1
ATOM 2709 C CA . GLY A 1 355 ? -13.266 38.688 9.172 1 90.94 355 GLY A CA 1
ATOM 2710 C C . GLY A 1 355 ? -12.758 38.875 7.75 1 90.94 355 GLY A C 1
ATOM 2711 O O . GLY A 1 355 ? -12.789 37.938 6.953 1 90.94 355 GLY A O 1
ATOM 2712 N N . SER A 1 356 ? -12.266 40.062 7.465 1 93.12 356 SER A N 1
ATOM 2713 C CA . SER A 1 356 ? -11.781 40.406 6.133 1 93.12 356 SER A CA 1
ATOM 2714 C C . SER A 1 356 ? -10.453 39.719 5.836 1 93.12 356 SER A C 1
ATOM 2716 O O . SER A 1 356 ? -10.055 39.594 4.676 1 93.12 356 SER A O 1
ATOM 2718 N N . ASN A 1 357 ? -9.859 39.188 6.844 1 93.69 357 ASN A N 1
ATOM 2719 C CA . ASN A 1 357 ? -8.57 38.531 6.672 1 93.69 357 ASN A CA 1
ATOM 2720 C C . ASN A 1 357 ? -8.719 37.156 6.074 1 93.69 357 ASN A C 1
ATOM 2722 O O . ASN A 1 357 ? -7.742 36.562 5.602 1 93.69 357 ASN A O 1
ATOM 2726 N N . VAL A 1 358 ? -9.922 36.562 6.195 1 97.94 358 VAL A N 1
ATOM 2727 C CA . VAL A 1 358 ? -10.18 35.281 5.59 1 97.94 358 VAL A CA 1
ATOM 2728 C C . VAL A 1 358 ? -10.414 35.438 4.09 1 97.94 358 VAL A C 1
ATOM 2730 O O . VAL A 1 358 ? -11.461 35.906 3.664 1 97.94 358 VAL A O 1
ATOM 2733 N N . LEU A 1 359 ? -9.508 34.969 3.287 1 98 359 LEU A N 1
ATOM 2734 C CA . LEU A 1 359 ? -9.523 35.25 1.86 1 98 359 LEU A CA 1
ATOM 2735 C C . LEU A 1 359 ? -10.203 34.156 1.074 1 98 359 LEU A C 1
ATOM 2737 O O . LEU A 1 359 ? -10.914 34.406 0.101 1 98 359 LEU A O 1
ATOM 2741 N N . SER A 1 360 ? -9.93 32.906 1.483 1 98.5 360 SER A N 1
ATOM 2742 C CA . SER A 1 360 ? -10.469 31.828 0.647 1 98.5 360 SER A CA 1
ATOM 2743 C C . SER A 1 360 ? -10.594 30.531 1.431 1 98.5 360 SER A C 1
ATOM 2745 O O . SER A 1 360 ? -9.891 30.328 2.42 1 98.5 360 SER A O 1
ATOM 2747 N N . VAL A 1 361 ? -11.516 29.734 1.089 1 98.69 361 VAL A N 1
ATOM 2748 C CA . VAL A 1 361 ? -11.68 28.328 1.424 1 98.69 361 VAL A CA 1
ATOM 2749 C C . VAL A 1 361 ? -11.852 27.516 0.145 1 98.69 361 VAL A C 1
ATOM 2751 O O . VAL A 1 361 ? -12.836 27.672 -0.576 1 98.69 361 VAL A O 1
ATOM 2754 N N . GLU A 1 362 ? -10.883 26.656 -0.136 1 98.81 362 GLU A N 1
ATOM 2755 C CA . GLU A 1 362 ? -10.867 25.906 -1.392 1 98.81 362 GLU A CA 1
ATOM 2756 C C . GLU A 1 362 ? -10.516 24.438 -1.162 1 98.81 362 GLU A C 1
ATOM 2758 O O . GLU A 1 362 ? -9.883 24.094 -0.157 1 98.81 362 GLU A O 1
ATOM 2763 N N . LEU A 1 363 ? -10.977 23.625 -2.086 1 98.88 363 LEU A N 1
ATOM 2764 C CA . LEU A 1 363 ? -10.5 22.234 -2.064 1 98.88 363 LEU A CA 1
ATOM 2765 C C . LEU A 1 363 ? -9.031 22.156 -2.473 1 98.88 363 LEU A C 1
ATOM 2767 O O . LEU A 1 363 ? -8.625 22.766 -3.463 1 98.88 363 LEU A O 1
ATOM 2771 N N . GLY A 1 364 ? -8.227 21.422 -1.63 1 98.88 364 GLY A N 1
ATOM 2772 C CA . GLY A 1 364 ? -6.906 21.062 -2.119 1 98.88 364 GLY A CA 1
ATOM 2773 C C . GLY A 1 364 ? -6.949 20.016 -3.23 1 98.88 364 GLY A C 1
ATOM 2774 O O . GLY A 1 364 ? -8.016 19.469 -3.531 1 98.88 364 GLY A O 1
ATOM 2775 N N . PHE A 1 365 ? -5.926 19.828 -3.893 1 98.88 365 PHE A N 1
ATOM 2776 C CA . PHE A 1 365 ? -5.777 18.766 -4.883 1 98.88 365 PHE A CA 1
ATOM 2777 C C . PHE A 1 365 ? -4.332 18.281 -4.941 1 98.88 365 PHE A C 1
ATOM 2779 O O . PHE A 1 365 ? -3.422 18.984 -4.488 1 98.88 365 PHE A O 1
AT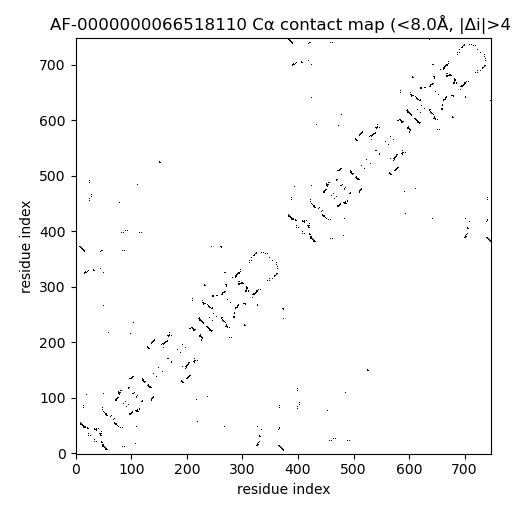OM 2786 N N . ASP A 1 366 ? -4.141 17.062 -5.422 1 98.81 366 ASP A N 1
ATOM 2787 C CA . ASP A 1 366 ? -2.795 16.5 -5.531 1 98.81 366 ASP A CA 1
ATOM 2788 C C . ASP A 1 366 ? -1.908 17.375 -6.41 1 98.81 366 ASP A C 1
ATOM 2790 O O . ASP A 1 366 ? -2.219 17.609 -7.582 1 98.81 366 ASP A O 1
ATOM 2794 N N . GLY A 1 367 ? -0.814 17.891 -5.812 1 98.69 367 GLY A N 1
ATOM 2795 C CA . GLY A 1 367 ? 0.114 18.719 -6.57 1 98.69 367 GLY A CA 1
ATOM 2796 C C . GLY A 1 367 ? -0.061 20.203 -6.32 1 98.69 367 GLY A C 1
ATOM 2797 O O . GLY A 1 367 ? 0.726 21.016 -6.805 1 98.69 367 GLY A O 1
ATOM 2798 N N . LEU A 1 368 ? -1.107 20.578 -5.574 1 98.75 368 LEU A N 1
ATOM 2799 C CA . LEU A 1 368 ? -1.258 21.984 -5.238 1 98.75 368 LEU A CA 1
ATOM 2800 C C . LEU A 1 368 ? -0.007 22.516 -4.543 1 98.75 368 LEU A C 1
ATOM 2802 O O . LEU A 1 368 ? 0.445 21.938 -3.549 1 98.75 368 LEU A O 1
ATOM 2806 N N . HIS A 1 369 ? 0.575 23.516 -5.105 1 98.38 369 HIS A N 1
ATOM 2807 C CA . HIS A 1 369 ? 1.817 24.109 -4.633 1 98.38 369 HIS A CA 1
ATOM 2808 C C . HIS A 1 369 ? 1.577 25.516 -4.078 1 98.38 369 HIS A C 1
ATOM 2810 O O . HIS A 1 369 ? 1.05 26.375 -4.777 1 98.38 369 HIS A O 1
ATOM 2816 N N . ILE A 1 370 ? 1.926 25.734 -2.799 1 98.38 370 ILE A N 1
ATOM 2817 C CA . ILE A 1 370 ? 1.693 26.984 -2.09 1 98.38 370 ILE A CA 1
ATOM 2818 C C . ILE A 1 370 ? 3.029 27.609 -1.674 1 98.38 370 ILE A C 1
ATOM 2820 O O . ILE A 1 370 ? 3.795 26.984 -0.928 1 98.38 370 ILE A O 1
ATOM 2824 N N . LEU A 1 371 ? 3.334 28.797 -2.096 1 97.62 371 LEU A N 1
ATOM 2825 C CA . LEU A 1 371 ? 4.512 29.547 -1.668 1 97.62 371 LEU A CA 1
ATOM 2826 C C . LEU A 1 371 ? 4.168 30.484 -0.519 1 97.62 371 LEU A C 1
ATOM 2828 O O . LEU A 1 371 ? 3.168 31.203 -0.577 1 97.62 371 LEU A O 1
ATOM 2832 N N . LEU A 1 372 ? 4.98 30.422 0.478 1 98 372 LEU A N 1
ATOM 2833 C CA . LEU A 1 372 ? 4.738 31.234 1.664 1 98 372 LEU A CA 1
ATOM 2834 C C . LEU A 1 372 ? 6.012 31.969 2.096 1 98 372 LEU A C 1
ATOM 2836 O O . LEU A 1 372 ? 7.117 31.453 1.912 1 98 372 LEU A O 1
ATOM 2840 N N . PRO A 1 373 ? 5.82 33.156 2.707 1 96.25 373 PRO A N 1
ATOM 2841 C CA . PRO A 1 373 ? 6.984 33.781 3.336 1 96.25 373 PRO A CA 1
ATOM 2842 C C . PRO A 1 373 ? 7.625 32.906 4.406 1 96.25 373 PRO A C 1
ATOM 2844 O O . PRO A 1 373 ? 6.914 32.25 5.168 1 96.25 373 PRO A O 1
ATOM 2847 N N . LEU A 1 374 ? 8.898 32.906 4.422 1 94.69 374 LEU A N 1
ATOM 2848 C CA . LEU A 1 374 ? 9.625 32.031 5.332 1 94.69 374 LEU A CA 1
ATOM 2849 C C . LEU A 1 374 ? 9.555 32.531 6.766 1 94.69 374 LEU A C 1
ATOM 2851 O O . LEU A 1 374 ? 9.797 33.719 7.016 1 94.69 374 LEU A O 1
ATOM 2855 N N . MET B 1 1 ? -17.188 -8.18 -22.703 1 33.19 1 MET B N 1
ATOM 2856 C CA . MET B 1 1 ? -17.672 -9.328 -21.938 1 33.19 1 MET B CA 1
ATOM 2857 C C . MET B 1 1 ? -17.141 -10.633 -22.516 1 33.19 1 MET B C 1
ATOM 2859 O O . MET B 1 1 ? -17.406 -10.953 -23.672 1 33.19 1 MET B O 1
ATOM 2863 N N . SER B 1 2 ? -15.945 -10.961 -22.109 1 42.09 2 SER B N 1
ATOM 2864 C CA . SER B 1 2 ? -15.352 -12.102 -22.812 1 42.09 2 SER B CA 1
ATOM 2865 C C . SER B 1 2 ? -16.312 -13.289 -22.844 1 42.09 2 SER B C 1
ATOM 2867 O O . SER B 1 2 ? -16.812 -13.719 -21.812 1 42.09 2 SER B O 1
ATOM 2869 N N . ASN B 1 3 ? -17.047 -13.422 -23.812 1 44.75 3 ASN B N 1
ATOM 2870 C CA . ASN B 1 3 ? -17.906 -14.562 -24.109 1 44.75 3 ASN B CA 1
ATOM 2871 C C . ASN B 1 3 ? -17.172 -15.883 -23.906 1 44.75 3 ASN B C 1
ATOM 2873 O O . ASN B 1 3 ? -16.469 -16.344 -24.812 1 44.75 3 ASN B O 1
ATOM 2877 N N . MET B 1 4 ? -16.781 -16.109 -22.703 1 57.47 4 MET B N 1
ATOM 2878 C CA . MET B 1 4 ? -16.156 -17.422 -22.547 1 57.47 4 MET B CA 1
ATOM 2879 C C . MET B 1 4 ? -17.125 -18.531 -22.906 1 57.47 4 MET B C 1
ATOM 2881 O O . MET B 1 4 ? -18.25 -18.578 -22.391 1 57.47 4 MET B O 1
ATOM 2885 N N . ASP B 1 5 ? -17.078 -19.031 -24.078 1 60.44 5 ASP B N 1
ATOM 2886 C CA . ASP B 1 5 ? -17.922 -20.062 -24.656 1 60.44 5 ASP B CA 1
ATOM 2887 C C . ASP B 1 5 ? -17.969 -21.297 -23.766 1 60.44 5 ASP B C 1
ATOM 2889 O O . ASP B 1 5 ? -18.562 -22.312 -24.141 1 60.44 5 ASP B O 1
ATOM 2893 N N . GLY B 1 6 ? -17.531 -21.172 -22.531 1 77.5 6 GLY B N 1
ATOM 2894 C CA . GLY B 1 6 ? -17.562 -22.266 -21.578 1 77.5 6 GLY B CA 1
ATOM 2895 C C . GLY B 1 6 ? -16.469 -23.281 -21.797 1 77.5 6 GLY B C 1
ATOM 2896 O O . GLY B 1 6 ? -16.266 -24.172 -20.969 1 77.5 6 GLY B O 1
ATOM 2897 N N . SER B 1 7 ? -15.688 -23.188 -22.844 1 87.75 7 SER B N 1
ATOM 2898 C CA . SER B 1 7 ? -14.68 -24.188 -23.188 1 87.75 7 SER B CA 1
ATOM 2899 C C . SER B 1 7 ? -13.281 -23.703 -22.812 1 87.75 7 SER B C 1
ATOM 2901 O O . SER B 1 7 ? -12.312 -24.453 -22.906 1 87.75 7 SER B O 1
ATOM 2903 N N . THR B 1 8 ? -13.195 -22.484 -22.375 1 94.56 8 THR B N 1
ATOM 2904 C CA . THR B 1 8 ? -11.883 -21.938 -22.047 1 94.56 8 THR B CA 1
ATOM 2905 C C . THR B 1 8 ? -11.914 -21.203 -20.719 1 94.56 8 THR B C 1
ATOM 2907 O O . THR B 1 8 ? -12.984 -20.828 -20.234 1 94.56 8 THR B O 1
ATOM 2910 N N . PHE B 1 9 ? -10.852 -21.172 -20.047 1 96.69 9 PHE B N 1
ATOM 2911 C CA . PHE B 1 9 ? -10.617 -20.234 -18.953 1 96.69 9 PHE B CA 1
ATOM 2912 C C . PHE B 1 9 ? -9.43 -19.344 -19.25 1 96.69 9 PHE B C 1
ATOM 2914 O O . PHE B 1 9 ? -8.734 -19.516 -20.25 1 96.69 9 PHE B O 1
ATOM 2921 N N . SER B 1 10 ? -9.273 -18.297 -18.469 1 97.62 10 SER B N 1
ATOM 2922 C CA . SER B 1 10 ? -8.227 -17.359 -18.828 1 97.62 10 SER B CA 1
ATOM 2923 C C . SER B 1 10 ? -7.371 -17 -17.609 1 97.62 10 SER B C 1
ATOM 2925 O O . SER B 1 10 ? -7.82 -17.125 -16.469 1 97.62 10 SER B O 1
ATOM 2927 N N . LEU B 1 11 ? -6.16 -16.703 -17.922 1 98.69 11 LEU B N 1
ATOM 2928 C CA . LEU B 1 11 ? -5.203 -16.109 -17 1 98.69 11 LEU B CA 1
ATOM 2929 C C . LEU B 1 11 ? -4.887 -14.672 -17.391 1 98.69 11 LEU B C 1
ATOM 2931 O O . LEU B 1 11 ? -4.738 -14.359 -18.562 1 98.69 11 LEU B O 1
ATOM 2935 N N . THR B 1 12 ? -4.875 -13.805 -16.438 1 98.88 12 TH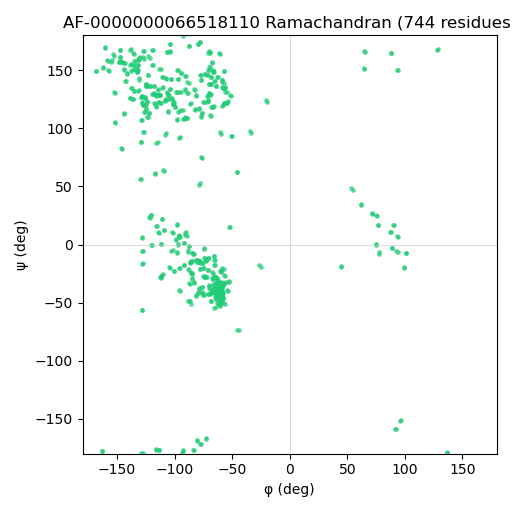R B N 1
ATOM 2936 C CA . THR B 1 12 ? -4.398 -12.445 -16.641 1 98.88 12 THR B CA 1
ATOM 2937 C C . THR B 1 12 ? -3.293 -12.102 -15.656 1 98.88 12 THR B C 1
ATOM 2939 O O . THR B 1 12 ? -3.508 -12.133 -14.438 1 98.88 12 THR B O 1
ATOM 2942 N N . ILE B 1 13 ? -2.109 -11.836 -16.219 1 98.94 13 ILE B N 1
ATOM 2943 C CA . ILE B 1 13 ? -1.059 -11.344 -15.336 1 98.94 13 ILE B CA 1
ATOM 2944 C C . ILE B 1 13 ? -1.402 -9.93 -14.859 1 98.94 13 ILE B C 1
ATOM 2946 O O . ILE B 1 13 ? -1.383 -8.984 -15.648 1 98.94 13 ILE B O 1
ATOM 2950 N N . VAL B 1 14 ? -1.703 -9.828 -13.57 1 98.88 14 VAL B N 1
ATOM 2951 C CA . VAL B 1 14 ? -2.135 -8.562 -12.992 1 98.88 14 VAL B CA 1
ATOM 2952 C C . VAL B 1 14 ? -0.923 -7.672 -12.734 1 98.88 14 VAL B C 1
ATOM 2954 O O . VAL B 1 14 ? -0.976 -6.461 -12.961 1 98.88 14 VAL B O 1
ATOM 2957 N N . GLY B 1 15 ? 0.08 -8.258 -12.273 1 98.88 15 GLY B N 1
ATOM 2958 C CA . GLY B 1 15 ? 1.365 -7.598 -12.094 1 98.88 15 GLY B CA 1
ATOM 2959 C C . GLY B 1 15 ? 2.543 -8.492 -12.43 1 98.88 15 GLY B C 1
ATOM 2960 O O . GLY B 1 15 ? 2.512 -9.695 -12.172 1 98.88 15 GLY B O 1
ATOM 2961 N N . SER B 1 16 ? 3.635 -7.879 -12.953 1 98.88 16 SER B N 1
ATOM 2962 C CA . SER B 1 16 ? 4.766 -8.656 -13.453 1 98.88 16 SER B CA 1
ATOM 2963 C C . SER B 1 16 ? 6.078 -8.172 -12.844 1 98.88 16 SER B C 1
ATOM 2965 O O . SER B 1 16 ? 7.156 -8.609 -13.258 1 98.88 16 SER B O 1
ATOM 2967 N N . GLY B 1 17 ? 5.996 -7.223 -11.891 1 98.62 17 GLY B N 1
ATOM 2968 C CA . GLY B 1 17 ? 7.207 -6.617 -11.367 1 98.62 17 GLY B CA 1
ATOM 2969 C C . GLY B 1 17 ? 7.582 -7.125 -9.984 1 98.62 17 GLY B C 1
ATOM 2970 O O . GLY B 1 17 ? 6.852 -7.93 -9.398 1 98.62 17 GLY B O 1
ATOM 2971 N N . CYS B 1 18 ? 8.727 -6.738 -9.531 1 97.62 18 CYS B N 1
ATOM 2972 C CA . CYS B 1 18 ? 9.266 -7.121 -8.234 1 97.62 18 CYS B CA 1
ATOM 2973 C C . CYS B 1 18 ? 8.672 -6.266 -7.121 1 97.62 18 CYS B C 1
ATOM 2975 O O . CYS B 1 18 ? 7.645 -5.617 -7.312 1 97.62 18 CYS B O 1
ATOM 2977 N N . SER B 1 19 ? 9.219 -6.34 -5.938 1 96.62 19 SER B N 1
ATOM 2978 C CA . SER B 1 19 ? 8.68 -5.723 -4.734 1 96.62 19 SER B CA 1
ATOM 2979 C C . SER B 1 19 ? 8.617 -4.203 -4.863 1 96.62 19 SER B C 1
ATOM 2981 O O . SER B 1 19 ? 7.703 -3.564 -4.344 1 96.62 19 SER B O 1
ATOM 2983 N N . THR B 1 20 ? 9.523 -3.576 -5.609 1 95.88 20 THR B N 1
ATOM 2984 C CA . THR B 1 20 ? 9.547 -2.121 -5.723 1 95.88 20 THR B CA 1
ATOM 2985 C C . THR B 1 20 ? 8.594 -1.651 -6.816 1 95.88 20 THR B C 1
ATOM 2987 O O . THR B 1 20 ? 8.258 -0.467 -6.887 1 95.88 20 THR B O 1
ATOM 2990 N N . GLY B 1 21 ? 8.164 -2.635 -7.676 1 97.12 21 GLY B N 1
ATOM 2991 C CA . GLY B 1 21 ? 7.535 -2.201 -8.914 1 97.12 21 GLY B CA 1
ATOM 2992 C C . GLY B 1 21 ? 8.477 -1.455 -9.836 1 97.12 21 GLY B C 1
ATOM 2993 O O . GLY B 1 21 ? 9.617 -1.155 -9.453 1 97.12 21 GLY B O 1
ATOM 2994 N N . VAL B 1 22 ? 8.07 -1.305 -11.008 1 97.62 22 VAL B N 1
ATOM 2995 C CA . VAL B 1 22 ? 8.781 -0.505 -12 1 97.62 22 VAL B CA 1
ATOM 2996 C C . VAL B 1 22 ? 7.844 0.549 -12.586 1 97.62 22 VAL B C 1
ATOM 2998 O O . VAL B 1 22 ? 6.766 0.221 -13.086 1 97.62 22 VAL B O 1
ATOM 3001 N N . PRO B 1 23 ? 8.141 1.914 -12.602 1 96.19 23 PRO B N 1
ATOM 3002 C CA . PRO B 1 23 ? 9.438 2.482 -12.234 1 96.19 23 PRO B CA 1
ATOM 3003 C C . PRO B 1 23 ? 9.734 2.361 -10.742 1 96.19 23 PRO B C 1
ATOM 3005 O O . PRO B 1 23 ? 8.812 2.232 -9.938 1 96.19 23 PRO B O 1
ATOM 3008 N N . VAL B 1 24 ? 11 2.324 -10.445 1 95.75 24 VAL B N 1
ATOM 3009 C CA . VAL B 1 24 ? 11.453 2.334 -9.055 1 95.75 24 VAL B CA 1
ATOM 3010 C C . VAL B 1 24 ? 11.453 3.764 -8.523 1 95.75 24 VAL B C 1
ATOM 3012 O O . VAL B 1 24 ? 11.914 4.688 -9.203 1 95.75 24 VAL B O 1
ATOM 3015 N N . ILE B 1 25 ? 10.828 3.988 -7.367 1 95.25 25 ILE B N 1
ATOM 3016 C CA . ILE B 1 25 ? 10.836 5.305 -6.738 1 95.25 25 ILE B CA 1
ATOM 3017 C C . ILE B 1 25 ? 12.273 5.812 -6.625 1 95.25 25 ILE B C 1
ATOM 3019 O O . ILE B 1 25 ? 13.164 5.078 -6.191 1 95.25 25 ILE B O 1
ATOM 3023 N N . GLY B 1 26 ? 12.539 7.027 -7.094 1 90.06 26 GLY B N 1
ATOM 3024 C CA . GLY B 1 26 ? 13.867 7.613 -7 1 90.06 26 GLY B CA 1
ATOM 3025 C C . GLY B 1 26 ? 14.656 7.5 -8.289 1 90.06 26 GLY B C 1
ATOM 3026 O O . GLY B 1 26 ? 15.672 8.188 -8.461 1 90.06 26 GLY B O 1
ATOM 3027 N N . HIS B 1 27 ? 14.227 6.535 -9.156 1 90.44 27 HIS B N 1
ATOM 3028 C CA . HIS B 1 27 ? 14.906 6.41 -10.438 1 90.44 27 HIS B CA 1
ATOM 3029 C C . HIS B 1 27 ? 14.469 7.512 -11.398 1 90.44 27 HIS B C 1
ATOM 3031 O O . HIS B 1 27 ? 13.711 7.258 -12.336 1 90.44 27 HIS B O 1
ATOM 3037 N N . LEU B 1 28 ? 14.922 8.695 -11.195 1 83.62 28 LEU B N 1
ATOM 3038 C CA . LEU B 1 28 ? 14.484 9.859 -11.961 1 83.62 28 LEU B CA 1
ATOM 3039 C C . LEU B 1 28 ? 15.312 10.016 -13.227 1 83.62 28 LEU B C 1
ATOM 3041 O O . LEU B 1 28 ? 14.891 10.703 -14.164 1 83.62 28 LEU B O 1
ATOM 3045 N N . SER B 1 29 ? 16.516 9.383 -13.141 1 78 29 SER B N 1
ATOM 3046 C CA . SER B 1 29 ? 17.422 9.43 -14.281 1 78 29 SER B CA 1
ATOM 3047 C C . SER B 1 29 ? 18.062 8.078 -14.531 1 78 29 SER B C 1
ATOM 3049 O O . SER B 1 29 ? 17.953 7.168 -13.711 1 78 29 SER B O 1
ATOM 3051 N N . GLY B 1 30 ? 18.422 7.707 -15.758 1 76.56 30 GLY B N 1
ATOM 3052 C CA . GLY B 1 30 ? 19.156 6.48 -16.031 1 76.56 30 GLY B CA 1
ATOM 3053 C C . GLY B 1 30 ? 18.625 5.723 -17.234 1 76.56 30 GLY B C 1
ATOM 3054 O O . GLY B 1 30 ? 17.703 6.184 -17.906 1 76.56 30 GLY B O 1
ATOM 3055 N N . ASN B 1 31 ? 19.344 4.621 -17.391 1 84.88 31 ASN B N 1
ATOM 3056 C CA . ASN B 1 31 ? 19.062 3.807 -18.578 1 84.88 31 ASN B CA 1
ATOM 3057 C C . ASN B 1 31 ? 18.547 2.422 -18.188 1 84.88 31 ASN B C 1
ATOM 3059 O O . ASN B 1 31 ? 19.25 1.426 -18.344 1 84.88 31 ASN B O 1
ATOM 3063 N N . CYS B 1 32 ? 17.453 2.387 -17.531 1 92.19 32 CYS B N 1
ATOM 3064 C CA . CYS B 1 32 ? 16.812 1.125 -17.188 1 92.19 32 CYS B CA 1
ATOM 3065 C C . CYS B 1 32 ? 15.336 1.138 -17.594 1 92.19 32 CYS B C 1
ATOM 3067 O O . CYS B 1 32 ? 14.883 2.072 -18.25 1 92.19 32 CYS B O 1
ATOM 3069 N N . ALA B 1 33 ? 14.656 0.123 -17.344 1 94.94 33 ALA B N 1
ATOM 3070 C CA . ALA B 1 33 ? 13.266 -0.009 -17.75 1 94.94 33 ALA B CA 1
ATOM 3071 C C . ALA B 1 33 ? 12.414 1.124 -17.188 1 94.94 33 ALA B C 1
ATOM 3073 O O . ALA B 1 33 ? 11.344 1.429 -17.719 1 94.94 33 ALA B O 1
ATOM 3074 N N . CYS B 1 34 ? 12.898 1.776 -16.109 1 95.25 34 CYS B N 1
ATOM 3075 C CA . CYS B 1 34 ? 12.164 2.867 -15.477 1 95.25 34 CYS B CA 1
ATOM 3076 C C . CYS B 1 34 ? 11.969 4.023 -16.453 1 95.25 34 CYS B C 1
ATOM 3078 O O . CYS B 1 34 ? 10.906 4.641 -16.484 1 95.25 34 CYS B O 1
ATOM 3080 N N . ALA B 1 35 ? 13.031 4.289 -17.25 1 92.69 35 ALA B N 1
ATOM 3081 C CA . ALA B 1 35 ? 12.953 5.387 -18.219 1 92.69 35 ALA B CA 1
ATOM 3082 C C . ALA B 1 35 ? 11.836 5.152 -19.219 1 92.69 35 ALA B C 1
ATOM 3084 O O . ALA B 1 35 ? 11.062 6.062 -19.531 1 92.69 35 ALA B O 1
ATOM 3085 N N . VAL B 1 36 ? 11.766 3.914 -19.703 1 94.19 36 VAL B N 1
ATOM 3086 C CA . VAL B 1 36 ? 10.742 3.553 -20.672 1 94.19 36 VAL B CA 1
ATOM 3087 C C . VAL B 1 36 ? 9.367 3.566 -20.016 1 94.19 36 VAL B C 1
ATOM 3089 O O . VAL B 1 36 ? 8.398 4.07 -20.578 1 94.19 36 VAL B O 1
ATOM 3092 N N . ALA B 1 37 ? 9.32 3.041 -18.797 1 95 37 ALA B N 1
ATOM 3093 C CA . ALA B 1 37 ? 8.07 2.947 -18.047 1 95 37 ALA B CA 1
ATOM 3094 C C . ALA B 1 37 ? 7.504 4.332 -17.75 1 95 37 ALA B C 1
ATOM 3096 O O . ALA B 1 37 ? 6.285 4.527 -17.734 1 95 37 ALA B O 1
ATOM 3097 N N . MET B 1 38 ? 8.391 5.312 -17.422 1 91.44 38 MET B N 1
ATOM 3098 C CA . MET B 1 38 ? 7.961 6.672 -17.109 1 91.44 38 MET B CA 1
ATOM 3099 C C . MET B 1 38 ? 7.379 7.355 -18.344 1 91.44 38 MET B C 1
ATOM 3101 O O . MET B 1 38 ? 6.477 8.188 -18.234 1 91.44 38 MET B O 1
ATOM 3105 N N . ARG B 1 39 ? 7.867 6.941 -19.531 1 90.5 39 ARG B N 1
ATOM 3106 C CA . ARG B 1 39 ? 7.41 7.531 -20.797 1 90.5 39 ARG B CA 1
ATOM 3107 C C . ARG B 1 39 ? 6.113 6.879 -21.266 1 90.5 39 ARG B C 1
ATOM 3109 O O . ARG B 1 39 ? 5.285 7.523 -21.906 1 90.5 39 ARG B O 1
ATOM 3116 N N . ASP B 1 40 ? 5.961 5.609 -20.984 1 93.69 40 ASP B N 1
ATOM 3117 C CA . ASP B 1 40 ? 4.801 4.836 -21.406 1 93.69 40 ASP B CA 1
ATOM 3118 C C . ASP B 1 40 ? 4.145 4.125 -20.219 1 93.69 40 ASP B C 1
ATOM 3120 O O . ASP B 1 40 ? 4.484 2.98 -19.922 1 93.69 40 ASP B O 1
ATOM 3124 N N . ALA B 1 41 ? 3.131 4.691 -19.656 1 88.88 41 ALA B N 1
ATOM 3125 C CA . ALA B 1 41 ? 2.494 4.211 -18.422 1 88.88 41 ALA B CA 1
ATOM 3126 C C . ALA B 1 41 ? 1.66 2.961 -18.703 1 88.88 41 ALA B C 1
ATOM 3128 O O . ALA B 1 41 ? 1.269 2.252 -17.766 1 88.88 41 ALA B O 1
ATOM 3129 N N . GLU B 1 42 ? 1.418 2.625 -19.906 1 91.38 42 GLU B N 1
ATOM 3130 C CA . GLU B 1 42 ? 0.608 1.46 -20.234 1 91.38 42 GLU B CA 1
ATOM 3131 C C . GLU B 1 42 ? 1.456 0.37 -20.891 1 91.38 42 GLU B C 1
ATOM 3133 O O . GLU B 1 42 ? 0.94 -0.687 -21.266 1 91.38 42 GLU B O 1
ATOM 3138 N N . GLY B 1 43 ? 2.723 0.679 -21.016 1 96.5 43 GLY B N 1
ATOM 3139 C CA . GLY B 1 43 ? 3.605 -0.253 -21.688 1 96.5 43 GLY B CA 1
ATOM 3140 C C . GLY B 1 43 ? 4.047 -1.407 -20.812 1 96.5 43 GLY B C 1
ATOM 3141 O O . GLY B 1 43 ? 3.791 -1.409 -19.609 1 96.5 43 GLY B O 1
ATOM 3142 N N . PRO B 1 44 ? 4.691 -2.326 -21.391 1 98.19 44 PRO B N 1
ATOM 3143 C CA . PRO B 1 44 ? 5.047 -3.562 -20.688 1 98.19 44 PRO B CA 1
ATOM 3144 C C . PRO B 1 44 ? 6.152 -3.361 -19.656 1 98.19 44 PRO B C 1
ATOM 3146 O O . PRO B 1 44 ? 6.414 -4.25 -18.844 1 98.19 44 PRO B O 1
ATOM 3149 N N . ASN B 1 45 ? 6.84 -2.201 -19.719 1 98.06 45 ASN B N 1
ATOM 3150 C CA . ASN B 1 45 ? 7.898 -1.951 -18.75 1 98.06 45 ASN B CA 1
ATOM 3151 C C . ASN B 1 45 ? 7.344 -1.357 -17.453 1 98.06 45 ASN B C 1
ATOM 3153 O O . ASN B 1 45 ? 8.055 -1.249 -16.453 1 98.06 45 ASN B O 1
ATOM 3157 N N . ARG B 1 46 ? 6.082 -0.878 -17.484 1 97.88 46 ARG B N 1
ATOM 3158 C CA . ARG B 1 46 ? 5.402 -0.522 -16.25 1 97.88 46 ARG B CA 1
ATOM 3159 C C . ARG B 1 46 ? 4.922 -1.767 -15.508 1 97.88 46 ARG B C 1
ATOM 3161 O O . ARG B 1 46 ? 4.012 -2.459 -15.977 1 97.88 46 ARG B O 1
ATOM 3168 N N . ARG B 1 47 ? 5.512 -2.045 -14.336 1 98.75 47 ARG B N 1
ATOM 3169 C CA . ARG B 1 47 ? 5.309 -3.34 -13.695 1 98.75 47 ARG B CA 1
ATOM 3170 C C . ARG B 1 47 ? 4.855 -3.168 -12.25 1 98.75 47 ARG B C 1
ATOM 3172 O O . ARG B 1 47 ? 5.531 -2.516 -11.453 1 98.75 47 ARG B O 1
ATOM 3179 N N . ASN B 1 48 ? 3.709 -3.672 -11.938 1 98.69 48 ASN B N 1
ATOM 3180 C CA . ASN B 1 48 ? 3.221 -3.76 -10.57 1 98.69 48 ASN B CA 1
ATOM 3181 C C . ASN B 1 48 ? 3.682 -5.047 -9.891 1 98.69 48 ASN B C 1
ATOM 3183 O O . ASN B 1 48 ? 4.301 -5.898 -10.523 1 98.69 48 ASN B O 1
ATOM 3187 N N . ASN B 1 49 ? 3.469 -5.172 -8.57 1 98.88 49 ASN B N 1
ATOM 3188 C CA . ASN B 1 49 ? 3.844 -6.387 -7.855 1 98.88 49 ASN B CA 1
ATOM 3189 C C . ASN B 1 49 ? 3.176 -7.621 -8.453 1 98.88 49 ASN B C 1
ATOM 3191 O O . ASN B 1 49 ? 2.051 -7.547 -8.945 1 98.88 49 ASN B O 1
ATOM 3195 N N . VAL B 1 50 ? 3.824 -8.711 -8.367 1 98.81 50 VAL B N 1
ATOM 3196 C CA . VAL B 1 50 ? 3.369 -9.953 -8.992 1 98.81 50 VAL B CA 1
ATOM 3197 C C . VAL B 1 50 ? 1.975 -10.305 -8.477 1 98.81 50 VAL B C 1
ATOM 3199 O O . VAL B 1 50 ? 1.688 -10.156 -7.285 1 98.81 50 VAL B O 1
ATOM 3202 N N . SER B 1 51 ? 1.112 -10.672 -9.336 1 98.94 51 SER B N 1
ATOM 3203 C CA . SER B 1 51 ? -0.266 -11.078 -9.086 1 98.94 51 SER B CA 1
ATOM 3204 C C . SER B 1 51 ? -0.891 -11.719 -10.32 1 98.94 51 SER B C 1
ATOM 3206 O O . SER B 1 51 ? -0.518 -11.391 -11.453 1 98.94 51 SER B O 1
ATOM 3208 N N . LEU B 1 52 ? -1.8 -12.648 -10.148 1 98.94 52 LEU B N 1
ATOM 3209 C CA . LEU B 1 52 ? -2.449 -13.359 -11.25 1 98.94 52 LEU B CA 1
ATOM 3210 C C . LEU B 1 52 ? -3.955 -13.453 -11.016 1 98.94 52 LEU B C 1
ATOM 3212 O O . LEU B 1 52 ? -4.402 -13.758 -9.906 1 98.94 52 LEU B O 1
ATOM 3216 N N . LEU B 1 53 ? -4.738 -13.125 -12.023 1 98.88 53 LEU B N 1
ATOM 3217 C CA . LEU B 1 53 ? -6.18 -13.344 -12.023 1 98.88 53 LEU B CA 1
ATOM 3218 C C . LEU B 1 53 ? -6.543 -14.578 -12.844 1 98.88 53 LEU B C 1
ATOM 3220 O O . LEU B 1 53 ? -6.16 -14.688 -14.008 1 98.88 53 LEU B O 1
ATOM 3224 N N . ILE B 1 54 ? -7.156 -15.516 -12.227 1 98.69 54 ILE B N 1
ATOM 3225 C CA . ILE B 1 54 ? -7.707 -16.703 -12.883 1 98.69 54 ILE B CA 1
ATOM 3226 C C . ILE B 1 54 ? -9.211 -16.531 -13.062 1 98.69 54 ILE B C 1
ATOM 3228 O O . ILE B 1 54 ? -9.938 -16.312 -12.094 1 98.69 54 ILE B O 1
ATOM 3232 N N . THR B 1 55 ? -9.711 -16.578 -14.258 1 97.31 55 THR B N 1
ATOM 3233 C CA . THR B 1 55 ? -11.133 -16.453 -14.555 1 97.31 55 THR B CA 1
ATOM 3234 C C . THR B 1 55 ? -11.664 -17.75 -15.172 1 97.31 55 THR B C 1
ATOM 3236 O O . THR B 1 55 ? -11.195 -18.172 -16.234 1 97.31 55 THR B O 1
ATOM 3239 N N . VAL B 1 56 ? -12.586 -18.359 -14.516 1 96.25 56 VAL B N 1
ATOM 3240 C CA . VAL B 1 56 ? -13.141 -19.641 -14.938 1 96.25 56 VAL B CA 1
ATOM 3241 C C . VAL B 1 56 ? -14.648 -19.5 -15.148 1 96.25 56 VAL B C 1
ATOM 3243 O O . VAL B 1 56 ? -15.336 -18.859 -14.352 1 96.25 56 VAL B O 1
ATOM 3246 N N . PRO B 1 57 ? -15.164 -20.094 -16.281 1 92.5 57 PRO B N 1
ATOM 3247 C CA . PRO B 1 57 ? -16.625 -20.094 -16.422 1 92.5 57 PRO B CA 1
ATOM 3248 C C . PRO B 1 57 ? -17.328 -20.797 -15.273 1 92.5 57 PRO B C 1
ATOM 3250 O O . PRO B 1 57 ? -16.844 -21.812 -14.766 1 92.5 57 PRO B O 1
ATOM 3253 N N . SER B 1 58 ? -18.422 -20.219 -14.906 1 86.69 58 SER B N 1
ATOM 3254 C CA . SER B 1 58 ? -19.172 -20.797 -13.789 1 86.69 58 SER B CA 1
ATOM 3255 C C . SER B 1 58 ? -19.719 -22.172 -14.141 1 86.69 58 SER B C 1
ATOM 3257 O O . SER B 1 58 ? -20.234 -22.391 -15.242 1 86.69 58 SER B O 1
ATOM 3259 N N . PRO B 1 59 ? -19.375 -23.281 -13.469 1 66.75 59 PRO B N 1
ATOM 3260 C CA . PRO B 1 59 ? -19.844 -24.609 -13.82 1 66.75 59 PRO B 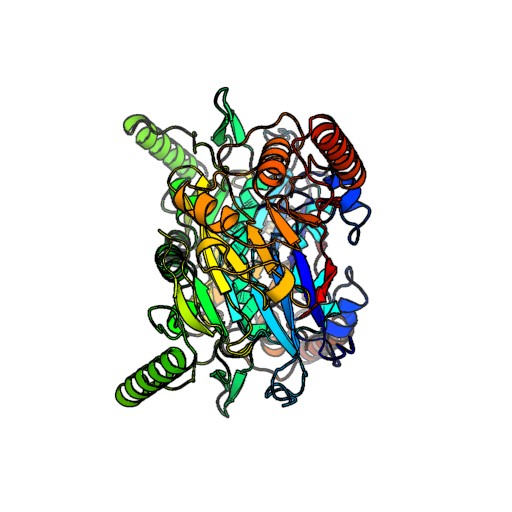CA 1
ATOM 3261 C C . PRO B 1 59 ? -21.344 -24.641 -14.109 1 66.75 59 PRO B C 1
ATOM 3263 O O . PRO B 1 59 ? -21.797 -25.391 -14.984 1 66.75 59 PRO B O 1
ATOM 3266 N N . HIS B 1 60 ? -22.297 -24.547 -13.148 1 55.19 60 HIS B N 1
ATOM 3267 C CA . HIS B 1 60 ? -23.703 -24.875 -13.352 1 55.19 60 HIS B CA 1
ATOM 3268 C C . HIS B 1 60 ? -24.422 -23.75 -14.094 1 55.19 60 HIS B C 1
ATOM 3270 O O . HIS B 1 60 ? -25.625 -23.562 -13.922 1 55.19 60 HIS B O 1
ATOM 3276 N N . GLY B 1 61 ? -23.719 -23.391 -15.336 1 49.94 61 GLY B N 1
ATOM 3277 C CA . GLY B 1 61 ? -24.562 -22.438 -16.047 1 49.94 61 GLY B CA 1
ATOM 3278 C C . GLY B 1 61 ? -25.141 -21.375 -15.141 1 49.94 61 GLY B C 1
ATOM 3279 O O . GLY B 1 61 ? -25.969 -20.578 -15.57 1 49.94 61 GLY B O 1
ATOM 3280 N N . GLY B 1 62 ? -25.141 -21.703 -13.852 1 45.12 62 GLY B N 1
ATOM 3281 C CA . GLY B 1 62 ? -25.812 -20.812 -12.922 1 45.12 62 GLY B CA 1
ATOM 3282 C C . GLY B 1 62 ? -25.078 -19.5 -12.719 1 45.12 62 GLY B C 1
ATOM 3283 O O . GLY B 1 62 ? -23.891 -19.406 -13.016 1 45.12 62 GLY B O 1
ATOM 3284 N N . SER B 1 63 ? -25.766 -18.484 -12.945 1 43.81 63 SER B N 1
ATOM 3285 C CA . SER B 1 63 ? -25.328 -17.125 -12.656 1 43.81 63 SER B CA 1
ATOM 3286 C C . SER B 1 63 ? -24.453 -17.078 -11.398 1 43.81 63 SER B C 1
ATOM 3288 O O . SER B 1 63 ? -24.734 -17.781 -10.422 1 43.81 63 SER B O 1
ATOM 3290 N N . SER B 1 64 ? -23.047 -17.109 -11.531 1 49.41 64 SER B N 1
ATOM 3291 C CA . SER B 1 64 ? -22.484 -16.656 -10.258 1 49.41 64 SER B CA 1
ATOM 3292 C C . SER B 1 64 ? -23.5 -15.875 -9.445 1 49.41 64 SER B C 1
ATOM 3294 O O . SER B 1 64 ? -24.438 -15.289 -10 1 49.41 64 SER B O 1
ATOM 3296 N N . GLY B 1 65 ? -23.781 -16.328 -8.188 1 47.47 65 GLY B N 1
ATOM 3297 C CA . GLY B 1 65 ? -24.75 -15.586 -7.418 1 47.47 65 GLY B CA 1
ATOM 3298 C C . GLY B 1 65 ? -24.875 -14.133 -7.844 1 47.47 65 GLY B C 1
ATOM 3299 O O . GLY B 1 65 ? -25.812 -13.438 -7.445 1 47.47 65 GLY B O 1
ATOM 3300 N N . ASP B 1 66 ? -23.766 -13.766 -8.547 1 55.16 66 ASP B N 1
ATOM 3301 C CA . ASP B 1 66 ? -23.844 -12.344 -8.875 1 55.16 66 ASP B CA 1
ATOM 3302 C C . ASP B 1 66 ? -24.094 -12.141 -10.367 1 55.16 66 ASP B C 1
ATOM 3304 O O . ASP B 1 66 ? -23.922 -11.031 -10.883 1 55.16 66 ASP B O 1
ATOM 3308 N N . GLY B 1 67 ? -24.484 -13.266 -11.133 1 60.91 67 GLY B N 1
ATOM 3309 C CA . GLY B 1 67 ? -24.906 -13.109 -12.516 1 60.91 67 GLY B CA 1
ATOM 3310 C C . GLY B 1 67 ? -23.766 -12.891 -13.477 1 60.91 67 GLY B C 1
ATOM 3311 O O . GLY B 1 67 ? -23.969 -12.578 -14.648 1 60.91 67 GLY B O 1
ATOM 3312 N N . ARG B 1 68 ? -22.422 -13.203 -13.07 1 68.62 68 ARG B N 1
ATOM 3313 C CA . ARG B 1 68 ? -21.25 -12.859 -13.859 1 68.62 68 ARG B CA 1
ATOM 3314 C C . ARG B 1 68 ? -20.953 -13.93 -14.898 1 68.62 68 ARG B C 1
ATOM 3316 O O . ARG B 1 68 ? -20.25 -13.68 -15.883 1 68.62 68 ARG B O 1
ATOM 3323 N N . GLY B 1 69 ? -21.359 -15.031 -14.648 1 85.06 69 GLY B N 1
ATOM 3324 C CA . GLY B 1 69 ? -21.078 -16.156 -15.523 1 85.06 69 GLY B CA 1
ATOM 3325 C C . GLY B 1 69 ? -19.656 -16.672 -15.414 1 85.06 69 GLY B C 1
ATOM 3326 O O . GLY B 1 69 ? -19.25 -17.562 -16.156 1 85.06 69 GLY B O 1
ATOM 3327 N N . VAL B 1 70 ? -18.844 -16.047 -14.523 1 93 70 VAL B N 1
ATOM 3328 C CA . VAL B 1 70 ? -17.469 -16.469 -14.336 1 93 70 VAL B CA 1
ATOM 3329 C C . VAL B 1 70 ? -17.109 -16.453 -12.852 1 93 70 VAL B C 1
ATOM 3331 O O . VAL B 1 70 ? -17.797 -15.82 -12.055 1 93 70 VAL B O 1
ATOM 3334 N N . ARG B 1 71 ? -16.156 -17.25 -12.461 1 94.81 71 ARG B N 1
ATOM 3335 C CA . ARG B 1 71 ? -15.508 -17.219 -11.156 1 94.81 71 ARG B CA 1
ATOM 3336 C C . ARG B 1 71 ? -14.07 -16.719 -11.266 1 94.81 71 ARG B C 1
ATOM 3338 O O . ARG B 1 71 ? -13.391 -16.969 -12.258 1 94.81 71 ARG B O 1
ATOM 3345 N N . ARG B 1 72 ? -13.68 -15.992 -10.242 1 96.44 72 ARG B N 1
ATOM 3346 C CA . ARG B 1 72 ? -12.367 -15.359 -10.305 1 96.44 72 ARG B CA 1
ATOM 3347 C C . ARG B 1 72 ? -11.547 -15.672 -9.062 1 96.44 72 ARG B C 1
ATOM 3349 O O . ARG B 1 72 ? -12.023 -15.523 -7.938 1 96.44 72 ARG B O 1
ATOM 3356 N N . VAL B 1 73 ? -10.383 -16.141 -9.281 1 98.38 73 VAL B N 1
ATOM 3357 C CA . VAL B 1 73 ? -9.406 -16.359 -8.227 1 98.38 73 VAL B CA 1
ATOM 3358 C C . VAL B 1 73 ? -8.211 -15.43 -8.422 1 98.38 73 VAL B C 1
ATOM 3360 O O . VAL B 1 73 ? -7.676 -15.32 -9.531 1 98.38 73 VAL B O 1
ATOM 3363 N N . LEU B 1 74 ? -7.875 -14.734 -7.383 1 98.81 74 LEU B N 1
ATOM 3364 C CA . LEU B 1 74 ? -6.719 -13.852 -7.41 1 98.81 74 LEU B CA 1
ATOM 3365 C C . LEU B 1 74 ? -5.562 -14.445 -6.609 1 98.81 74 LEU B C 1
ATOM 3367 O O . LEU B 1 74 ? -5.762 -14.969 -5.516 1 98.81 74 LEU B O 1
ATOM 3371 N N . ILE B 1 75 ? -4.387 -14.461 -7.211 1 98.94 75 ILE B N 1
ATOM 3372 C CA . ILE B 1 75 ? -3.178 -14.805 -6.473 1 98.94 75 ILE B CA 1
ATOM 3373 C C . ILE B 1 75 ? -2.426 -13.531 -6.09 1 98.94 75 ILE B C 1
ATOM 3375 O O . ILE B 1 75 ? -1.989 -12.773 -6.961 1 98.94 75 ILE B O 1
ATOM 3379 N N . ASP B 1 76 ? -2.262 -13.273 -4.828 1 98.88 76 ASP B N 1
ATOM 3380 C CA . ASP B 1 76 ? -1.552 -12.156 -4.211 1 98.88 76 ASP B CA 1
ATOM 3381 C C . ASP B 1 76 ? -2.234 -10.828 -4.535 1 98.88 76 ASP B C 1
ATOM 3383 O O . ASP B 1 76 ? -2.939 -10.711 -5.539 1 98.88 76 ASP B O 1
ATOM 3387 N N . CYS B 1 77 ? -2.113 -9.898 -3.711 1 98.44 77 CYS B N 1
ATOM 3388 C CA . CYS B 1 77 ? -2.535 -8.508 -3.812 1 98.44 77 CYS B CA 1
ATOM 3389 C C . CYS B 1 77 ? -1.562 -7.59 -3.086 1 98.44 77 CYS B C 1
ATOM 3391 O O . CYS B 1 77 ? -1.805 -7.195 -1.944 1 98.44 77 CYS B O 1
ATOM 3393 N N . GLY B 1 78 ? -0.513 -7.242 -3.73 1 98.19 78 GLY B N 1
ATOM 3394 C CA . GLY B 1 78 ? 0.594 -6.516 -3.129 1 98.19 78 GLY B CA 1
ATOM 3395 C C . GLY B 1 78 ? 0.314 -5.035 -2.959 1 98.19 78 GLY B C 1
ATOM 3396 O O . GLY B 1 78 ? -0.811 -4.582 -3.178 1 98.19 78 GLY B O 1
ATOM 3397 N N . LYS B 1 79 ? 1.359 -4.277 -2.572 1 97.75 79 LYS B N 1
ATOM 3398 C CA . LYS B 1 79 ? 1.224 -2.871 -2.205 1 97.75 79 LYS B CA 1
ATOM 3399 C C . LYS B 1 79 ? 0.92 -2.01 -3.428 1 97.75 79 LYS B C 1
ATOM 3401 O O . LYS B 1 79 ? 0.549 -0.841 -3.295 1 97.75 79 LYS B O 1
ATOM 3406 N N . THR B 1 80 ? 1.045 -2.529 -4.645 1 98 80 THR B N 1
ATOM 3407 C CA . THR B 1 80 ? 0.707 -1.806 -5.867 1 98 80 THR B CA 1
ATOM 3408 C C . THR B 1 80 ? -0.691 -2.18 -6.348 1 98 80 THR B C 1
ATOM 3410 O O . THR B 1 80 ? -1.043 -1.933 -7.504 1 98 80 THR B O 1
ATOM 3413 N N . PHE B 1 81 ? -1.502 -2.775 -5.477 1 98.44 81 PHE B N 1
ATOM 3414 C CA . PHE B 1 81 ? -2.77 -3.383 -5.859 1 98.44 81 PHE B CA 1
ATOM 3415 C C . PHE B 1 81 ? -3.701 -2.348 -6.48 1 98.44 81 PHE B C 1
ATOM 3417 O O . PHE B 1 81 ? -4.367 -2.627 -7.48 1 98.44 81 PHE B O 1
ATOM 3424 N N . ARG B 1 82 ? -3.76 -1.18 -5.902 1 97.56 82 ARG B N 1
ATOM 3425 C CA . ARG B 1 82 ? -4.664 -0.153 -6.406 1 97.56 82 ARG B CA 1
ATOM 3426 C C . ARG B 1 82 ? -4.344 0.193 -7.859 1 97.56 82 ARG B C 1
ATOM 3428 O O . ARG B 1 82 ? -5.238 0.23 -8.703 1 97.56 82 ARG B O 1
ATOM 3435 N N . ASP B 1 83 ? -3.082 0.443 -8.117 1 96.69 83 ASP B N 1
ATOM 3436 C CA . ASP B 1 83 ? -2.668 0.729 -9.484 1 96.69 83 ASP B CA 1
ATOM 3437 C C . ASP B 1 83 ? -2.945 -0.46 -10.406 1 96.69 83 ASP B C 1
ATOM 3439 O O . ASP B 1 83 ? -3.426 -0.287 -11.531 1 96.69 83 ASP B O 1
ATOM 3443 N N . ALA B 1 84 ? -2.658 -1.654 -9.945 1 98.25 84 ALA B N 1
ATOM 3444 C CA . ALA B 1 84 ? -2.908 -2.871 -10.711 1 98.25 84 ALA B CA 1
ATOM 3445 C C . ALA B 1 84 ? -4.391 -3.02 -11.031 1 98.25 84 ALA B C 1
ATOM 3447 O O . ALA B 1 84 ? -4.758 -3.469 -12.125 1 98.25 84 ALA B O 1
ATOM 3448 N N . TYR B 1 85 ? -5.273 -2.648 -10.07 1 98.06 85 TYR B N 1
ATOM 3449 C CA . TYR B 1 85 ? -6.711 -2.73 -10.289 1 98.06 85 TYR B CA 1
ATOM 3450 C C . TYR B 1 85 ? -7.133 -1.855 -11.469 1 98.06 85 TYR B C 1
ATOM 3452 O O . TYR B 1 85 ? -7.758 -2.338 -12.414 1 98.06 85 TYR B O 1
ATOM 3460 N N . PHE B 1 86 ? -6.746 -0.637 -11.438 1 95.38 86 PHE B N 1
ATOM 3461 C CA . PHE B 1 86 ? -7.246 0.305 -12.43 1 95.38 86 PHE B CA 1
ATOM 3462 C C . PHE B 1 86 ? -6.602 0.056 -13.789 1 95.38 86 PHE B C 1
ATOM 3464 O O . PHE B 1 86 ? -7.23 0.263 -14.828 1 95.38 86 PHE B O 1
ATOM 3471 N N . ARG B 1 87 ? -5.375 -0.489 -13.805 1 95.56 87 ARG B N 1
ATOM 3472 C CA . ARG B 1 87 ? -4.684 -0.71 -15.07 1 95.56 87 ARG B CA 1
ATOM 3473 C C . ARG B 1 87 ? -5.102 -2.035 -15.695 1 95.56 87 ARG B C 1
ATOM 3475 O O . ARG B 1 87 ? -5.082 -2.182 -16.922 1 95.56 87 ARG B O 1
ATOM 3482 N N . VAL B 1 88 ? -5.469 -2.996 -14.828 1 97.75 88 VAL B N 1
ATOM 3483 C CA . VAL B 1 88 ? -5.633 -4.34 -15.383 1 97.75 88 VAL B CA 1
ATOM 3484 C C . VAL B 1 88 ? -7 -4.891 -14.992 1 97.75 88 VAL B C 1
ATOM 3486 O O . VAL B 1 88 ? -7.844 -5.141 -15.859 1 97.75 88 VAL B O 1
ATOM 3489 N N . LEU B 1 89 ? -7.309 -4.961 -13.734 1 97.69 89 LEU B N 1
ATOM 3490 C CA . LEU B 1 89 ? -8.477 -5.691 -13.258 1 97.69 89 LEU B CA 1
ATOM 3491 C C . LEU B 1 89 ? -9.766 -4.984 -13.672 1 97.69 89 LEU B C 1
ATOM 3493 O O . LEU B 1 89 ? -10.758 -5.637 -13.992 1 97.69 89 LEU B O 1
ATOM 3497 N N . ALA B 1 90 ? -9.742 -3.645 -13.617 1 94.5 90 ALA B N 1
ATOM 3498 C CA . ALA B 1 90 ? -10.922 -2.875 -14 1 94.5 90 ALA B CA 1
ATOM 3499 C C . ALA B 1 90 ? -11.312 -3.146 -15.445 1 94.5 90 ALA B C 1
ATOM 3501 O O . ALA B 1 90 ? -12.492 -3.16 -15.789 1 94.5 90 ALA B O 1
ATOM 3502 N N . LYS B 1 91 ? -10.297 -3.387 -16.281 1 92.06 91 LYS B N 1
ATOM 3503 C CA . LYS B 1 91 ? -10.539 -3.68 -17.703 1 92.06 91 LYS B CA 1
ATOM 3504 C C . LYS B 1 91 ? -11.258 -5.016 -17.859 1 92.06 91 LYS B C 1
ATOM 3506 O O . LYS B 1 91 ? -11.914 -5.254 -18.875 1 92.06 91 LYS B O 1
ATOM 3511 N N . HIS B 1 92 ? -11.109 -5.879 -16.906 1 92.94 92 HIS B N 1
ATOM 3512 C CA . HIS B 1 92 ? -11.812 -7.16 -16.891 1 92.94 92 HIS B CA 1
ATOM 3513 C C . HIS B 1 92 ? -13.086 -7.086 -16.062 1 92.94 92 HIS B C 1
ATOM 3515 O O . HIS B 1 92 ? -13.672 -8.117 -15.727 1 92.94 92 HIS B O 1
ATOM 3521 N N . GLN B 1 93 ? -13.438 -5.883 -15.602 1 91.25 93 GLN B N 1
ATOM 3522 C CA . GLN B 1 93 ? -14.672 -5.602 -14.875 1 91.25 93 GLN B CA 1
ATOM 3523 C C . GLN B 1 93 ? -14.734 -6.379 -13.57 1 91.25 93 GLN B C 1
ATOM 3525 O O . GLN B 1 93 ? -15.789 -6.898 -13.195 1 91.25 93 GLN B O 1
ATOM 3530 N N . VAL B 1 94 ? -13.641 -6.555 -12.984 1 94.75 94 VAL B N 1
ATOM 3531 C CA . VAL B 1 94 ? -13.57 -7.285 -11.727 1 94.75 94 VAL B CA 1
ATOM 3532 C C . VAL B 1 94 ? -14.18 -6.438 -10.609 1 94.75 94 VAL B C 1
ATOM 3534 O O . VAL B 1 94 ? -13.695 -5.34 -10.32 1 94.75 94 VAL B O 1
ATOM 3537 N N . GLN B 1 95 ? -15.164 -6.918 -9.906 1 92.62 95 GLN B N 1
ATOM 3538 C CA . GLN B 1 95 ? -15.789 -6.203 -8.805 1 92.62 95 GLN B CA 1
ATOM 3539 C C . GLN B 1 95 ? -15.836 -7.07 -7.547 1 92.62 95 GLN B C 1
ATOM 3541 O O . GLN B 1 95 ? -16.141 -6.578 -6.457 1 92.62 95 GLN B O 1
ATOM 3546 N N . THR B 1 96 ? -15.648 -8.336 -7.707 1 93.75 96 THR B N 1
ATOM 3547 C CA . THR B 1 96 ? -15.523 -9.305 -6.621 1 93.75 96 THR B CA 1
ATOM 3548 C C . THR B 1 96 ? -14.555 -10.414 -6.988 1 93.75 96 THR B C 1
ATOM 3550 O O . THR B 1 96 ? -14.25 -10.617 -8.164 1 93.75 96 THR B O 1
ATOM 3553 N N . VAL B 1 97 ? -14 -11.062 -6.07 1 95.44 97 VAL B N 1
ATOM 3554 C CA . VAL B 1 97 ? -13.203 -12.266 -6.277 1 95.44 97 VAL B CA 1
ATOM 3555 C C . VAL B 1 97 ? -13.781 -13.414 -5.453 1 95.44 97 VAL B C 1
ATOM 3557 O O . VAL B 1 97 ? -14.312 -13.195 -4.363 1 95.44 97 VAL B O 1
ATOM 3560 N N . ASP B 1 98 ? -13.688 -14.586 -5.961 1 95.88 98 ASP B N 1
ATOM 3561 C CA . ASP B 1 98 ? -14.273 -15.766 -5.324 1 95.88 98 ASP B CA 1
ATOM 3562 C C . ASP B 1 98 ? -13.258 -16.453 -4.406 1 95.88 98 ASP B C 1
ATOM 3564 O O . ASP B 1 98 ? -13.633 -17.25 -3.551 1 95.88 98 ASP B O 1
ATOM 3568 N N . ALA B 1 99 ? -12.008 -16.125 -4.605 1 98 99 ALA B N 1
ATOM 3569 C CA . ALA B 1 99 ? -10.953 -16.609 -3.723 1 98 99 ALA B CA 1
ATOM 3570 C C . ALA B 1 99 ? -9.688 -15.773 -3.873 1 98 99 ALA B C 1
ATOM 3572 O O . ALA B 1 99 ? -9.453 -15.172 -4.922 1 98 99 ALA B O 1
ATOM 3573 N N . LEU B 1 100 ? -8.938 -15.742 -2.797 1 98.81 100 LEU B N 1
ATOM 3574 C CA . LEU B 1 100 ? -7.629 -15.102 -2.76 1 98.81 100 LEU B CA 1
ATOM 3575 C C . LEU B 1 100 ? -6.566 -16.078 -2.26 1 98.81 100 LEU B C 1
ATOM 3577 O O . LEU B 1 100 ? -6.719 -16.672 -1.194 1 98.81 100 LEU B O 1
ATOM 3581 N N . LEU B 1 101 ? -5.57 -16.344 -3.078 1 98.94 101 LEU B N 1
ATOM 3582 C CA . LEU B 1 101 ? -4.418 -17.141 -2.678 1 98.94 101 LEU B CA 1
ATOM 3583 C C . LEU B 1 101 ? -3.217 -16.25 -2.377 1 98.94 101 LEU B C 1
ATOM 3585 O O . LEU B 1 101 ? -2.836 -15.414 -3.197 1 98.94 101 LEU B O 1
ATOM 3589 N N . LEU B 1 102 ? -2.643 -16.391 -1.19 1 98.94 102 LEU B N 1
ATOM 3590 C CA . LEU B 1 102 ? -1.461 -15.625 -0.82 1 98.94 102 LEU B CA 1
ATOM 3591 C C . LEU B 1 102 ? -0.221 -16.516 -0.796 1 98.94 102 LEU B C 1
ATOM 3593 O O . LEU B 1 102 ? -0.191 -17.531 -0.096 1 98.94 102 LEU B O 1
ATOM 3597 N N . THR B 1 103 ? 0.772 -16.109 -1.535 1 98.88 103 THR B N 1
ATOM 3598 C CA . THR B 1 103 ? 1.986 -16.922 -1.644 1 98.88 103 THR B CA 1
ATOM 3599 C C . THR B 1 103 ? 2.82 -16.812 -0.371 1 98.88 103 THR B C 1
ATOM 3601 O O . THR B 1 103 ? 3.41 -17.797 0.077 1 98.88 103 THR B O 1
ATOM 3604 N N . HIS B 1 104 ? 2.961 -15.625 0.15 1 98.69 104 HIS B N 1
ATOM 3605 C CA . HIS B 1 104 ? 3.752 -15.383 1.351 1 98.69 104 HIS B CA 1
ATOM 3606 C C . HIS B 1 104 ? 3.418 -14.031 1.967 1 98.69 104 HIS B C 1
ATOM 3608 O O . HIS B 1 104 ? 2.5 -13.344 1.507 1 98.69 104 HIS B O 1
ATOM 3614 N N . ASP B 1 105 ? 4.105 -13.633 3.061 1 97.88 105 ASP B N 1
ATOM 3615 C CA . ASP B 1 105 ? 3.611 -12.547 3.912 1 97.88 105 ASP B CA 1
ATOM 3616 C C . ASP B 1 105 ? 4.301 -11.227 3.578 1 97.88 105 ASP B C 1
ATOM 3618 O O . ASP B 1 105 ? 4.047 -10.211 4.223 1 97.88 105 ASP B O 1
ATOM 3622 N N . HIS B 1 106 ? 5.172 -11.172 2.539 1 97.31 106 HIS B N 1
ATOM 3623 C CA . HIS B 1 106 ? 5.832 -9.914 2.207 1 97.31 106 HIS B CA 1
ATOM 3624 C C . HIS B 1 106 ? 4.836 -8.891 1.676 1 97.31 106 HIS B C 1
ATOM 3626 O O . HIS B 1 106 ? 3.799 -9.266 1.118 1 97.31 106 HIS B O 1
ATOM 3632 N N . VAL B 1 107 ? 5.168 -7.621 1.783 1 97 107 VAL B N 1
ATOM 3633 C CA . VAL B 1 107 ? 4.273 -6.508 1.485 1 97 107 VAL B CA 1
ATOM 3634 C C . VAL B 1 107 ? 3.9 -6.527 0.005 1 97 107 VAL B C 1
ATOM 3636 O O . VAL B 1 107 ? 2.779 -6.164 -0.365 1 97 107 VAL B O 1
ATOM 3639 N N . ASP B 1 108 ? 4.789 -6.957 -0.846 1 97.31 108 ASP B N 1
ATOM 3640 C CA . ASP B 1 108 ? 4.504 -6.984 -2.277 1 97.31 108 ASP B CA 1
ATOM 3641 C C . ASP B 1 108 ? 3.553 -8.125 -2.625 1 97.31 108 ASP B C 1
ATOM 3643 O O . ASP B 1 108 ? 3.088 -8.227 -3.764 1 97.31 108 ASP B O 1
ATOM 3647 N N . ALA B 1 109 ? 3.152 -8.977 -1.681 1 98.56 109 ALA B N 1
ATOM 3648 C CA . ALA B 1 109 ? 2.156 -10.023 -1.909 1 98.56 109 ALA B CA 1
ATOM 3649 C C . ALA B 1 109 ? 0.863 -9.719 -1.157 1 98.56 109 ALA B C 1
ATOM 3651 O O . ALA B 1 109 ? -0.22 -10.125 -1.585 1 98.56 109 ALA B O 1
ATOM 3652 N N . VAL B 1 110 ? 0.969 -8.945 -0.042 1 98.38 110 VAL B N 1
ATOM 3653 C CA . VAL B 1 110 ? -0.209 -8.867 0.816 1 98.38 110 VAL B CA 1
ATOM 3654 C C . VAL B 1 110 ? -0.562 -7.41 1.079 1 98.38 110 VAL B C 1
ATOM 3656 O O . VAL B 1 110 ? -1.589 -7.113 1.695 1 98.38 110 VAL B O 1
ATOM 3659 N N . GLY B 1 111 ? 0.237 -6.445 0.642 1 97.69 111 GLY B N 1
ATOM 3660 C CA . GLY B 1 111 ? 0.131 -5.047 1.026 1 97.69 111 GLY B CA 1
ATOM 3661 C C . GLY B 1 111 ? -1.148 -4.391 0.545 1 97.69 111 GLY B C 1
ATOM 3662 O O . GLY B 1 111 ? -1.504 -3.305 1.002 1 97.69 111 GLY B O 1
ATOM 3663 N N . GLY B 1 112 ? -1.865 -5.016 -0.355 1 97.94 112 GLY B N 1
ATOM 3664 C CA . GLY B 1 112 ? -3.109 -4.484 -0.892 1 97.94 112 GLY B CA 1
ATOM 3665 C C . GLY B 1 112 ? -4.34 -5.035 -0.198 1 97.94 112 GLY B C 1
ATOM 3666 O O . GLY B 1 112 ? -5.469 -4.762 -0.614 1 97.94 112 GLY B O 1
ATOM 3667 N N . LEU B 1 113 ? -4.234 -5.789 0.893 1 98.19 113 LEU B N 1
ATOM 3668 C CA . LEU B 1 113 ? -5.348 -6.441 1.568 1 98.19 113 LEU B CA 1
ATOM 3669 C C . LEU B 1 113 ? -6.367 -5.414 2.051 1 98.19 113 LEU B C 1
ATOM 3671 O O . LEU B 1 113 ? -7.57 -5.684 2.057 1 98.19 113 LEU B O 1
ATOM 3675 N N . ASP B 1 114 ? -5.871 -4.234 2.479 1 97.5 114 ASP B N 1
ATOM 3676 C CA . ASP B 1 114 ? -6.773 -3.18 2.926 1 97.5 114 ASP B CA 1
ATOM 3677 C C . ASP B 1 114 ? -7.766 -2.803 1.826 1 97.5 114 ASP B C 1
ATOM 3679 O O . ASP B 1 114 ? -8.922 -2.496 2.107 1 97.5 114 ASP B O 1
ATOM 3683 N N . ASP B 1 115 ? -7.32 -2.852 0.6 1 97.19 115 ASP B N 1
ATOM 3684 C CA . ASP B 1 115 ? -8.125 -2.418 -0.539 1 97.19 115 ASP B CA 1
ATOM 3685 C C . ASP B 1 115 ? -9.094 -3.512 -0.977 1 97.19 115 ASP B C 1
ATOM 3687 O O . ASP B 1 115 ? -10.039 -3.25 -1.726 1 97.19 115 ASP B O 1
ATOM 3691 N N . MET B 1 116 ? -8.93 -4.699 -0.516 1 96.69 116 MET B N 1
ATOM 3692 C CA . MET B 1 116 ? -9.781 -5.816 -0.921 1 96.69 116 MET B CA 1
ATOM 3693 C C . MET B 1 116 ? -11.219 -5.605 -0.454 1 96.69 116 MET B C 1
ATOM 3695 O O . MET B 1 116 ? -12.141 -6.25 -0.959 1 96.69 116 MET B O 1
ATOM 3699 N N . ARG B 1 117 ? -11.406 -4.691 0.532 1 95.56 117 ARG B N 1
ATOM 3700 C CA . ARG B 1 117 ? -12.75 -4.375 1.009 1 95.56 117 ARG B CA 1
ATOM 3701 C C . ARG B 1 117 ? -13.641 -3.91 -0.136 1 95.56 117 ARG B C 1
ATOM 3703 O O . ARG B 1 117 ? -14.852 -4.141 -0.119 1 95.56 117 ARG B O 1
ATOM 3710 N N . ASP B 1 118 ? -13.016 -3.348 -1.165 1 94.25 118 ASP B N 1
ATOM 3711 C CA . ASP B 1 118 ? -13.781 -2.779 -2.273 1 94.25 118 ASP B CA 1
ATOM 3712 C C . ASP B 1 118 ? -14.172 -3.859 -3.281 1 94.25 118 ASP B C 1
ATOM 3714 O O . ASP B 1 118 ? -14.992 -3.621 -4.164 1 94.25 118 ASP B O 1
ATOM 3718 N N . LEU B 1 119 ? -13.641 -5.105 -3.125 1 94.44 119 LEU B N 1
ATOM 3719 C CA . LEU B 1 119 ? -13.945 -6.211 -4.031 1 94.44 119 LEU B CA 1
ATOM 3720 C C . LEU B 1 119 ? -14.781 -7.273 -3.328 1 94.44 119 LEU B C 1
ATOM 3722 O O . LEU B 1 119 ? -14.727 -8.453 -3.689 1 94.44 119 LEU B O 1
ATOM 3726 N N . GLN B 1 120 ? -15.438 -6.895 -2.303 1 92.81 120 GLN B N 1
ATOM 3727 C CA . GLN B 1 120 ? -16.359 -7.801 -1.62 1 92.81 120 GLN B CA 1
ATOM 3728 C C . GLN B 1 120 ? -17.703 -7.133 -1.359 1 92.81 120 GLN B C 1
ATOM 3730 O O . GLN B 1 120 ? -17.781 -5.91 -1.225 1 92.81 120 GLN B O 1
ATOM 3735 N N . ARG B 1 121 ? -18.734 -7.922 -1.248 1 91.69 121 ARG B N 1
ATOM 3736 C CA . ARG B 1 121 ? -20.094 -7.41 -1.061 1 91.69 121 ARG B CA 1
ATOM 3737 C C . ARG B 1 121 ? -20.375 -7.156 0.414 1 91.69 121 ARG B C 1
ATOM 3739 O O . ARG B 1 121 ? -20.188 -8.039 1.251 1 91.69 121 ARG B O 1
ATOM 3746 N N . MET B 1 122 ? -20.719 -5.922 0.697 1 93.69 122 MET B N 1
ATOM 3747 C CA . MET B 1 122 ? -21.141 -5.52 2.035 1 93.69 122 MET B CA 1
ATOM 3748 C C . MET B 1 122 ? -22.375 -4.637 1.969 1 93.69 122 MET B C 1
ATOM 3750 O O . MET B 1 122 ? -22.75 -4.168 0.894 1 93.69 122 MET B O 1
ATOM 3754 N N . SER B 1 123 ? -23.078 -4.582 3.021 1 93.25 123 SER B N 1
ATOM 3755 C CA . SER B 1 123 ? -24.25 -3.715 3.121 1 93.25 123 SER B CA 1
ATOM 3756 C C . SER B 1 123 ? -24.219 -2.91 4.418 1 93.25 123 SER B C 1
ATOM 3758 O O . SER B 1 123 ? -23.469 -3.219 5.336 1 93.25 123 SER B O 1
ATOM 3760 N N . LEU B 1 124 ? -24.953 -1.846 4.406 1 91.06 124 LEU B N 1
ATOM 3761 C CA . LEU B 1 124 ? -25.109 -1.015 5.598 1 91.06 124 LEU B CA 1
ATOM 3762 C C . LEU B 1 124 ? -26.453 -1.26 6.258 1 91.06 124 LEU B C 1
ATOM 3764 O O . LEU B 1 124 ? -27.453 -1.51 5.57 1 91.06 124 LEU B O 1
ATOM 3768 N N . ASP B 1 125 ? -26.453 -1.242 7.523 1 86.56 125 ASP B N 1
ATOM 3769 C CA . ASP B 1 125 ? -27.734 -1.285 8.219 1 86.56 125 ASP B CA 1
ATOM 3770 C C . ASP B 1 125 ? -28.25 0.122 8.516 1 86.56 125 ASP B C 1
ATOM 3772 O O . ASP B 1 125 ? -27.734 1.102 7.969 1 86.56 125 ASP B O 1
ATOM 3776 N N . GLY B 1 126 ? -29.391 0.302 9.211 1 78.81 126 GLY B N 1
ATOM 3777 C CA . GLY B 1 126 ? -30.047 1.578 9.484 1 78.81 126 GLY B CA 1
ATOM 3778 C C . GLY B 1 126 ? -29.219 2.484 10.383 1 78.81 126 GLY B C 1
ATOM 3779 O O . GLY B 1 126 ? -29.516 3.67 10.516 1 78.81 126 GLY B O 1
ATOM 3780 N N . HIS B 1 127 ? -28.141 1.91 10.953 1 81.5 127 HIS B N 1
ATOM 3781 C CA . HIS B 1 127 ? -27.312 2.668 11.883 1 81.5 127 HIS B CA 1
ATOM 3782 C C . HIS B 1 127 ? -25.906 2.846 11.344 1 81.5 127 HIS B C 1
ATOM 3784 O O . HIS B 1 127 ? -24.953 3.029 12.117 1 81.5 127 HIS B O 1
ATOM 3790 N N . ASP B 1 128 ? -25.641 2.631 10.086 1 84 128 ASP B N 1
ATOM 3791 C CA . ASP B 1 128 ? -24.406 2.871 9.359 1 84 128 ASP B CA 1
ATOM 3792 C C . ASP B 1 128 ? -23.328 1.87 9.766 1 84 128 ASP B C 1
ATOM 3794 O O . ASP B 1 128 ? -22.156 2.227 9.875 1 84 128 ASP B O 1
ATOM 3798 N N . ASN B 1 129 ? -23.812 0.7 10.211 1 91.06 129 ASN B N 1
ATOM 3799 C CA . ASN B 1 129 ? -22.891 -0.408 10.422 1 91.06 129 ASN B CA 1
ATOM 3800 C C . ASN B 1 129 ? -22.75 -1.269 9.172 1 91.06 129 ASN B C 1
ATOM 3802 O O . ASN B 1 129 ? -23.734 -1.498 8.461 1 91.06 129 ASN B O 1
ATOM 3806 N N . TRP B 1 130 ? -21.562 -1.735 9.016 1 93.81 130 TRP B N 1
ATOM 3807 C CA . TRP B 1 130 ? -21.281 -2.557 7.84 1 93.81 130 TRP B CA 1
ATOM 3808 C C . TRP B 1 130 ? -21.516 -4.035 8.141 1 93.81 130 TRP B C 1
ATOM 3810 O O . TRP B 1 130 ? -21.094 -4.535 9.188 1 93.81 130 TRP B O 1
ATOM 3820 N N . PHE B 1 131 ? -22.219 -4.73 7.211 1 96.06 131 PHE B N 1
ATOM 3821 C CA . PHE B 1 131 ? -22.469 -6.164 7.289 1 96.06 131 PHE B CA 1
ATOM 3822 C C . PHE B 1 131 ? -21.797 -6.887 6.121 1 96.06 131 PHE B C 1
ATOM 3824 O O . PHE B 1 131 ? -22.016 -6.531 4.961 1 96.06 131 PHE B O 1
ATOM 3831 N N . VAL B 1 132 ? -21.047 -7.883 6.48 1 96.06 132 VAL B N 1
ATOM 3832 C CA . VAL B 1 132 ? -20.359 -8.648 5.449 1 96.06 132 VAL B CA 1
ATOM 3833 C C . VAL B 1 132 ? -21.328 -9.625 4.793 1 96.06 132 VAL B C 1
ATOM 3835 O O . VAL B 1 132 ? -21.891 -10.5 5.461 1 96.06 132 VAL B O 1
ATOM 3838 N N . LYS B 1 133 ? -21.547 -9.438 3.52 1 94.5 133 LYS B N 1
ATOM 3839 C CA . LYS B 1 133 ? -22.422 -10.344 2.779 1 94.5 133 LYS B CA 1
ATOM 3840 C C . LYS B 1 133 ? -21.641 -11.539 2.242 1 94.5 133 LYS B C 1
ATOM 3842 O O . LYS B 1 133 ? -22.188 -12.633 2.096 1 94.5 133 LYS B O 1
ATOM 3847 N N . GLN B 1 134 ? -20.453 -11.258 1.926 1 92.12 134 GLN B N 1
ATOM 3848 C CA . GLN B 1 134 ? -19.594 -12.305 1.38 1 92.12 134 GLN B CA 1
ATOM 3849 C C . GLN B 1 134 ? -18.156 -12.148 1.844 1 92.12 134 GLN B C 1
ATOM 3851 O O . GLN B 1 134 ? -17.484 -11.172 1.491 1 92.12 134 GLN B O 1
ATOM 3856 N N . TYR B 1 135 ? -17.75 -13.133 2.668 1 96.88 135 TYR B N 1
ATOM 3857 C CA . TYR B 1 135 ? -16.328 -13.195 3.014 1 96.88 135 TYR B CA 1
ATOM 3858 C C . TYR B 1 135 ? -15.508 -13.695 1.836 1 96.88 135 TYR B C 1
ATOM 3860 O O . TYR B 1 135 ? -15.992 -14.477 1.014 1 96.88 135 TYR B O 1
ATOM 3868 N N . ILE B 1 136 ? -14.312 -13.266 1.645 1 97.81 136 ILE B N 1
ATOM 3869 C CA . ILE B 1 136 ? -13.438 -13.766 0.591 1 97.81 136 ILE B CA 1
ATOM 3870 C C . ILE B 1 136 ? -12.633 -14.953 1.106 1 97.81 136 ILE B C 1
ATOM 3872 O O . ILE B 1 136 ? -11.742 -14.797 1.946 1 97.81 136 ILE B O 1
ATOM 3876 N N . PRO B 1 137 ? -12.945 -16.188 0.626 1 98.31 137 PRO B N 1
ATOM 3877 C CA . PRO B 1 137 ? -12.062 -17.297 0.985 1 98.31 137 PRO B CA 1
ATOM 3878 C C . PRO B 1 137 ? -10.602 -17.016 0.641 1 98.31 137 PRO B C 1
ATOM 3880 O O . PRO B 1 137 ? -10.281 -16.703 -0.507 1 98.31 137 PRO B O 1
ATOM 3883 N N . THR B 1 138 ? -9.727 -17.094 1.632 1 98.75 138 THR B N 1
ATOM 3884 C CA . THR B 1 138 ? -8.312 -16.766 1.48 1 98.75 138 THR B CA 1
ATOM 3885 C C . THR B 1 138 ? -7.434 -17.906 1.957 1 98.75 138 THR B C 1
ATOM 3887 O O . THR B 1 138 ? -7.625 -18.438 3.059 1 98.75 138 THR B O 1
ATOM 3890 N N . TYR B 1 139 ? -6.547 -18.328 1.126 1 98.88 139 TYR B N 1
ATOM 3891 C CA . TYR B 1 139 ? -5.691 -19.484 1.387 1 98.88 139 TYR B CA 1
ATOM 3892 C C . TYR B 1 139 ? -4.23 -19.062 1.508 1 98.88 139 TYR B C 1
ATOM 3894 O O . TYR B 1 139 ? -3.705 -18.375 0.635 1 98.88 139 TYR B O 1
ATOM 3902 N N . ALA B 1 140 ? -3.564 -19.453 2.543 1 98.81 140 ALA B N 1
ATOM 3903 C CA . ALA B 1 140 ? -2.156 -19.141 2.777 1 98.81 140 ALA B CA 1
ATOM 3904 C C . ALA B 1 140 ? -1.542 -20.109 3.783 1 98.81 140 ALA B C 1
ATOM 3906 O O . ALA B 1 140 ? -2.252 -20.906 4.398 1 98.81 140 ALA B O 1
ATOM 3907 N N . SER B 1 141 ? -0.26 -20.094 3.941 1 98.81 141 SER B N 1
ATOM 3908 C CA . SER B 1 141 ? 0.409 -20.922 4.949 1 98.81 141 SER B CA 1
ATOM 3909 C C . SER B 1 141 ? 0.119 -20.406 6.355 1 98.81 141 SER B C 1
ATOM 3911 O O . SER B 1 141 ? -0.351 -19.281 6.531 1 98.81 141 SER B O 1
ATOM 3913 N N . ALA B 1 142 ? 0.414 -21.25 7.336 1 98.19 142 ALA B N 1
ATOM 3914 C CA . ALA B 1 142 ? 0.258 -20.844 8.734 1 98.19 142 ALA B CA 1
ATOM 3915 C C . ALA B 1 142 ? 1.155 -19.656 9.062 1 98.19 142 ALA B C 1
ATOM 3917 O O . ALA B 1 142 ? 0.75 -18.75 9.797 1 98.19 142 ALA B O 1
ATOM 3918 N N . LYS B 1 143 ? 2.312 -19.75 8.539 1 97.75 143 LYS B N 1
ATOM 3919 C CA . LYS B 1 143 ? 3.248 -18.641 8.758 1 97.75 143 LYS B CA 1
ATOM 3920 C C . LYS B 1 143 ? 2.684 -17.328 8.234 1 97.75 143 LYS B C 1
ATOM 3922 O O . LYS B 1 143 ? 2.725 -16.312 8.93 1 97.75 143 LYS B O 1
ATOM 3927 N N . THR B 1 144 ? 2.203 -17.344 7.043 1 98.19 144 THR B N 1
ATOM 3928 C CA . THR B 1 144 ? 1.625 -16.141 6.434 1 98.19 144 THR B CA 1
ATOM 3929 C C . THR B 1 144 ? 0.418 -15.664 7.234 1 98.19 144 THR B C 1
ATOM 3931 O O . THR B 1 144 ? 0.266 -14.469 7.477 1 98.19 144 THR B O 1
ATOM 3934 N N . MET B 1 145 ? -0.418 -16.562 7.711 1 98 145 MET B N 1
ATOM 3935 C CA . MET B 1 145 ? -1.601 -16.219 8.492 1 98 145 MET B CA 1
ATOM 3936 C C . MET B 1 145 ? -1.208 -15.531 9.797 1 98 145 MET B C 1
ATOM 3938 O O . MET B 1 145 ? -1.84 -14.555 10.203 1 98 145 MET B O 1
ATOM 3942 N N . ASN B 1 146 ? -0.195 -16.078 10.43 1 97.12 146 ASN B N 1
ATOM 3943 C CA . ASN B 1 146 ? 0.295 -15.469 11.664 1 97.12 146 ASN B CA 1
ATOM 3944 C C . ASN B 1 146 ? 0.831 -14.062 11.422 1 97.12 146 ASN B C 1
ATOM 3946 O O . ASN B 1 146 ? 0.606 -13.156 12.234 1 97.12 146 ASN B O 1
ATOM 3950 N N . ALA B 1 147 ? 1.556 -13.914 10.359 1 96.94 147 ALA B N 1
ATOM 3951 C CA . ALA B 1 147 ? 2.064 -12.594 9.992 1 96.94 147 ALA B CA 1
ATOM 3952 C C . ALA B 1 147 ? 0.922 -11.617 9.742 1 96.94 147 ALA B C 1
ATOM 3954 O O . ALA B 1 147 ? 0.987 -10.453 10.148 1 96.94 147 ALA B O 1
ATOM 3955 N N . LEU B 1 148 ? -0.117 -12.031 9.047 1 96.81 148 LEU B N 1
ATOM 3956 C CA . LEU B 1 148 ? -1.263 -11.188 8.734 1 96.81 148 LEU B CA 1
ATOM 3957 C C . LEU B 1 148 ? -1.953 -10.711 10.008 1 96.81 148 LEU B C 1
ATOM 3959 O O . LEU B 1 148 ? -2.441 -9.578 10.062 1 96.81 148 LEU B O 1
ATOM 3963 N N . ARG B 1 149 ? -2.006 -11.57 10.992 1 96.31 149 ARG B N 1
ATOM 3964 C CA . ARG B 1 149 ? -2.613 -11.211 12.266 1 96.31 149 ARG B CA 1
ATOM 3965 C C . ARG B 1 149 ? -1.91 -10.008 12.891 1 96.31 149 ARG B C 1
ATOM 3967 O O . ARG B 1 149 ? -2.557 -9.141 13.484 1 96.31 149 ARG B O 1
ATOM 3974 N N . CYS B 1 150 ? -0.657 -9.953 12.719 1 94.75 150 CYS B N 1
ATOM 3975 C CA . CYS B 1 150 ? 0.132 -8.859 13.266 1 94.75 150 CYS B CA 1
ATOM 3976 C C . CYS B 1 150 ? 0.064 -7.633 12.359 1 94.75 150 CYS B C 1
ATOM 3978 O O . CYS B 1 150 ? -0.172 -6.52 12.836 1 94.75 150 CYS B O 1
ATOM 3980 N N . GLN B 1 151 ? 0.18 -7.828 11.125 1 95.19 151 GLN B N 1
ATOM 3981 C CA . GLN B 1 151 ? 0.292 -6.738 10.164 1 95.19 151 GLN B CA 1
ATOM 3982 C C . GLN B 1 151 ? -1.062 -6.078 9.922 1 95.19 151 GLN B C 1
ATOM 3984 O O . GLN B 1 151 ? -1.138 -4.863 9.711 1 95.19 151 GLN B O 1
ATOM 3989 N N . PHE B 1 152 ? -2.115 -6.891 9.922 1 96.69 152 PHE B N 1
ATOM 3990 C CA . PHE B 1 152 ? -3.467 -6.441 9.602 1 96.69 152 PHE B CA 1
ATOM 3991 C C . PHE B 1 152 ? -4.453 -6.898 10.672 1 96.69 152 PHE B C 1
ATOM 3993 O O . PHE B 1 152 ? -5.477 -7.508 10.359 1 96.69 152 PHE B O 1
ATOM 4000 N N . GLY B 1 153 ? -4.203 -6.539 11.93 1 95.62 153 GLY B N 1
ATOM 4001 C CA . GLY B 1 153 ? -5.027 -6.973 13.047 1 95.62 153 GLY B CA 1
ATOM 4002 C C . GLY B 1 153 ? -6.5 -6.652 12.859 1 95.62 153 GLY B C 1
ATOM 4003 O O . GLY B 1 153 ? -7.363 -7.457 13.227 1 95.62 153 GLY B O 1
ATOM 4004 N N . TYR B 1 154 ? -6.852 -5.504 12.312 1 94.06 154 TYR B N 1
ATOM 4005 C CA . TYR B 1 154 ? -8.234 -5.086 12.125 1 94.06 154 TYR B CA 1
ATOM 4006 C C . TYR B 1 154 ? -8.938 -5.973 11.109 1 94.06 154 TYR B C 1
ATOM 4008 O O . TYR B 1 154 ? -10.133 -6.262 11.25 1 94.06 154 TYR B O 1
ATOM 4016 N N . ILE B 1 155 ? -8.195 -6.461 10.047 1 97.06 155 ILE B N 1
ATOM 4017 C CA . ILE B 1 155 ? -8.766 -7.387 9.078 1 97.06 155 ILE B CA 1
ATOM 4018 C C . ILE B 1 155 ? -8.977 -8.758 9.719 1 97.06 155 ILE B C 1
ATOM 4020 O O . ILE B 1 155 ? -10.023 -9.383 9.547 1 97.06 155 ILE B O 1
ATOM 4024 N N . HIS B 1 156 ? -7.969 -9.164 10.492 1 96.62 156 HIS B N 1
ATOM 4025 C CA . HIS B 1 156 ? -8.062 -10.461 11.156 1 96.62 156 HIS B CA 1
ATOM 4026 C C . HIS B 1 156 ? -9.266 -10.508 12.086 1 96.62 156 HIS B C 1
ATOM 4028 O O . HIS B 1 156 ? -9.977 -11.523 12.141 1 96.62 156 HIS B O 1
ATOM 4034 N N . ARG B 1 157 ? -9.508 -9.398 12.789 1 94.75 157 ARG B N 1
ATOM 4035 C CA . ARG B 1 157 ? -10.617 -9.328 13.742 1 94.75 157 ARG B CA 1
ATOM 4036 C C . ARG B 1 157 ? -11.961 -9.477 13.039 1 94.75 157 ARG B C 1
ATOM 4038 O O . ARG B 1 157 ? -12.898 -10.047 13.594 1 94.75 157 ARG B O 1
ATOM 4045 N N . ASN B 1 158 ? -12.055 -8.977 11.82 1 95.88 158 ASN B N 1
ATOM 4046 C CA . ASN B 1 158 ? -13.297 -9.023 11.047 1 95.88 158 ASN B CA 1
ATOM 4047 C C . ASN B 1 158 ? -13.414 -10.32 10.258 1 95.88 158 ASN B C 1
ATOM 4049 O O . ASN B 1 158 ? -14.422 -10.547 9.578 1 95.88 158 ASN B O 1
ATOM 4053 N N . SER B 1 159 ? -12.414 -11.211 10.328 1 97.06 159 SER B N 1
ATOM 4054 C CA . SER B 1 159 ? -12.336 -12.414 9.5 1 97.06 159 SER B CA 1
ATOM 4055 C C . SER B 1 159 ? -12.695 -13.664 10.297 1 97.06 159 SER B C 1
ATOM 4057 O O . SER B 1 159 ? -12.875 -13.594 11.516 1 97.06 159 SER B O 1
ATOM 4059 N N . ARG B 1 160 ? -12.93 -14.719 9.57 1 97.44 160 ARG B N 1
ATOM 4060 C CA . ARG B 1 160 ? -13.234 -16.016 10.148 1 97.44 160 ARG B CA 1
ATOM 4061 C C . ARG B 1 160 ? -12.062 -16.984 9.977 1 97.44 160 ARG B C 1
ATOM 4063 O O . ARG B 1 160 ? -11.586 -17.203 8.859 1 97.44 160 ARG B O 1
ATOM 4070 N N . VAL B 1 161 ? -11.602 -17.516 11.039 1 96.62 161 VAL B N 1
ATOM 4071 C CA . VAL B 1 161 ? -10.562 -18.547 10.984 1 96.62 161 VAL B CA 1
ATOM 4072 C C . VAL B 1 161 ? -11.203 -19.906 10.695 1 96.62 161 VAL B C 1
ATOM 4074 O O . VAL B 1 161 ? -11.906 -20.453 11.539 1 96.62 161 VAL B O 1
ATOM 4077 N N . MET B 1 162 ? -10.906 -20.484 9.617 1 97.94 162 MET B N 1
ATOM 4078 C CA . MET B 1 162 ? -11.625 -21.656 9.125 1 97.94 162 MET B CA 1
ATOM 4079 C C . MET B 1 162 ? -10.852 -22.938 9.43 1 97.94 162 MET B C 1
ATOM 4081 O O . MET B 1 162 ? -11.422 -24.031 9.422 1 97.94 162 MET B O 1
ATOM 4085 N N . GLY B 1 163 ? -9.547 -22.766 9.617 1 97.31 163 GLY B N 1
ATOM 4086 C CA . GLY B 1 163 ? -8.703 -23.938 9.797 1 97.31 163 GLY B CA 1
ATOM 4087 C C . GLY B 1 163 ? -8.031 -24.406 8.516 1 97.31 163 GLY B C 1
ATOM 4088 O O . GLY B 1 163 ? -7.699 -23.578 7.656 1 97.31 163 GLY B O 1
ATOM 4089 N N . PHE B 1 164 ? -7.738 -25.703 8.398 1 97.94 164 PHE B N 1
ATOM 4090 C CA . PHE B 1 164 ? -7.027 -26.25 7.25 1 97.94 164 PHE B CA 1
ATOM 4091 C C . PHE B 1 164 ? -7.883 -26.172 5.992 1 97.94 164 PHE B C 1
ATOM 4093 O O . PHE B 1 164 ? -9.086 -26.438 6.043 1 97.94 164 PHE B O 1
ATOM 4100 N N . ALA B 1 165 ? -7.266 -25.797 4.902 1 98.44 165 ALA B N 1
ATOM 4101 C CA . ALA B 1 165 ? -7.961 -25.766 3.617 1 98.44 165 ALA B CA 1
ATOM 4102 C C . ALA B 1 165 ? -8.57 -27.125 3.277 1 98.44 165 ALA B C 1
ATOM 4104 O O . ALA B 1 165 ? -7.93 -28.156 3.469 1 98.44 165 ALA B O 1
ATOM 4105 N N . PRO B 1 166 ? -9.805 -27.141 2.822 1 97.94 166 PRO B N 1
ATOM 4106 C CA . PRO B 1 166 ? -10.438 -28.406 2.463 1 97.94 166 PRO B CA 1
ATOM 4107 C C . PRO B 1 166 ? -9.852 -29.031 1.195 1 97.94 166 PRO B C 1
ATOM 4109 O O . PRO B 1 166 ? -9.438 -28.297 0.288 1 97.94 166 PRO B O 1
ATOM 4112 N N . ARG B 1 167 ? -9.891 -30.328 1.122 1 96.5 167 ARG B N 1
ATOM 4113 C CA . ARG B 1 167 ? -9.422 -31.047 -0.059 1 96.5 167 ARG B CA 1
ATOM 4114 C C . ARG B 1 167 ? -10.586 -31.375 -0.996 1 96.5 167 ARG B C 1
ATOM 4116 O O . ARG B 1 167 ? -10.375 -31.656 -2.176 1 96.5 167 ARG B O 1
ATOM 4123 N N . THR B 1 168 ? -11.781 -31.344 -0.4 1 95.75 168 THR B N 1
ATOM 4124 C CA . THR B 1 168 ? -12.984 -31.656 -1.172 1 95.75 168 THR B CA 1
ATOM 4125 C C . THR B 1 168 ? -14.102 -30.656 -0.863 1 95.75 168 THR B C 1
ATOM 4127 O O . THR B 1 168 ? -14.023 -29.922 0.123 1 95.75 168 THR B O 1
ATOM 4130 N N . ALA B 1 169 ? -15.039 -30.672 -1.702 1 93.75 169 ALA B N 1
ATOM 4131 C CA . ALA B 1 169 ? -16.203 -29.828 -1.488 1 93.75 169 ALA B CA 1
ATOM 4132 C C . ALA B 1 169 ? -16.953 -30.219 -0.217 1 93.75 169 ALA B C 1
ATOM 4134 O O . ALA B 1 169 ? -17.484 -29.375 0.49 1 93.75 169 ALA B O 1
ATOM 4135 N N . GLU B 1 170 ? -17.016 -31.484 0.029 1 95.75 170 GLU B N 1
ATOM 4136 C CA . GLU B 1 170 ? -17.672 -32 1.222 1 95.75 170 GLU B CA 1
ATOM 4137 C C . GLU B 1 170 ? -16.984 -31.516 2.492 1 95.75 170 GLU B C 1
ATOM 4139 O O . GLU B 1 170 ? -17.641 -31.109 3.453 1 95.75 170 GLU B O 1
ATOM 4144 N N . GLU B 1 171 ? -15.695 -31.562 2.453 1 96.94 171 GLU B N 1
ATOM 4145 C CA . GLU B 1 171 ? -14.93 -31.062 3.588 1 96.94 171 GLU B CA 1
ATOM 4146 C C . GLU B 1 171 ? -15.18 -29.578 3.807 1 96.94 171 GLU B C 1
ATOM 4148 O O . GLU B 1 171 ? -15.305 -29.125 4.945 1 96.94 171 GLU B O 1
ATOM 4153 N N . HIS B 1 172 ? -15.25 -28.844 2.74 1 96.69 172 HIS B N 1
ATOM 4154 C CA . HIS B 1 172 ? -15.508 -27.406 2.826 1 96.69 172 HIS B CA 1
ATOM 4155 C C . HIS B 1 172 ? -16.859 -27.141 3.492 1 96.69 172 HIS B C 1
ATOM 4157 O O . HIS B 1 172 ? -16.953 -26.281 4.367 1 96.69 172 HIS B O 1
ATOM 4163 N N . GLU B 1 173 ? -17.844 -27.859 3.059 1 96.38 173 GLU B N 1
ATOM 4164 C CA . GLU B 1 173 ? -19.188 -27.688 3.623 1 96.38 173 GLU B CA 1
ATOM 4165 C C . GLU B 1 173 ? -19.203 -28 5.117 1 96.38 173 GLU B C 1
ATOM 4167 O O . GLU B 1 173 ? -19.875 -27.312 5.891 1 96.38 173 GLU B O 1
ATOM 4172 N N . SER B 1 174 ? -18.516 -28.953 5.465 1 97.62 174 SER B N 1
ATOM 4173 C CA . SER B 1 174 ? -18.422 -29.328 6.875 1 97.62 174 SER B CA 1
ATOM 4174 C C . SER B 1 174 ? -17.781 -28.219 7.691 1 97.62 174 SER B C 1
ATOM 4176 O O . SER B 1 174 ? -18.234 -27.906 8.797 1 97.62 174 SER B O 1
ATOM 4178 N N . ILE B 1 175 ? -16.719 -27.672 7.164 1 97.75 175 ILE B N 1
ATOM 4179 C CA . ILE B 1 175 ? -16.031 -26.578 7.844 1 97.75 175 ILE B CA 1
ATOM 4180 C C . ILE B 1 175 ? -16.969 -25.375 7.973 1 97.75 175 ILE B C 1
ATOM 4182 O O . ILE B 1 175 ? -17.062 -24.781 9.047 1 97.75 175 ILE B O 1
ATOM 4186 N N . MET B 1 176 ? -17.672 -25.047 6.926 1 96.38 176 MET B N 1
ATOM 4187 C CA . MET B 1 176 ? -18.594 -23.906 6.926 1 96.38 176 MET B CA 1
ATOM 4188 C C . MET B 1 176 ? -19.656 -24.094 7.996 1 96.38 176 MET B C 1
ATOM 4190 O O . MET B 1 176 ? -20 -23.141 8.703 1 96.38 176 MET B O 1
ATOM 4194 N N . GLN B 1 177 ? -20.188 -25.266 8.07 1 97.12 177 GLN B N 1
ATOM 4195 C CA . GLN B 1 177 ? -21.219 -25.562 9.062 1 97.12 177 GLN B CA 1
ATOM 4196 C C . GLN B 1 177 ? -20.672 -25.438 10.484 1 97.12 177 GLN B C 1
ATOM 4198 O O . GLN B 1 177 ? -21.312 -24.828 11.344 1 97.12 177 GLN B O 1
ATOM 4203 N N . ARG B 1 178 ? -19.578 -26 10.664 1 97.5 178 ARG B N 1
ATOM 4204 C CA . ARG B 1 178 ? -18.938 -25.938 11.977 1 97.5 178 ARG B CA 1
ATOM 4205 C C . ARG B 1 178 ? -18.734 -24.484 12.422 1 97.5 178 ARG B C 1
ATOM 4207 O O . ARG B 1 178 ? -19.094 -24.125 13.539 1 97.5 178 ARG B O 1
ATOM 4214 N N . VAL B 1 179 ? -18.156 -23.703 11.57 1 96.5 179 VAL B N 1
ATOM 4215 C CA . VAL B 1 179 ? -17.859 -22.312 11.898 1 96.5 179 VAL 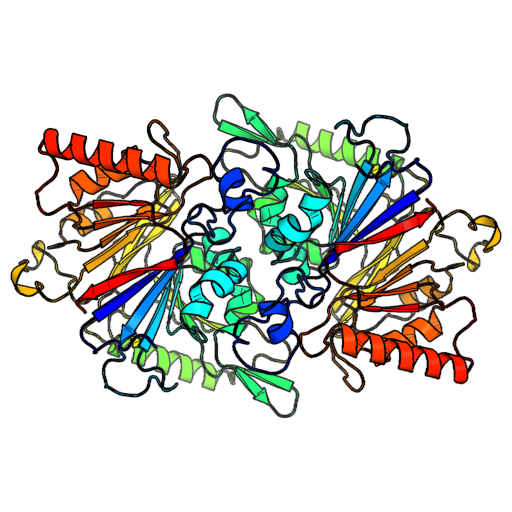B CA 1
ATOM 4216 C C . VAL B 1 179 ? -19.156 -21.531 12.125 1 96.5 179 VAL B C 1
ATOM 4218 O O . VAL B 1 179 ? -19.234 -20.703 13.031 1 96.5 179 VAL B O 1
ATOM 4221 N N . ALA B 1 180 ? -20.141 -21.781 11.305 1 95.25 180 ALA B N 1
ATOM 4222 C CA . ALA B 1 180 ? -21.438 -21.141 11.477 1 95.25 180 ALA B CA 1
ATOM 4223 C C . ALA B 1 180 ? -22.031 -21.438 12.852 1 95.25 180 ALA B C 1
ATOM 4225 O O . ALA B 1 180 ? -22.547 -20.531 13.523 1 95.25 180 ALA B O 1
ATOM 4226 N N . GLU B 1 181 ? -21.984 -22.625 13.227 1 97 181 GLU B N 1
ATOM 4227 C CA . GLU B 1 181 ? -22.5 -23.047 14.523 1 97 181 GLU B CA 1
ATOM 4228 C C . GLU B 1 181 ? -21.719 -22.406 15.664 1 97 181 GLU B C 1
ATOM 4230 O O . GLU B 1 181 ? -22.297 -21.953 16.656 1 97 181 GLU B O 1
ATOM 4235 N N . GLU B 1 182 ? -20.453 -22.438 15.508 1 96.62 182 GLU B N 1
ATOM 4236 C CA . GLU B 1 182 ? -19.609 -21.844 16.516 1 96.62 182 GLU B CA 1
ATOM 4237 C C . GLU B 1 182 ? -19.906 -20.344 16.688 1 96.62 182 GLU B C 1
ATOM 4239 O O . GLU B 1 182 ? -19.984 -19.844 17.812 1 96.62 182 GLU B O 1
ATOM 4244 N N . ARG B 1 183 ? -20.078 -19.656 15.625 1 95.31 183 ARG B N 1
ATOM 4245 C CA . ARG B 1 183 ? -20.375 -18.234 15.656 1 95.31 183 ARG B CA 1
ATOM 4246 C C . ARG B 1 183 ? -21.75 -17.969 16.25 1 95.31 183 ARG B C 1
ATOM 4248 O O . ARG B 1 183 ? -21.922 -17.016 17.031 1 95.31 183 ARG B O 1
ATOM 4255 N N . GLU B 1 184 ? -22.672 -18.797 15.867 1 95.25 184 GLU B N 1
ATOM 4256 C CA . GLU B 1 184 ? -24.016 -18.672 16.438 1 95.25 184 GLU B CA 1
ATOM 4257 C C . GLU B 1 184 ? -23.984 -18.844 17.953 1 95.25 184 GLU B C 1
ATOM 4259 O O . GLU B 1 184 ? -24.609 -18.062 18.672 1 95.25 184 GLU B O 1
ATOM 4264 N N . ARG B 1 185 ? -23.344 -19.797 18.406 1 96.31 185 ARG B N 1
ATOM 4265 C CA . ARG B 1 185 ? -23.219 -20.062 19.828 1 96.31 185 ARG B CA 1
ATOM 4266 C C . ARG B 1 185 ? -22.578 -18.891 20.562 1 96.31 185 ARG B C 1
ATOM 4268 O O . ARG B 1 185 ? -22.938 -18.578 21.703 1 96.31 185 ARG B O 1
ATOM 4275 N N . ALA B 1 186 ? -21.656 -18.219 19.859 1 95.88 186 ALA B N 1
ATOM 4276 C CA . ALA B 1 186 ? -20.922 -17.109 20.469 1 95.88 186 ALA B CA 1
ATOM 4277 C C . ALA B 1 186 ? -21.656 -15.797 20.281 1 95.88 186 ALA B C 1
ATOM 4279 O O . ALA B 1 186 ? -21.203 -14.75 20.766 1 95.88 186 ALA B O 1
ATOM 4280 N N . GLY B 1 187 ? -22.734 -15.812 19.547 1 95.12 187 GLY B N 1
ATOM 4281 C CA . GLY B 1 187 ? -23.531 -14.617 19.328 1 95.12 187 GLY B CA 1
ATOM 4282 C C . GLY B 1 187 ? -22.891 -13.641 18.359 1 95.12 187 GLY B C 1
ATOM 4283 O O . GLY B 1 187 ? -23.141 -12.438 18.438 1 95.12 187 GLY B O 1
ATOM 4284 N N . LEU B 1 188 ? -22.062 -14.141 17.5 1 94.12 188 LEU B N 1
ATOM 4285 C CA . LEU B 1 188 ? -21.391 -13.297 16.531 1 94.12 188 LEU B CA 1
ATOM 4286 C C . LEU B 1 188 ? -22.219 -13.164 15.258 1 94.12 188 LEU B C 1
ATOM 4288 O O . LEU B 1 188 ? -22.844 -14.125 14.812 1 94.12 188 LEU B O 1
ATOM 4292 N N . THR B 1 189 ? -22.234 -11.953 14.711 1 93.69 189 THR B N 1
ATOM 4293 C CA . THR B 1 189 ? -22.906 -11.68 13.453 1 93.69 189 THR B CA 1
ATOM 4294 C C . THR B 1 189 ? -21.922 -11.242 12.383 1 93.69 189 THR B C 1
ATOM 4296 O O . THR B 1 189 ? -20.703 -11.297 12.594 1 93.69 189 THR B O 1
ATOM 4299 N N . ASN B 1 190 ? -22.453 -10.914 11.258 1 95.38 190 ASN B N 1
ATOM 4300 C CA . ASN B 1 190 ? -21.609 -10.438 10.172 1 95.38 190 ASN B CA 1
ATOM 4301 C C . ASN B 1 190 ? -21.438 -8.922 10.211 1 95.38 190 ASN B C 1
ATOM 4303 O O . ASN B 1 190 ? -20.938 -8.328 9.258 1 95.38 190 ASN B O 1
ATOM 4307 N N . ASN B 1 191 ? -21.891 -8.359 11.336 1 95 191 ASN B N 1
ATOM 4308 C CA . ASN B 1 191 ? -21.719 -6.934 11.578 1 95 191 ASN B CA 1
ATOM 4309 C C . ASN B 1 191 ? -20.297 -6.594 11.969 1 95 191 ASN B C 1
ATOM 4311 O O . ASN B 1 191 ? -19.766 -7.141 12.938 1 95 191 ASN B O 1
ATOM 4315 N N . ILE B 1 192 ? -19.688 -5.734 11.234 1 93.62 192 ILE B N 1
ATOM 4316 C CA . ILE B 1 192 ? -18.297 -5.445 11.531 1 93.62 192 ILE B CA 1
ATOM 4317 C C . ILE B 1 192 ? -18.156 -4.004 12.008 1 93.62 192 ILE B C 1
ATOM 4319 O O . ILE B 1 192 ? -17.047 -3.459 12.039 1 93.62 192 ILE B O 1
ATOM 4323 N N . GLY B 1 193 ? -19.234 -3.355 12.266 1 90.81 193 GLY B N 1
ATOM 4324 C CA . GLY B 1 193 ? -19.203 -2.027 12.852 1 90.81 193 GLY B CA 1
ATOM 4325 C C . GLY B 1 193 ? -19.219 -0.916 11.82 1 90.81 193 GLY B C 1
ATOM 4326 O O . GLY B 1 193 ? -19.641 -1.125 10.68 1 90.81 193 GLY B O 1
ATOM 4327 N N . THR B 1 194 ? -18.75 0.281 12.25 1 85.56 194 THR B N 1
ATOM 4328 C CA . THR B 1 194 ? -18.891 1.495 11.461 1 85.56 194 THR B CA 1
ATOM 4329 C C . THR B 1 194 ? -17.766 1.625 10.445 1 85.56 194 THR B C 1
ATOM 4331 O O . THR B 1 194 ? -17.891 2.342 9.453 1 85.56 194 THR B O 1
ATOM 4334 N N . ARG B 1 195 ? -16.703 1.026 10.742 1 86.19 195 ARG B N 1
ATOM 4335 C CA . ARG B 1 195 ? -15.555 1.106 9.836 1 86.19 195 ARG B CA 1
ATOM 4336 C C . ARG B 1 195 ? -15.547 -0.067 8.859 1 86.19 195 ARG B C 1
ATOM 4338 O O . ARG B 1 195 ? -15.422 -1.222 9.273 1 86.19 195 ARG B O 1
ATOM 4345 N N . ARG B 1 196 ? -15.695 0.267 7.66 1 91.44 196 ARG B N 1
ATOM 4346 C CA . ARG B 1 196 ? -15.648 -0.76 6.625 1 91.44 196 ARG B CA 1
ATOM 4347 C C . ARG B 1 196 ? -14.227 -1.281 6.438 1 91.44 196 ARG B C 1
ATOM 4349 O O . ARG B 1 196 ? -13.281 -0.497 6.297 1 91.44 196 ARG B O 1
ATOM 4356 N N . SER B 1 197 ? -14.055 -2.6 6.5 1 94.94 197 SER B N 1
ATOM 4357 C CA . SER B 1 197 ? -12.742 -3.207 6.297 1 94.94 197 SER B CA 1
ATOM 4358 C C . SER B 1 197 ? -12.867 -4.582 5.645 1 94.94 197 SER B C 1
ATOM 4360 O O . SER B 1 197 ? -13.945 -5.184 5.656 1 94.94 197 SER B O 1
ATOM 4362 N N . THR B 1 198 ? -11.781 -5.043 5.086 1 97.69 198 THR B N 1
ATOM 4363 C CA . THR B 1 198 ? -11.719 -6.352 4.453 1 97.69 198 THR B CA 1
ATOM 4364 C C . THR B 1 198 ? -12.062 -7.457 5.449 1 97.69 198 THR B C 1
ATOM 4366 O O . THR B 1 198 ? -11.656 -7.395 6.613 1 97.69 198 THR B O 1
ATOM 4369 N N . ALA B 1 199 ? -12.859 -8.375 5.055 1 98.25 199 ALA B N 1
ATOM 4370 C CA . ALA B 1 199 ? -13.258 -9.531 5.859 1 98.25 199 ALA B CA 1
ATOM 4371 C C . ALA B 1 199 ? -13.039 -10.836 5.086 1 98.25 199 ALA B C 1
ATOM 4373 O O . ALA B 1 199 ? -13.609 -11.023 4.008 1 98.25 199 ALA B O 1
ATOM 4374 N N . LEU B 1 200 ? -12.258 -11.734 5.637 1 98.5 200 LEU B N 1
ATOM 4375 C CA . LEU B 1 200 ? -11.789 -12.922 4.934 1 98.5 200 LEU B CA 1
ATOM 4376 C C . LEU B 1 200 ? -12.266 -14.188 5.637 1 98.5 200 LEU B C 1
ATOM 4378 O O . LEU B 1 200 ? -12.695 -14.141 6.793 1 98.5 200 LEU B O 1
ATOM 4382 N N . GLU B 1 201 ? -12.391 -15.258 4.953 1 98.56 201 GLU B N 1
ATOM 4383 C CA . GLU B 1 201 ? -12.352 -16.609 5.488 1 98.56 201 GLU B CA 1
ATOM 4384 C C . GLU B 1 201 ? -10.969 -17.234 5.344 1 98.56 201 GLU B C 1
ATOM 4386 O O . GLU B 1 201 ? -10.508 -17.484 4.23 1 98.56 201 GLU B O 1
ATOM 4391 N N . LEU B 1 202 ? -10.289 -17.5 6.402 1 98.62 202 LEU B N 1
ATOM 4392 C CA . LEU B 1 202 ? -8.867 -17.812 6.402 1 98.62 202 LEU B CA 1
ATOM 4393 C C . LEU B 1 202 ? -8.641 -19.328 6.445 1 98.62 202 LEU B C 1
ATOM 4395 O O . LEU B 1 202 ? -8.883 -19.953 7.473 1 98.62 202 LEU B O 1
ATOM 4399 N N . PHE B 1 203 ? -8.227 -19.875 5.375 1 98.81 203 PHE B N 1
ATOM 4400 C CA . PHE B 1 203 ? -7.895 -21.297 5.246 1 98.81 203 PHE B CA 1
ATOM 4401 C C . PHE B 1 203 ? -6.383 -21.5 5.242 1 98.81 203 PHE B C 1
ATOM 4403 O O . PHE B 1 203 ? -5.664 -20.828 4.496 1 98.81 203 PHE B O 1
ATOM 4410 N N . THR B 1 204 ? -5.875 -22.453 5.992 1 98.69 204 THR B N 1
ATOM 4411 C CA . THR B 1 204 ? -4.441 -22.672 6.121 1 98.69 204 THR B CA 1
ATOM 4412 C C . THR B 1 204 ? -3.988 -23.797 5.207 1 98.69 204 THR B C 1
ATOM 4414 O O . THR B 1 204 ? -4.613 -24.859 5.168 1 98.69 204 THR B O 1
ATOM 4417 N N . LEU B 1 205 ? -2.951 -23.531 4.477 1 98.75 205 LEU B N 1
ATOM 4418 C CA . LEU B 1 205 ? -2.305 -24.531 3.629 1 98.75 205 LEU B CA 1
ATOM 4419 C C . LEU B 1 205 ? -0.966 -24.969 4.219 1 98.75 205 LEU B C 1
ATOM 4421 O O . LEU B 1 205 ? -0.225 -24.141 4.758 1 98.75 205 LEU B O 1
ATOM 4425 N N . PRO B 1 206 ? -0.625 -26.25 4.09 1 97.56 206 PRO B N 1
ATOM 4426 C CA . PRO B 1 206 ? 0.722 -26.656 4.484 1 97.56 206 PRO B CA 1
ATOM 4427 C C . PRO B 1 206 ? 1.811 -26.062 3.596 1 97.56 206 PRO B C 1
ATOM 4429 O O . PRO B 1 206 ? 1.575 -25.812 2.41 1 97.56 206 PRO B O 1
ATOM 4432 N N . ASP B 1 207 ? 2.984 -25.844 4.176 1 97.62 207 ASP B N 1
ATOM 4433 C CA . ASP B 1 207 ? 4.078 -25.266 3.396 1 97.62 207 ASP B CA 1
ATOM 4434 C C . ASP B 1 207 ? 5.297 -26.188 3.398 1 97.62 207 ASP B C 1
ATOM 4436 O O . ASP B 1 207 ? 6.426 -25.734 3.221 1 97.62 207 ASP B O 1
ATOM 4440 N N . ASP B 1 208 ? 5.133 -27.484 3.631 1 96.5 208 ASP B N 1
ATOM 4441 C CA . ASP B 1 208 ? 6.242 -28.422 3.701 1 96.5 208 ASP B CA 1
ATOM 4442 C C . ASP B 1 208 ? 6.207 -29.406 2.525 1 96.5 208 ASP B C 1
ATOM 4444 O O . ASP B 1 208 ? 7.242 -29.938 2.121 1 96.5 208 ASP B O 1
ATOM 4448 N N . THR B 1 209 ? 5.055 -29.703 1.96 1 97.19 209 THR B N 1
ATOM 4449 C CA . THR B 1 209 ? 4.91 -30.625 0.833 1 97.19 209 THR B CA 1
ATOM 4450 C C . THR B 1 209 ? 3.811 -30.156 -0.113 1 97.19 209 THR B C 1
ATOM 4452 O O . THR B 1 209 ? 2.891 -29.438 0.303 1 97.19 209 THR B O 1
ATOM 4455 N N . PRO B 1 210 ? 3.969 -30.484 -1.392 1 98.5 210 PRO B N 1
ATOM 4456 C CA . PRO B 1 210 ? 2.842 -30.172 -2.273 1 98.5 210 PRO B CA 1
ATOM 4457 C C . PRO B 1 210 ? 1.526 -30.766 -1.787 1 98.5 210 PRO B C 1
ATOM 4459 O O . PRO B 1 210 ? 1.48 -31.938 -1.415 1 98.5 210 PRO B O 1
ATOM 4462 N N . THR B 1 211 ? 0.46 -30 -1.716 1 98.44 211 THR B N 1
ATOM 4463 C CA . THR B 1 211 ? -0.789 -30.422 -1.093 1 98.44 211 THR B CA 1
ATOM 4464 C C . THR B 1 211 ? -1.987 -29.969 -1.923 1 98.44 211 THR B C 1
ATOM 4466 O O . THR B 1 211 ? -2.107 -28.781 -2.26 1 98.44 211 THR B O 1
ATOM 4469 N N . PRO B 1 212 ? -2.875 -30.922 -2.287 1 98.25 212 PRO B N 1
ATOM 4470 C CA . PRO B 1 212 ? -4.098 -30.531 -2.988 1 98.25 212 PRO B CA 1
ATOM 4471 C C . PRO B 1 212 ? -5.094 -29.812 -2.08 1 98.25 212 PRO B C 1
ATOM 4473 O O . PRO B 1 212 ? -5.121 -30.062 -0.871 1 98.25 212 PRO B O 1
ATOM 4476 N N . PHE B 1 213 ? -5.832 -28.875 -2.557 1 98.31 213 PHE B N 1
ATOM 4477 C CA . PHE B 1 213 ? -6.938 -28.234 -1.851 1 98.31 213 PHE B CA 1
ATOM 4478 C C . PHE B 1 213 ? -8.039 -27.828 -2.822 1 98.31 213 PHE B C 1
ATOM 4480 O O . PHE B 1 213 ? -7.863 -27.922 -4.039 1 98.31 213 PHE B O 1
ATOM 4487 N N . CYS B 1 214 ? -9.156 -27.484 -2.211 1 96.19 214 CYS B N 1
ATOM 4488 C CA . CYS B 1 214 ? -10.352 -27.234 -3.014 1 96.19 214 CYS B CA 1
ATOM 4489 C C . CYS B 1 214 ? -10.773 -25.781 -2.92 1 96.19 214 CYS B C 1
ATOM 4491 O O . CYS B 1 214 ? -10.719 -25.172 -1.844 1 96.19 214 CYS B O 1
ATOM 4493 N N . ILE B 1 215 ? -11.047 -25.188 -4.027 1 97.06 215 ILE B N 1
ATOM 4494 C CA . ILE B 1 215 ? -11.781 -23.938 -4.109 1 97.06 215 ILE B CA 1
ATOM 4495 C C . ILE B 1 215 ? -13.18 -24.188 -4.656 1 97.06 215 ILE B C 1
ATOM 4497 O O . ILE B 1 215 ? -13.375 -24.25 -5.875 1 97.06 215 ILE B O 1
ATOM 4501 N N . PRO B 1 216 ? -14.133 -24.328 -3.816 1 93 216 PRO B N 1
ATOM 4502 C CA . PRO B 1 216 ? -15.453 -24.828 -4.207 1 93 216 PRO B CA 1
ATOM 4503 C C . PRO B 1 216 ? -16.094 -24 -5.324 1 93 216 PRO B C 1
ATOM 4505 O O . PRO B 1 216 ? -16.797 -24.547 -6.172 1 93 216 PRO B O 1
ATOM 4508 N N . ALA B 1 217 ? -15.812 -22.75 -5.316 1 91.69 217 ALA B N 1
ATOM 4509 C CA . ALA B 1 217 ? -16.422 -21.859 -6.305 1 91.69 217 ALA B CA 1
ATOM 4510 C C . ALA B 1 217 ? -16.062 -22.297 -7.727 1 91.69 217 ALA B C 1
ATOM 4512 O O . ALA B 1 217 ? -16.797 -22 -8.672 1 91.69 217 ALA B O 1
ATOM 4513 N N . LEU B 1 218 ? -14.969 -23.047 -7.883 1 94.25 218 LEU B N 1
ATOM 4514 C CA . LEU B 1 218 ? -14.508 -23.422 -9.219 1 94.25 218 LEU B CA 1
ATOM 4515 C C . LEU B 1 218 ? -14.984 -24.828 -9.586 1 94.25 218 LEU B C 1
ATOM 4517 O O . LEU B 1 218 ? -14.805 -25.266 -10.727 1 94.25 218 LEU B O 1
ATOM 4521 N N . GLY B 1 219 ? -15.578 -25.531 -8.672 1 90.94 219 GLY B N 1
ATOM 4522 C CA . GLY B 1 219 ? -16.031 -26.891 -8.914 1 90.94 219 GLY B CA 1
ATOM 4523 C C . GLY B 1 219 ? -14.961 -27.938 -8.625 1 90.94 219 GLY B C 1
ATOM 4524 O O . GLY B 1 219 ? -13.773 -27.609 -8.57 1 90.94 219 GLY B O 1
ATOM 4525 N N . ALA B 1 220 ? -15.336 -29.125 -8.523 1 89.44 220 ALA B N 1
ATOM 4526 C CA . ALA B 1 220 ? -14.461 -30.219 -8.102 1 89.44 220 ALA B CA 1
ATOM 4527 C C . ALA B 1 220 ? -13.492 -30.609 -9.211 1 89.44 220 ALA B C 1
ATOM 4529 O O . ALA B 1 220 ? -12.43 -31.172 -8.953 1 89.44 220 ALA B O 1
ATOM 4530 N N . ASP B 1 221 ? -13.844 -30.25 -10.422 1 91.88 221 ASP B N 1
ATOM 4531 C CA . ASP B 1 221 ? -13.047 -30.703 -11.555 1 91.88 221 ASP B CA 1
ATOM 4532 C C . ASP B 1 221 ? -11.891 -29.75 -11.82 1 91.88 221 ASP B C 1
ATOM 4534 O O . ASP B 1 221 ? -10.977 -30.062 -12.594 1 91.88 221 ASP B O 1
ATOM 4538 N N . PHE B 1 222 ? -11.961 -28.562 -11.266 1 95.88 222 PHE B N 1
ATOM 4539 C CA . PHE B 1 222 ? -10.844 -27.625 -11.359 1 95.88 222 PHE B CA 1
ATOM 4540 C C . PHE B 1 222 ? -9.906 -27.781 -10.164 1 95.88 222 PHE B C 1
ATOM 4542 O O . PHE B 1 222 ? -10.227 -27.344 -9.055 1 95.88 222 PHE B O 1
ATOM 4549 N N . LYS B 1 223 ? -8.75 -28.328 -10.359 1 97.12 223 LYS B N 1
ATOM 4550 C CA . LYS B 1 223 ? -7.867 -28.781 -9.289 1 97.12 223 LYS B CA 1
ATOM 4551 C C . LYS B 1 223 ? -6.852 -27.703 -8.922 1 97.12 223 LYS B C 1
ATOM 4553 O O . LYS B 1 223 ? -6.414 -26.938 -9.773 1 97.12 223 LYS B O 1
ATOM 4558 N N . PHE B 1 224 ? -6.5 -27.688 -7.648 1 98.5 224 PHE B N 1
ATOM 4559 C CA . PHE B 1 224 ? -5.43 -26.844 -7.137 1 98.5 224 PHE B CA 1
ATOM 4560 C C . PHE B 1 224 ? -4.473 -27.656 -6.27 1 98.5 224 PHE B C 1
ATOM 4562 O O . PHE B 1 224 ? -4.898 -28.516 -5.508 1 98.5 224 PHE B O 1
ATOM 4569 N N . HIS B 1 225 ? -3.238 -27.344 -6.367 1 98.81 225 HIS B N 1
ATOM 4570 C CA . HIS B 1 225 ? -2.199 -27.797 -5.449 1 98.81 225 HIS B CA 1
ATOM 4571 C C . HIS B 1 225 ? -1.327 -26.625 -4.996 1 98.81 225 HIS B C 1
ATOM 4573 O O . HIS B 1 225 ? -0.958 -25.766 -5.801 1 98.81 225 HIS B O 1
ATOM 4579 N N . ALA B 1 226 ? -1.102 -26.547 -3.689 1 98.88 226 ALA B N 1
ATOM 4580 C CA . ALA B 1 226 ? -0.072 -25.656 -3.168 1 98.88 226 ALA B CA 1
ATOM 4581 C C . ALA B 1 226 ? 1.307 -26.312 -3.24 1 98.88 226 ALA B C 1
ATOM 4583 O O . ALA B 1 226 ? 1.465 -27.484 -2.908 1 98.88 226 ALA B O 1
ATOM 4584 N N . VAL B 1 227 ? 2.266 -25.594 -3.705 1 98.88 227 VAL B N 1
ATOM 4585 C CA . VAL B 1 227 ? 3.613 -26.125 -3.893 1 98.88 227 VAL B CA 1
ATOM 4586 C C . VAL B 1 227 ? 4.617 -25.25 -3.131 1 98.88 227 VAL B C 1
ATOM 4588 O O . VAL B 1 227 ? 4.922 -24.141 -3.547 1 98.88 227 VAL B O 1
ATOM 4591 N N . PRO B 1 228 ? 5.195 -25.797 -2.043 1 98.75 228 PRO B N 1
ATOM 4592 C CA . PRO B 1 228 ? 6.184 -25.016 -1.295 1 98.75 228 PRO B CA 1
ATOM 4593 C C . PRO B 1 228 ? 7.473 -24.797 -2.078 1 98.75 228 PRO B C 1
ATOM 4595 O O . PRO B 1 228 ? 8.023 -25.75 -2.65 1 98.75 228 PRO B O 1
ATOM 4598 N N . VAL B 1 229 ? 7.895 -23.578 -2.15 1 98.75 229 VAL B N 1
ATOM 4599 C CA . VAL B 1 229 ? 9.172 -23.219 -2.752 1 98.75 229 VAL B CA 1
ATOM 4600 C C . VAL B 1 229 ? 9.953 -22.297 -1.811 1 98.75 229 VAL B C 1
ATOM 4602 O O . VAL B 1 229 ? 9.375 -21.703 -0.894 1 98.75 229 VAL B O 1
ATOM 4605 N N . GLU B 1 230 ? 11.242 -22.219 -2.039 1 98.31 230 GLU B N 1
ATOM 4606 C CA . GLU B 1 230 ? 12.039 -21.297 -1.226 1 98.31 230 GLU B CA 1
ATOM 4607 C C . GLU B 1 230 ? 12.078 -19.906 -1.842 1 98.31 230 GLU B C 1
ATOM 4609 O O . GLU B 1 230 ? 12.25 -19.766 -3.053 1 98.31 230 GLU B O 1
ATOM 4614 N N . HIS B 1 231 ? 11.82 -18.875 -1.115 1 97.81 231 HIS B N 1
ATOM 4615 C CA . HIS B 1 231 ? 12.023 -17.469 -1.417 1 97.81 231 HIS B CA 1
ATOM 4616 C C . HIS B 1 231 ? 13.156 -16.875 -0.584 1 97.81 231 HIS B C 1
ATOM 4618 O O . HIS B 1 231 ? 12.961 -15.891 0.133 1 97.81 231 HIS B O 1
ATOM 4624 N N . GLY B 1 232 ? 14.344 -17.359 -0.777 1 95.19 232 GLY B N 1
ATOM 4625 C CA . GLY B 1 232 ? 15.484 -17.25 0.111 1 95.19 232 GLY B CA 1
ATOM 4626 C C . GLY B 1 232 ? 15.633 -18.422 1.06 1 95.19 232 GLY B C 1
ATOM 4627 O O . GLY B 1 232 ? 14.641 -19.016 1.472 1 95.19 232 GLY B O 1
ATOM 4628 N N . ALA B 1 233 ? 16.875 -18.719 1.43 1 92.75 233 ALA B N 1
ATOM 4629 C CA . ALA B 1 233 ? 17.156 -19.891 2.258 1 92.75 233 ALA B CA 1
ATOM 4630 C C . ALA B 1 233 ? 16.375 -19.828 3.57 1 92.75 233 ALA B C 1
ATOM 4632 O O . ALA B 1 233 ? 16.469 -18.844 4.309 1 92.75 233 ALA B O 1
ATOM 4633 N N . GLY B 1 234 ? 15.594 -20.859 3.75 1 93.31 234 GLY B N 1
ATOM 4634 C CA . GLY B 1 234 ? 14.898 -20.984 5.02 1 93.31 234 GLY B CA 1
ATOM 4635 C C . GLY B 1 234 ? 13.555 -20.281 5.035 1 93.31 234 GLY B C 1
ATOM 4636 O O . GLY B 1 234 ? 12.836 -20.328 6.039 1 93.31 234 GLY B O 1
ATOM 4637 N N . TYR B 1 235 ? 13.195 -19.625 4.004 1 96.19 235 TYR B N 1
ATOM 4638 C CA . TYR B 1 235 ? 11.898 -18.984 3.898 1 96.19 235 TYR B CA 1
ATOM 4639 C C . TYR B 1 235 ? 11.047 -19.625 2.811 1 96.19 235 TYR B C 1
ATOM 4641 O O . TYR B 1 235 ? 11.43 -19.641 1.638 1 96.19 235 TYR B O 1
ATOM 4649 N N . VAL B 1 236 ? 9.867 -20.094 3.217 1 98.19 236 VAL B N 1
ATOM 4650 C CA . VAL B 1 236 ? 9.039 -20.844 2.283 1 98.19 236 VAL B CA 1
ATOM 4651 C C . VAL B 1 236 ? 7.875 -19.984 1.807 1 98.19 236 VAL B C 1
ATOM 4653 O O . VAL B 1 236 ? 7.176 -19.375 2.617 1 98.19 236 VAL B O 1
ATOM 4656 N N . ALA B 1 237 ? 7.723 -19.844 0.542 1 98.56 237 ALA B N 1
ATOM 4657 C CA . ALA B 1 237 ? 6.535 -19.312 -0.122 1 98.56 237 ALA B CA 1
ATOM 4658 C C . ALA B 1 237 ? 5.75 -20.438 -0.815 1 98.56 237 ALA B C 1
ATOM 4660 O O . ALA B 1 237 ? 6.25 -21.547 -0.965 1 98.56 237 ALA B O 1
ATOM 4661 N N . LEU B 1 238 ? 4.543 -20.125 -1.172 1 98.88 238 LEU B N 1
ATOM 4662 C CA . LEU B 1 238 ? 3.721 -21.109 -1.872 1 98.88 238 LEU B CA 1
ATOM 4663 C C . LEU B 1 238 ? 3.611 -20.766 -3.354 1 98.88 238 LEU B C 1
ATOM 4665 O O . LEU B 1 238 ? 3.373 -19.609 -3.713 1 98.88 238 LEU B O 1
ATOM 4669 N N . GLY B 1 239 ? 3.891 -21.719 -4.25 1 98.88 239 GLY B N 1
ATOM 4670 C CA . GLY B 1 239 ? 3.4 -21.734 -5.617 1 98.88 239 GLY B CA 1
ATOM 4671 C C . GLY B 1 239 ? 2.121 -22.531 -5.781 1 98.88 239 GLY B C 1
ATOM 4672 O O . GLY B 1 239 ? 1.606 -23.094 -4.812 1 98.88 239 GLY B O 1
ATOM 4673 N N . PHE B 1 240 ? 1.623 -22.578 -7.051 1 98.94 240 PHE B N 1
ATOM 4674 C CA . PHE B 1 240 ? 0.362 -23.266 -7.266 1 98.94 240 PHE B CA 1
ATOM 4675 C C . PHE B 1 240 ? 0.374 -24.016 -8.594 1 98.94 240 PHE B C 1
ATOM 4677 O O . PHE B 1 240 ? 0.96 -23.531 -9.57 1 98.94 240 PHE B O 1
ATOM 4684 N N . VAL B 1 241 ? -0.175 -25.156 -8.602 1 98.94 241 VAL B N 1
ATOM 4685 C CA . VAL B 1 241 ? -0.521 -25.922 -9.797 1 98.94 241 VAL B CA 1
ATOM 4686 C C . VAL B 1 241 ? -2.039 -26.031 -9.914 1 98.94 241 VAL B C 1
ATOM 4688 O O . VAL B 1 241 ? -2.715 -26.391 -8.945 1 98.94 241 VAL B O 1
ATOM 4691 N N . PHE B 1 242 ? -2.562 -25.688 -11.062 1 98.88 242 PHE B N 1
ATOM 4692 C CA . PHE B 1 242 ? -4.02 -25.703 -11.125 1 98.88 242 PHE B CA 1
ATOM 4693 C C . PHE B 1 242 ? -4.5 -25.953 -12.547 1 98.88 242 PHE B C 1
ATOM 4695 O O . PHE B 1 242 ? -3.738 -25.797 -13.5 1 98.88 242 PHE B O 1
ATOM 4702 N N . GLY B 1 243 ? -5.699 -26.328 -12.703 1 98.38 243 GLY B N 1
ATOM 4703 C CA . GLY B 1 243 ? -6.379 -26.578 -13.961 1 98.38 243 GLY B CA 1
ATOM 4704 C C . GLY B 1 243 ? -7.07 -27.922 -14.008 1 98.38 243 GLY B C 1
ATOM 4705 O O . GLY B 1 243 ? -6.82 -28.781 -13.156 1 98.38 243 GLY B O 1
ATOM 4706 N N . ARG B 1 244 ? -7.938 -28.141 -15.039 1 96.75 244 ARG B N 1
ATOM 4707 C CA . ARG B 1 244 ? -8.617 -29.422 -15.195 1 96.75 244 ARG B CA 1
ATOM 4708 C C . ARG B 1 244 ? -7.684 -30.469 -15.805 1 96.75 244 ARG B C 1
ATOM 4710 O O . ARG B 1 244 ? -7.977 -31.656 -15.781 1 96.75 244 ARG B O 1
ATOM 4717 N N . GLY B 1 245 ? -6.59 -29.984 -16.344 1 97.62 245 GLY B N 1
ATOM 4718 C CA . GLY B 1 245 ? -5.629 -30.891 -16.969 1 97.62 245 GLY B CA 1
ATOM 4719 C C . GLY B 1 245 ? -4.57 -31.375 -15.992 1 97.62 245 GLY B C 1
ATOM 4720 O O . GLY B 1 245 ? -3.633 -32.062 -16.391 1 97.62 245 GLY B O 1
ATOM 4721 N N . VAL B 1 246 ? -4.684 -31.094 -14.711 1 98.19 246 VAL B N 1
ATOM 4722 C CA . VAL B 1 246 ? -3.729 -31.562 -13.719 1 98.19 246 VAL B CA 1
ATOM 4723 C C . VAL B 1 246 ? -3.83 -33.062 -13.578 1 98.19 246 VAL B C 1
ATOM 4725 O O . VAL B 1 246 ? -4.875 -33.594 -13.18 1 98.19 246 VAL B O 1
ATOM 4728 N N . ALA B 1 247 ? -2.76 -33.719 -13.875 1 97.75 247 ALA B N 1
ATOM 4729 C CA . ALA B 1 247 ? -2.652 -35.156 -13.789 1 97.75 247 ALA B CA 1
ATOM 4730 C C . ALA B 1 247 ? -1.202 -35.594 -13.586 1 97.75 247 ALA B C 1
ATOM 4732 O O . ALA B 1 247 ? -0.275 -34.844 -13.914 1 97.75 247 ALA B O 1
ATOM 4733 N N . PHE B 1 248 ? -1.036 -36.781 -13.078 1 98 248 PHE B N 1
ATOM 4734 C CA . PHE B 1 248 ? 0.295 -37.219 -12.68 1 98 248 PHE B CA 1
ATOM 4735 C C . PHE B 1 248 ? 0.646 -38.531 -13.359 1 98 248 PHE B C 1
ATOM 4737 O O . PHE B 1 248 ? -0.194 -39.438 -13.453 1 98 248 PHE B O 1
ATOM 4744 N N . ARG B 1 249 ? 1.848 -38.656 -13.82 1 97.31 249 ARG B N 1
ATOM 4745 C CA . ARG B 1 249 ? 2.336 -39.875 -14.445 1 97.31 249 ARG B CA 1
ATOM 4746 C C . ARG B 1 249 ? 2.334 -41.031 -13.445 1 97.31 249 ARG B C 1
ATOM 4748 O O . ARG B 1 249 ? 1.975 -42.156 -13.797 1 97.31 249 ARG B O 1
ATOM 4755 N N . SER B 1 250 ? 2.756 -40.719 -12.25 1 97.12 250 SER B N 1
ATOM 4756 C CA . SER B 1 250 ? 2.836 -41.719 -11.211 1 97.12 250 SER B CA 1
ATOM 4757 C C . SER B 1 250 ? 1.464 -42.344 -10.922 1 97.12 250 SER B C 1
ATOM 4759 O O . SER B 1 250 ? 1.366 -43.438 -10.398 1 97.12 250 SER B O 1
ATOM 4761 N N . ALA B 1 251 ? 0.429 -41.625 -11.242 1 95.31 251 ALA B N 1
ATOM 4762 C CA . ALA B 1 251 ? -0.934 -42.094 -11.023 1 95.31 251 ALA B CA 1
ATOM 4763 C C . ALA B 1 251 ? -1.469 -42.812 -12.266 1 95.31 251 ALA B C 1
ATOM 4765 O O . ALA B 1 251 ? -2.656 -43.125 -12.336 1 95.31 251 ALA B O 1
ATOM 4766 N N . GLY B 1 252 ? -0.626 -42.906 -13.297 1 94.56 252 GLY B N 1
ATOM 4767 C CA . GLY B 1 252 ? -0.987 -43.656 -14.492 1 94.56 252 GLY B CA 1
ATOM 4768 C C . GLY B 1 252 ? -1.606 -42.781 -15.57 1 94.56 252 GLY B C 1
ATOM 4769 O O . GLY B 1 252 ? -2.109 -43.281 -16.578 1 94.56 252 GLY B O 1
ATOM 4770 N N . ALA B 1 253 ? -1.609 -41.531 -15.367 1 92.81 253 ALA B N 1
ATOM 4771 C CA . ALA B 1 253 ? -2.197 -40.625 -16.359 1 92.81 253 ALA B CA 1
ATOM 4772 C C . ALA B 1 253 ? -1.256 -40.406 -17.531 1 92.81 253 ALA B C 1
ATOM 4774 O O . ALA B 1 253 ? -0.033 -40.469 -17.375 1 92.81 253 ALA B O 1
ATOM 4775 N N . THR B 1 254 ? -1.943 -40.25 -18.703 1 90.69 254 THR B N 1
ATOM 4776 C CA . THR B 1 254 ? -1.2 -39.938 -19.922 1 90.69 254 THR B CA 1
ATOM 4777 C C . THR B 1 254 ? -1.695 -38.625 -20.531 1 90.69 254 THR B C 1
ATOM 4779 O O . THR B 1 254 ? -2.771 -38.125 -20.172 1 90.69 254 THR B O 1
ATOM 4782 N N . GLY B 1 255 ? -0.896 -38.062 -21.344 1 86.25 255 GLY B N 1
ATOM 4783 C CA . GLY B 1 255 ? -1.263 -36.844 -22.031 1 86.25 255 GLY B CA 1
ATOM 4784 C C . GLY B 1 255 ? -2.59 -36.938 -22.766 1 86.25 255 GLY B C 1
ATOM 4785 O O . GLY B 1 255 ? -3.32 -35.969 -22.875 1 86.25 255 GLY B O 1
ATOM 4786 N N . ALA B 1 256 ? -2.883 -38.062 -23.219 1 86.81 256 ALA B N 1
ATOM 4787 C CA . ALA B 1 256 ? -4.109 -38.281 -23.984 1 86.81 256 ALA B CA 1
ATOM 4788 C C . ALA B 1 256 ? -5.344 -38.094 -23.109 1 86.81 256 ALA B C 1
ATOM 4790 O O . ALA B 1 256 ? -6.367 -37.594 -23.562 1 86.81 256 ALA B O 1
ATOM 4791 N N . ILE B 1 257 ? -5.223 -38.375 -21.891 1 84.44 257 ILE B N 1
ATOM 4792 C CA . ILE B 1 257 ? -6.34 -38.312 -20.953 1 84.44 257 ILE B CA 1
ATOM 4793 C C . ILE B 1 257 ? -6.719 -36.875 -20.656 1 84.44 257 ILE B C 1
ATOM 4795 O O . ILE B 1 257 ? -7.887 -36.562 -20.406 1 84.44 257 ILE B O 1
ATOM 4799 N N . VAL B 1 258 ? -5.723 -36.031 -20.766 1 89.69 258 VAL B N 1
ATOM 4800 C CA . VAL B 1 258 ? -5.969 -34.656 -20.359 1 89.69 258 VAL B CA 1
ATOM 4801 C C . VAL B 1 258 ? -5.719 -33.719 -21.547 1 89.69 258 VAL B C 1
ATOM 4803 O O . VAL B 1 258 ? -5.453 -32.531 -21.359 1 89.69 258 VAL B O 1
ATOM 4806 N N . ALA B 1 259 ? -5.844 -34.219 -22.734 1 88.69 259 ALA B N 1
ATOM 4807 C CA . ALA B 1 259 ? -5.422 -33.5 -23.938 1 88.69 259 ALA B CA 1
ATOM 4808 C C . ALA B 1 259 ? -6.262 -32.25 -24.141 1 88.69 259 ALA B C 1
ATOM 4810 O O . ALA B 1 259 ? -5.762 -31.234 -24.656 1 88.69 259 ALA B O 1
ATOM 4811 N N . ASN B 1 260 ? -7.48 -32.219 -23.688 1 92.81 260 ASN B N 1
ATOM 4812 C CA . ASN B 1 260 ? -8.375 -31.094 -23.953 1 92.81 260 ASN B CA 1
ATOM 4813 C C . ASN B 1 260 ? -8.484 -30.156 -22.75 1 92.81 260 ASN B C 1
ATOM 4815 O O . ASN B 1 260 ? -9.352 -29.281 -22.703 1 92.81 260 ASN B O 1
ATOM 4819 N N . HIS B 1 261 ? -7.637 -30.375 -21.781 1 96.38 261 HIS B N 1
ATOM 4820 C CA . HIS B 1 261 ? -7.629 -29.562 -20.562 1 96.38 261 HIS B CA 1
ATOM 4821 C C . HIS B 1 261 ? -6.238 -29 -20.281 1 96.38 261 HIS B C 1
ATOM 4823 O O . HIS B 1 261 ? -5.25 -29.484 -20.844 1 96.38 261 HIS B O 1
ATOM 4829 N N . SER B 1 262 ? -6.203 -27.984 -19.516 1 98.06 262 SER B N 1
ATOM 4830 C CA . SER B 1 262 ? -4.918 -27.312 -19.328 1 98.06 262 SER B CA 1
ATOM 4831 C C . SER B 1 262 ? -4.402 -27.5 -17.906 1 98.06 262 SER B C 1
ATOM 4833 O O . SER B 1 262 ? -5.188 -27.703 -16.969 1 98.06 262 SER B O 1
ATOM 4835 N N . CYS B 1 263 ? -3.102 -27.484 -17.781 1 98.62 263 CYS B N 1
ATOM 4836 C CA . CYS B 1 263 ? -2.367 -27.516 -16.531 1 98.62 263 CYS B CA 1
ATOM 4837 C C . CYS B 1 263 ? -1.416 -26.328 -16.422 1 98.62 263 CYS B C 1
ATOM 4839 O O . CYS B 1 263 ? -0.556 -26.141 -17.297 1 98.62 263 CYS B O 1
ATOM 4841 N N . VAL B 1 264 ? -1.571 -25.516 -15.344 1 98.94 264 VAL B N 1
ATOM 4842 C CA . VAL B 1 264 ? -0.785 -24.312 -15.156 1 98.94 264 VAL B CA 1
ATOM 4843 C C . VAL B 1 264 ? 0.058 -24.422 -13.891 1 98.94 264 VAL B C 1
ATOM 4845 O O . VAL B 1 264 ? -0.413 -24.938 -12.867 1 98.94 264 VAL B O 1
ATOM 4848 N N . VAL B 1 265 ? 1.293 -24.031 -13.961 1 98.94 265 VAL B N 1
ATOM 4849 C CA . VAL B 1 265 ? 2.184 -23.906 -12.812 1 98.94 265 VAL B CA 1
ATOM 4850 C C . VAL B 1 265 ? 2.529 -22.438 -12.578 1 98.94 265 VAL B C 1
ATOM 4852 O O . VAL B 1 265 ? 2.916 -21.734 -13.508 1 98.94 265 VAL B O 1
ATOM 4855 N N . TYR B 1 266 ? 2.352 -21.969 -11.336 1 98.94 266 TYR B N 1
ATOM 4856 C CA . TYR B 1 266 ? 2.625 -20.578 -10.945 1 98.94 266 TYR B CA 1
ATOM 4857 C C . TYR B 1 266 ? 3.645 -20.531 -9.812 1 98.94 266 TYR B C 1
ATOM 4859 O O . TYR B 1 266 ? 3.348 -20.922 -8.688 1 98.94 266 TYR B O 1
ATOM 4867 N N . LEU B 1 267 ? 4.855 -20 -10.07 1 98.88 267 LEU B N 1
ATOM 4868 C CA . LEU B 1 267 ? 5.938 -19.828 -9.109 1 98.88 267 LEU B CA 1
ATOM 4869 C C . LEU B 1 267 ? 6.469 -18.391 -9.133 1 98.88 267 LEU B C 1
ATOM 4871 O O . LEU B 1 267 ? 7.484 -18.109 -9.773 1 98.88 267 LEU B O 1
ATOM 4875 N N . SER B 1 268 ? 5.98 -17.422 -8.414 1 98.12 268 SER B N 1
ATOM 4876 C CA . SER B 1 268 ? 6.27 -16 -8.555 1 98.12 268 SER B CA 1
ATOM 4877 C C . SER B 1 268 ? 7.508 -15.609 -7.754 1 98.12 268 SER B C 1
ATOM 4879 O O . SER B 1 268 ? 8.328 -14.812 -8.219 1 98.12 268 SER B O 1
ATOM 4881 N N . ASP B 1 269 ? 7.754 -15.898 -6.527 1 97.75 269 ASP B N 1
ATOM 4882 C CA . ASP B 1 269 ? 8.852 -15.594 -5.617 1 97.75 269 ASP B CA 1
ATOM 4883 C C . ASP B 1 269 ? 9.586 -16.859 -5.195 1 97.75 269 ASP B C 1
ATOM 4885 O O . ASP B 1 269 ? 9.281 -17.438 -4.152 1 97.75 269 ASP B O 1
ATOM 4889 N N . VAL B 1 270 ? 10.578 -17.188 -6.07 1 98.69 270 VAL B N 1
ATOM 4890 C CA . VAL B 1 270 ? 11.25 -18.453 -5.844 1 98.69 270 VAL B CA 1
ATOM 4891 C C . VAL B 1 270 ? 12.758 -18.281 -6.031 1 98.69 270 VAL B C 1
ATOM 4893 O O . VAL B 1 270 ? 13.195 -17.562 -6.938 1 98.69 270 VAL B O 1
ATOM 4896 N N . SER B 1 271 ? 13.492 -18.828 -5.137 1 98.06 271 SER B N 1
ATOM 4897 C CA . SER B 1 271 ? 14.945 -18.891 -5.281 1 98.06 271 SER B CA 1
ATOM 4898 C C . SER B 1 271 ? 15.406 -20.328 -5.492 1 98.06 271 SER B C 1
ATOM 4900 O O . SER B 1 271 ? 16.469 -20.562 -6.082 1 98.06 271 SER B O 1
ATOM 4902 N N . THR B 1 272 ? 14.617 -21.25 -4.953 1 98 272 THR B N 1
ATOM 4903 C CA . THR B 1 272 ? 14.914 -22.688 -5.059 1 98 272 THR B CA 1
ATOM 4904 C C . THR B 1 272 ? 13.633 -23.516 -5.012 1 98 272 THR B C 1
ATOM 4906 O O . THR B 1 272 ? 12.766 -23.266 -4.176 1 98 272 THR B O 1
ATOM 4909 N N . VAL B 1 273 ? 13.523 -24.406 -5.965 1 98.56 273 VAL B N 1
ATOM 4910 C CA . VAL B 1 273 ? 12.477 -25.422 -5.879 1 98.56 273 VAL B CA 1
ATOM 4911 C C . VAL B 1 273 ? 13.008 -26.656 -5.156 1 98.56 273 VAL B C 1
ATOM 4913 O O . VAL B 1 273 ? 13.828 -27.406 -5.703 1 98.56 273 VAL B O 1
ATOM 4916 N N . PRO B 1 274 ? 12.516 -26.844 -3.963 1 98.06 274 PRO B N 1
ATOM 4917 C CA . PRO B 1 274 ? 13.031 -27.984 -3.205 1 98.06 274 PRO B CA 1
ATOM 4918 C C . PRO B 1 274 ? 12.781 -29.328 -3.908 1 98.06 274 PRO B C 1
ATOM 4920 O O . PRO B 1 274 ? 11.891 -29.422 -4.758 1 98.06 274 PRO B O 1
ATOM 4923 N N . ALA B 1 275 ? 13.484 -30.359 -3.477 1 97.56 275 ALA B N 1
ATOM 4924 C CA . ALA B 1 275 ? 13.477 -31.672 -4.129 1 97.56 275 ALA B CA 1
ATOM 4925 C C . ALA B 1 275 ? 12.062 -32.25 -4.191 1 97.56 275 ALA B C 1
ATOM 4927 O O . ALA B 1 275 ? 11.633 -32.75 -5.238 1 97.56 275 ALA B O 1
ATOM 4928 N N . ALA B 1 276 ? 11.391 -32.156 -3.094 1 97.88 276 ALA B N 1
ATOM 4929 C CA . ALA B 1 276 ? 10.047 -32.719 -3.049 1 97.88 276 ALA B CA 1
ATOM 4930 C C . ALA B 1 276 ? 9.125 -32 -4.031 1 97.88 276 ALA B C 1
ATOM 4932 O O . ALA B 1 276 ? 8.312 -32.625 -4.711 1 97.88 276 ALA B O 1
ATOM 4933 N N . ALA B 1 277 ? 9.195 -30.703 -4.059 1 98.62 277 ALA B N 1
ATOM 4934 C CA . ALA B 1 277 ? 8.406 -29.906 -4.992 1 98.62 277 ALA B CA 1
ATOM 4935 C C . ALA B 1 277 ? 8.805 -30.203 -6.438 1 98.62 277 ALA B C 1
ATOM 4937 O O . ALA B 1 277 ? 7.949 -30.297 -7.316 1 98.62 277 ALA B O 1
ATOM 4938 N N . MET B 1 278 ? 10.094 -30.344 -6.645 1 98.69 278 MET B N 1
ATOM 4939 C CA . MET B 1 278 ? 10.586 -30.625 -7.992 1 98.69 278 MET B CA 1
ATOM 4940 C C . MET B 1 278 ? 10.078 -31.969 -8.484 1 98.69 278 MET B C 1
ATOM 4942 O O . MET B 1 278 ? 9.617 -32.094 -9.625 1 98.69 278 MET B O 1
ATOM 4946 N N . MET B 1 279 ? 10.164 -32.969 -7.633 1 98.56 279 MET B N 1
ATOM 4947 C CA . MET B 1 279 ? 9.656 -34.281 -7.984 1 98.56 279 MET B CA 1
ATOM 4948 C C . MET B 1 279 ? 8.172 -34.219 -8.32 1 98.56 279 MET B C 1
ATOM 4950 O O . MET B 1 279 ? 7.723 -34.875 -9.273 1 98.56 279 MET B O 1
ATOM 4954 N N . PHE B 1 280 ? 7.453 -33.5 -7.543 1 98.81 280 PHE B N 1
ATOM 4955 C CA . PHE B 1 280 ? 6.023 -33.312 -7.754 1 98.81 280 PHE B CA 1
ATOM 4956 C C . PHE B 1 280 ? 5.762 -32.656 -9.117 1 98.81 280 PHE B C 1
ATOM 4958 O O . PHE B 1 280 ? 4.91 -33.156 -9.875 1 98.81 280 PHE B O 1
ATOM 4965 N N . LEU B 1 281 ? 6.496 -31.594 -9.438 1 98.88 281 LEU B N 1
ATOM 4966 C CA . LEU B 1 281 ? 6.309 -30.875 -10.695 1 98.88 281 LEU B CA 1
ATOM 4967 C C . LEU B 1 281 ? 6.691 -31.766 -11.883 1 98.88 281 LEU B C 1
ATOM 4969 O O . LEU B 1 281 ? 6.012 -31.75 -12.914 1 98.88 281 LEU B O 1
ATOM 4973 N N . GLN B 1 282 ? 7.715 -32.531 -11.727 1 98.56 282 GLN B N 1
ATOM 4974 C CA . GLN B 1 282 ? 8.203 -33.406 -12.797 1 98.56 282 GLN B CA 1
ATOM 4975 C C . GLN B 1 282 ? 7.25 -34.562 -13.031 1 98.56 282 GLN B C 1
ATOM 4977 O O . GLN B 1 282 ? 7.293 -35.219 -14.086 1 98.56 282 GLN B O 1
ATOM 4982 N N . ASP B 1 283 ? 6.469 -34.844 -12.031 1 98.62 283 ASP B N 1
ATOM 4983 C CA . ASP B 1 283 ? 5.523 -35.969 -12.125 1 98.62 283 ASP B CA 1
ATOM 4984 C C . ASP B 1 283 ? 4.285 -35.562 -12.922 1 98.62 283 ASP B C 1
ATOM 4986 O O . ASP B 1 283 ? 3.475 -36.406 -13.289 1 98.62 283 ASP B O 1
ATOM 4990 N N . LEU B 1 284 ? 4.059 -34.25 -13.188 1 98.5 284 LEU B N 1
ATOM 4991 C CA . LEU B 1 284 ? 2.93 -33.812 -13.992 1 98.5 284 LEU B CA 1
ATOM 4992 C C . LEU B 1 284 ? 3.018 -34.344 -15.414 1 98.5 284 LEU B C 1
ATOM 4994 O O . LEU B 1 284 ? 4.102 -34.406 -16 1 98.5 284 LEU B O 1
ATOM 4998 N N . VAL B 1 285 ? 1.919 -34.688 -16.031 1 97.5 285 VAL B N 1
ATOM 4999 C CA . VAL B 1 285 ? 1.887 -35.25 -17.375 1 97.5 285 VAL B CA 1
ATOM 5000 C C . VAL B 1 285 ? 2.271 -34.156 -18.391 1 97.5 285 VAL B C 1
ATOM 5002 O O . VAL B 1 285 ? 2.883 -34.469 -19.422 1 97.5 285 VAL B O 1
ATOM 5005 N N . LYS B 1 286 ? 1.871 -33 -18.078 1 97.06 286 LYS B N 1
ATOM 5006 C CA . LYS B 1 286 ? 2.17 -31.859 -18.938 1 97.06 286 LYS B CA 1
ATOM 5007 C C . LYS B 1 286 ? 2.072 -30.547 -18.156 1 97.06 286 LYS B C 1
ATOM 5009 O O . LYS B 1 286 ? 1.447 -30.5 -17.109 1 97.06 286 LYS B O 1
ATOM 5014 N N . ILE B 1 287 ? 2.672 -29.578 -18.609 1 98.44 287 ILE B N 1
ATOM 5015 C CA . ILE B 1 287 ? 2.543 -28.203 -18.172 1 98.44 287 ILE B CA 1
ATOM 5016 C C . ILE B 1 287 ? 2.295 -27.297 -19.391 1 98.44 287 ILE B C 1
ATOM 5018 O O . ILE B 1 287 ? 3.195 -27.078 -20.203 1 98.44 287 ILE B O 1
ATOM 5022 N N . ASP B 1 288 ? 1.079 -26.828 -19.5 1 98.62 288 ASP B N 1
ATOM 5023 C CA . ASP B 1 288 ? 0.748 -26 -20.641 1 98.62 288 ASP B CA 1
ATOM 5024 C C . ASP B 1 288 ? 1.334 -24.594 -20.5 1 98.62 288 ASP B C 1
ATOM 5026 O O . ASP B 1 288 ? 1.836 -24.016 -21.469 1 98.62 288 ASP B O 1
ATOM 5030 N N . VAL B 1 289 ? 1.246 -24.047 -19.297 1 98.94 289 VAL B N 1
ATOM 5031 C CA . VAL B 1 289 ? 1.782 -22.719 -19.031 1 98.94 289 VAL B CA 1
ATOM 5032 C C . VAL B 1 289 ? 2.547 -22.719 -17.703 1 98.94 289 VAL B C 1
ATOM 5034 O O . VAL B 1 289 ? 2.033 -23.188 -16.688 1 98.94 289 VAL B O 1
ATOM 5037 N N . LEU B 1 290 ? 3.756 -22.312 -17.734 1 98.94 290 LEU B N 1
ATOM 5038 C CA . LEU B 1 290 ? 4.555 -22.016 -16.562 1 98.94 290 LEU B CA 1
ATOM 5039 C C . LEU B 1 290 ? 4.719 -20.516 -16.375 1 98.94 290 LEU B C 1
ATOM 5041 O O . LEU B 1 290 ? 5.23 -19.828 -17.266 1 98.94 290 LEU B O 1
ATOM 5045 N N . ILE B 1 291 ? 4.184 -19.969 -15.336 1 98.94 291 ILE B N 1
ATOM 5046 C CA . ILE B 1 291 ? 4.461 -18.594 -14.93 1 98.94 291 ILE B CA 1
ATOM 5047 C C . ILE B 1 291 ? 5.473 -18.578 -13.781 1 98.94 291 ILE B C 1
ATOM 5049 O O . ILE B 1 291 ? 5.219 -19.156 -12.719 1 98.94 291 ILE B O 1
ATOM 5053 N N . VAL B 1 292 ? 6.609 -17.906 -13.938 1 98.94 292 VAL B N 1
ATOM 5054 C CA . VAL B 1 292 ? 7.68 -18.141 -12.977 1 98.94 292 VAL B CA 1
ATOM 5055 C C . VAL B 1 292 ? 8.484 -16.859 -12.766 1 98.94 292 VAL B C 1
ATOM 5057 O O . VAL B 1 292 ? 8.516 -15.992 -13.633 1 98.94 292 VAL B O 1
ATOM 5060 N N . ASP B 1 293 ? 9.141 -16.797 -11.664 1 98.81 293 ASP B N 1
ATOM 5061 C CA . ASP B 1 293 ? 9.961 -15.703 -11.164 1 98.81 293 ASP B CA 1
ATOM 5062 C C . ASP B 1 293 ? 11.172 -15.469 -12.07 1 98.81 293 ASP B C 1
ATOM 5064 O O . ASP B 1 293 ? 11.789 -16.422 -12.547 1 98.81 293 ASP B O 1
ATOM 5068 N N . LEU B 1 294 ? 11.461 -14.258 -12.352 1 98.81 294 LEU B N 1
ATOM 5069 C CA . LEU B 1 294 ? 12.688 -13.797 -12.992 1 98.81 294 LEU B CA 1
ATOM 5070 C C . LEU B 1 294 ? 13.023 -12.375 -12.562 1 98.81 294 LEU B C 1
ATOM 5072 O O . LEU B 1 294 ? 12.43 -11.414 -13.07 1 98.81 294 LEU B O 1
ATOM 5076 N N . LEU B 1 295 ? 13.977 -12.195 -11.719 1 98.38 295 LEU B N 1
ATOM 5077 C CA . LEU B 1 295 ? 14.242 -10.883 -11.156 1 98.38 295 LEU B CA 1
ATOM 5078 C C . LEU B 1 295 ? 15.203 -10.094 -12.039 1 98.38 295 LEU B C 1
ATOM 5080 O O . LEU B 1 295 ? 14.922 -8.945 -12.391 1 98.38 295 LEU B O 1
ATOM 5084 N N . HIS B 1 296 ? 16.344 -10.781 -12.438 1 97.81 296 HIS B N 1
ATOM 5085 C CA . HIS B 1 296 ? 17.375 -10.086 -13.188 1 97.81 296 HIS B CA 1
ATOM 5086 C C . HIS B 1 296 ? 17.719 -10.828 -14.477 1 97.81 296 HIS B C 1
ATOM 5088 O O . HIS B 1 296 ? 17.297 -11.969 -14.672 1 97.81 296 HIS B O 1
ATOM 5094 N N . GLY B 1 297 ? 18.438 -10.133 -15.336 1 96.25 297 GLY B N 1
ATOM 5095 C CA . GLY B 1 297 ? 18.797 -10.672 -16.641 1 96.25 297 GLY B CA 1
ATOM 5096 C C . GLY B 1 297 ? 19.859 -11.742 -16.562 1 96.25 297 GLY B C 1
ATOM 5097 O O . GLY B 1 297 ? 20.109 -12.305 -15.5 1 96.25 297 GLY B O 1
ATOM 5098 N N . PRO B 1 298 ? 20.422 -12.062 -17.75 1 95.06 298 PRO B N 1
ATOM 5099 C CA . PRO B 1 298 ? 21.422 -13.125 -17.797 1 95.06 298 PRO B CA 1
ATOM 5100 C C . PRO B 1 298 ? 22.703 -12.766 -17.047 1 95.06 298 PRO B C 1
ATOM 5102 O O . PRO B 1 298 ? 23.125 -11.609 -17.062 1 95.06 298 PRO B O 1
ATOM 5105 N N . GLY B 1 299 ? 23.25 -13.734 -16.375 1 93.81 299 GLY B N 1
ATOM 5106 C CA . GLY B 1 299 ? 24.531 -13.539 -15.695 1 93.81 299 GLY B CA 1
ATOM 5107 C C . GLY B 1 299 ? 24.375 -13.133 -14.242 1 93.81 299 GLY B C 1
ATOM 5108 O O . GLY B 1 299 ? 25.344 -13.086 -13.5 1 93.81 299 GLY B O 1
ATOM 5109 N N . TYR B 1 300 ? 23.188 -12.898 -13.867 1 91.94 300 TYR B N 1
ATOM 5110 C CA . TYR B 1 300 ? 22.938 -12.5 -12.484 1 91.94 300 TYR B CA 1
ATOM 5111 C C . TYR B 1 300 ? 22.516 -13.695 -11.641 1 91.94 300 TYR B C 1
ATOM 5113 O O . TYR B 1 300 ? 21.828 -14.594 -12.125 1 91.94 300 TYR B O 1
ATOM 5121 N N . ARG B 1 301 ? 22.984 -13.703 -10.438 1 90.94 301 ARG B N 1
ATOM 5122 C CA . ARG B 1 301 ? 22.484 -14.602 -9.398 1 90.94 301 ARG B CA 1
ATOM 5123 C C . ARG B 1 301 ? 22.016 -13.828 -8.18 1 90.94 301 ARG B C 1
ATOM 5125 O O . ARG B 1 301 ? 22.656 -12.859 -7.766 1 90.94 301 ARG B O 1
ATOM 5132 N N . TYR B 1 302 ? 20.891 -14.25 -7.684 1 90.94 302 TYR B N 1
ATOM 5133 C CA . TYR B 1 302 ? 20.344 -13.578 -6.516 1 90.94 302 TYR B CA 1
ATOM 5134 C C . TYR B 1 302 ? 19.906 -14.586 -5.457 1 90.94 302 TYR B C 1
ATOM 5136 O O . TYR B 1 302 ? 19.469 -15.688 -5.781 1 90.94 302 TYR B O 1
ATOM 5144 N N . GLU B 1 303 ? 20 -14.234 -4.227 1 91.06 303 GLU B N 1
ATOM 5145 C CA . GLU B 1 303 ? 19.812 -15.148 -3.102 1 91.06 303 GLU B CA 1
ATOM 5146 C C . GLU B 1 303 ? 18.344 -15.508 -2.914 1 91.06 303 GLU B C 1
ATOM 5148 O O . GLU B 1 303 ? 18.016 -16.609 -2.449 1 91.06 303 GLU B O 1
ATOM 5153 N N . THR B 1 304 ? 17.484 -14.633 -3.307 1 95 304 THR B N 1
ATOM 5154 C CA . THR B 1 304 ? 16.109 -14.852 -2.877 1 95 304 THR B CA 1
ATOM 5155 C C . THR B 1 304 ? 15.188 -14.992 -4.078 1 95 304 THR B C 1
ATOM 5157 O O . THR B 1 304 ? 13.977 -15.164 -3.92 1 95 304 THR B O 1
ATOM 5160 N N . HIS B 1 305 ? 15.719 -14.898 -5.328 1 97.56 305 HIS B N 1
ATOM 5161 C CA . HIS B 1 305 ? 14.883 -14.984 -6.52 1 97.56 305 HIS B CA 1
ATOM 5162 C C . HIS B 1 305 ? 15.594 -15.719 -7.645 1 97.56 305 HIS B C 1
ATOM 5164 O O . HIS B 1 305 ? 16.828 -15.734 -7.695 1 97.56 305 HIS B O 1
ATOM 5170 N N . TYR B 1 306 ? 14.82 -16.266 -8.547 1 98.5 306 TYR B N 1
ATOM 5171 C CA . TYR B 1 306 ? 15.32 -16.719 -9.836 1 98.5 306 TYR B CA 1
ATOM 5172 C C . TYR B 1 306 ? 15.742 -15.539 -10.703 1 98.5 306 TYR B C 1
ATOM 5174 O O . TYR B 1 306 ? 15.156 -14.453 -10.617 1 98.5 306 TYR B O 1
ATOM 5182 N N . CYS B 1 307 ? 16.734 -15.734 -11.422 1 98.25 307 CYS B N 1
ATOM 5183 C CA . CYS B 1 307 ? 17.109 -14.875 -12.547 1 98.25 307 CYS B CA 1
ATOM 5184 C C . CYS B 1 307 ? 16.984 -15.617 -13.867 1 98.25 307 CYS B C 1
ATOM 5186 O O . CYS B 1 307 ? 16.469 -16.734 -13.906 1 98.25 307 CYS B O 1
ATOM 5188 N N . MET B 1 308 ? 17.344 -14.992 -14.953 1 98.12 308 MET B N 1
ATOM 5189 C CA . MET B 1 308 ? 17.062 -15.523 -16.281 1 98.12 308 MET B CA 1
ATOM 5190 C C . MET B 1 308 ? 17.672 -16.906 -16.453 1 98.12 308 MET B C 1
ATOM 5192 O O . MET B 1 308 ? 17.031 -17.812 -16.984 1 98.12 308 MET B O 1
ATOM 5196 N N . ASP B 1 309 ? 18.844 -17.109 -15.977 1 97.56 309 ASP B N 1
ATOM 5197 C CA . ASP B 1 309 ? 19.531 -18.375 -16.141 1 97.56 309 ASP B CA 1
ATOM 5198 C C . ASP B 1 309 ? 18.812 -19.484 -15.367 1 97.56 309 ASP B C 1
ATOM 5200 O O . ASP B 1 309 ? 18.766 -20.641 -15.82 1 97.56 309 ASP B O 1
ATOM 5204 N N . ASP B 1 310 ? 18.328 -19.156 -14.219 1 98.38 310 ASP B N 1
ATOM 5205 C CA . ASP B 1 310 ? 17.578 -20.125 -13.414 1 98.38 310 ASP B CA 1
ATOM 5206 C C . ASP B 1 310 ? 16.297 -20.562 -14.125 1 98.38 310 ASP B C 1
ATOM 5208 O O . ASP B 1 310 ? 15.922 -21.734 -14.062 1 98.38 310 ASP B O 1
ATOM 5212 N N . VAL B 1 311 ? 15.68 -19.656 -14.789 1 98.69 311 VAL B N 1
ATOM 5213 C CA . VAL B 1 311 ? 14.438 -19.938 -15.508 1 98.69 311 VAL B CA 1
ATOM 5214 C C . VAL B 1 311 ? 14.703 -20.953 -16.625 1 98.69 311 VAL B C 1
ATOM 5216 O O . VAL B 1 311 ? 13.945 -21.906 -16.797 1 98.69 311 VAL B O 1
ATOM 5219 N N . ILE B 1 312 ? 15.75 -20.719 -17.344 1 98.19 312 ILE B N 1
ATOM 5220 C CA . ILE B 1 312 ? 16.078 -21.578 -18.469 1 98.19 312 ILE B CA 1
ATOM 5221 C C . ILE B 1 312 ? 16.359 -23 -17.969 1 98.19 312 ILE B C 1
ATOM 5223 O O . ILE B 1 312 ? 15.938 -23.969 -18.594 1 98.19 312 ILE B O 1
ATOM 5227 N N . LYS B 1 313 ? 17.047 -23.094 -16.844 1 97.88 313 LYS B N 1
ATOM 5228 C CA . LYS B 1 313 ? 17.297 -24.406 -16.234 1 97.88 313 LYS B CA 1
ATOM 5229 C C . LYS B 1 313 ? 15.992 -25.078 -15.836 1 97.88 313 LYS B C 1
ATOM 5231 O O . LYS B 1 313 ? 15.844 -26.297 -16 1 97.88 313 LYS B O 1
ATOM 5236 N N . LEU B 1 314 ? 15.109 -24.312 -15.281 1 98.69 314 LEU B N 1
ATOM 5237 C CA . LEU B 1 314 ? 13.82 -24.859 -14.867 1 98.69 314 LEU B CA 1
ATOM 5238 C C . LEU B 1 314 ? 13.023 -25.344 -16.078 1 98.69 314 LEU B C 1
ATOM 5240 O O . LEU B 1 314 ? 12.383 -26.391 -16.031 1 98.69 314 LEU B O 1
ATOM 5244 N N . VAL B 1 315 ? 13.031 -24.562 -17.156 1 98.62 315 VAL B N 1
ATOM 5245 C CA . VAL B 1 315 ? 12.344 -24.922 -18.391 1 98.62 315 VAL B CA 1
ATOM 5246 C C . VAL B 1 315 ? 12.906 -26.234 -18.938 1 98.62 315 VAL B C 1
ATOM 5248 O O . VAL B 1 315 ? 12.156 -27.109 -19.391 1 98.62 315 VAL B O 1
ATOM 5251 N N . ALA B 1 316 ? 14.219 -26.344 -18.875 1 98.19 316 ALA B N 1
ATOM 5252 C CA . ALA B 1 316 ? 14.859 -27.578 -19.328 1 98.19 316 ALA B CA 1
ATOM 5253 C C . ALA B 1 316 ? 14.359 -28.766 -18.516 1 98.19 316 ALA B C 1
ATOM 5255 O O . ALA B 1 316 ? 14.195 -29.875 -19.047 1 98.19 316 ALA B O 1
ATOM 5256 N N . SER B 1 317 ? 14.141 -28.547 -17.297 1 97.88 317 SER B N 1
ATOM 5257 C CA . SER B 1 317 ? 13.766 -29.625 -16.375 1 97.88 317 SER B CA 1
ATOM 5258 C C . SER B 1 317 ? 12.297 -29.984 -16.516 1 97.88 317 SER B C 1
ATOM 5260 O O . SER B 1 317 ? 11.938 -31.156 -16.484 1 97.88 317 SER B O 1
ATOM 5262 N N . LEU B 1 318 ? 11.367 -28.984 -16.75 1 98.56 318 LEU B N 1
ATOM 5263 C CA . LEU B 1 318 ? 9.93 -29.219 -16.625 1 98.56 318 LEU B CA 1
ATOM 5264 C C . LEU B 1 318 ? 9.281 -29.312 -18 1 98.56 318 LEU B C 1
ATOM 5266 O O . LEU B 1 318 ? 8.148 -29.766 -18.141 1 98.56 318 LEU B O 1
ATOM 5270 N N . GLN B 1 319 ? 9.945 -28.812 -19 1 98.06 319 GLN B N 1
ATOM 5271 C CA . GLN B 1 319 ? 9.508 -28.859 -20.391 1 98.06 319 GLN B CA 1
ATOM 5272 C C . GLN B 1 319 ? 8.102 -28.297 -20.547 1 98.06 319 GLN B C 1
ATOM 5274 O O . GLN B 1 319 ? 7.23 -28.922 -21.156 1 98.06 319 GLN B O 1
ATOM 5279 N N . PRO B 1 320 ? 7.773 -27.078 -19.969 1 98.75 320 PRO B N 1
ATOM 5280 C CA . PRO B 1 320 ? 6.469 -26.453 -20.188 1 98.75 320 PRO B CA 1
ATOM 5281 C C . PRO B 1 320 ? 6.258 -26.016 -21.625 1 98.75 320 PRO B C 1
ATOM 5283 O O . PRO B 1 320 ? 7.215 -25.625 -22.312 1 98.75 320 PRO B O 1
ATOM 5286 N N . THR B 1 321 ? 5.008 -26.016 -22.125 1 98.31 321 THR B N 1
ATOM 5287 C CA . THR B 1 321 ? 4.707 -25.594 -23.484 1 98.31 321 THR B CA 1
ATOM 5288 C C . THR B 1 321 ? 5.004 -24.109 -23.672 1 98.31 321 THR B C 1
ATOM 5290 O O . THR B 1 321 ? 5.703 -23.734 -24.609 1 98.31 321 THR B O 1
ATOM 5293 N N . CYS B 1 322 ? 4.441 -23.281 -22.859 1 98.69 322 CYS B N 1
ATOM 5294 C CA . CYS B 1 322 ? 4.707 -21.859 -22.844 1 98.69 322 CYS B CA 1
ATOM 5295 C C . CYS B 1 322 ? 5.148 -21.391 -21.453 1 98.69 322 CYS B C 1
ATOM 5297 O O . CYS B 1 322 ? 4.613 -21.859 -20.438 1 98.69 322 CYS B O 1
ATOM 5299 N N . THR B 1 323 ? 6.152 -20.562 -21.391 1 98.88 323 THR B N 1
ATOM 5300 C CA . THR B 1 323 ? 6.613 -19.969 -20.141 1 98.88 323 THR B CA 1
ATOM 5301 C C . THR B 1 323 ? 6.496 -18.438 -20.188 1 98.88 323 THR B C 1
ATOM 5303 O O . THR B 1 323 ? 6.887 -17.812 -21.172 1 98.88 323 THR B O 1
ATOM 5306 N N . TYR B 1 324 ? 5.902 -17.859 -19.203 1 98.94 324 TYR B N 1
ATOM 5307 C CA . TYR B 1 324 ? 5.895 -16.422 -18.984 1 98.94 324 TYR B CA 1
ATOM 5308 C C . TYR B 1 324 ? 6.574 -16.062 -17.672 1 98.94 324 TYR B C 1
ATOM 5310 O O . TYR B 1 324 ? 6.254 -16.625 -16.625 1 98.94 324 TYR B O 1
ATOM 5318 N N . THR B 1 325 ? 7.477 -15.141 -17.719 1 98.94 325 THR B N 1
ATOM 5319 C CA . THR B 1 325 ? 8.195 -14.766 -16.516 1 98.94 325 THR B CA 1
ATOM 5320 C C . THR B 1 325 ? 7.566 -13.531 -15.867 1 98.94 325 THR B C 1
ATOM 5322 O O . THR B 1 325 ? 6.949 -12.711 -16.562 1 98.94 325 THR B O 1
ATOM 5325 N N . ILE B 1 326 ? 7.664 -13.43 -14.547 1 98.88 326 ILE B N 1
ATOM 5326 C CA . ILE B 1 326 ? 7.188 -12.305 -13.75 1 98.88 326 ILE B CA 1
ATOM 5327 C C . ILE B 1 326 ? 8.211 -11.969 -12.672 1 98.88 326 ILE B C 1
ATOM 5329 O O . ILE B 1 326 ? 9.164 -12.719 -12.445 1 98.88 326 ILE B O 1
ATOM 5333 N N . GLY B 1 327 ? 8.055 -10.797 -12.016 1 98.75 327 GLY B N 1
ATOM 5334 C CA . GLY B 1 327 ? 8.906 -10.391 -10.906 1 98.75 327 GLY B CA 1
ATOM 5335 C C . GLY B 1 327 ? 10.117 -9.594 -11.359 1 98.75 327 GLY B C 1
ATOM 5336 O O . GLY B 1 327 ? 11.078 -9.43 -10.602 1 98.75 327 GLY B O 1
ATOM 5337 N N . MET B 1 328 ? 10.148 -9.062 -12.562 1 98.69 328 MET B N 1
ATOM 5338 C CA . MET B 1 328 ? 11.328 -8.445 -13.164 1 98.69 328 MET B CA 1
ATOM 5339 C C . MET B 1 328 ? 11.664 -7.129 -12.469 1 98.69 328 MET B C 1
ATOM 5341 O O . MET B 1 328 ? 10.773 -6.332 -12.18 1 98.69 328 MET B O 1
ATOM 5345 N N . TYR B 1 329 ? 12.891 -6.898 -12.227 1 97.5 329 TYR B N 1
ATOM 5346 C CA . TYR B 1 329 ? 13.422 -5.605 -11.812 1 97.5 329 TYR B CA 1
ATOM 5347 C C . TYR B 1 329 ? 13.672 -4.703 -13.016 1 97.5 329 TYR B C 1
ATOM 5349 O O . TYR B 1 329 ? 13.359 -5.07 -14.148 1 97.5 329 TYR B O 1
ATOM 5357 N N . CYS B 1 330 ? 14.211 -3.529 -12.812 1 97 330 CYS B N 1
ATOM 5358 C CA . CYS B 1 330 ? 14.227 -2.516 -13.859 1 97 330 CYS B CA 1
ATOM 5359 C C . CYS B 1 330 ? 15.414 -2.713 -14.797 1 97 330 CYS B C 1
ATOM 5361 O O . CYS B 1 330 ? 15.484 -2.088 -15.852 1 97 330 CYS B O 1
ATOM 5363 N N . ASP B 1 331 ? 16.328 -3.652 -14.461 1 96.31 331 ASP B N 1
ATOM 5364 C CA . ASP B 1 331 ? 17.406 -3.953 -15.398 1 96.31 331 ASP B CA 1
ATOM 5365 C C . ASP B 1 331 ? 16.906 -4.801 -16.562 1 96.31 331 ASP B C 1
ATOM 5367 O O . ASP B 1 331 ? 17.578 -4.91 -17.594 1 96.31 331 ASP B O 1
ATOM 5371 N N . VAL B 1 332 ? 15.773 -5.395 -16.438 1 98.06 332 VAL B N 1
ATOM 5372 C CA . VAL B 1 332 ? 15.18 -6.227 -17.484 1 98.06 332 VAL B CA 1
ATOM 5373 C C . VAL B 1 332 ? 14.195 -5.402 -18.312 1 98.06 332 VAL B C 1
ATOM 5375 O O . VAL B 1 332 ? 13.008 -5.324 -17.969 1 98.06 332 VAL B O 1
ATOM 5378 N N . GLU B 1 333 ? 14.695 -4.836 -19.375 1 97.5 333 GLU B N 1
ATOM 5379 C CA . GLU B 1 333 ? 13.828 -4.125 -20.297 1 97.5 333 GLU B CA 1
ATOM 5380 C C . GLU B 1 333 ? 13.055 -5.098 -21.188 1 97.5 333 GLU B C 1
ATOM 5382 O O . GLU B 1 333 ? 13.594 -6.129 -21.594 1 97.5 333 GLU B O 1
ATOM 5387 N N . HIS B 1 334 ? 11.812 -4.836 -21.5 1 98.25 334 HIS B N 1
ATOM 5388 C CA . HIS B 1 334 ? 10.883 -5.82 -22.031 1 98.25 334 HIS B CA 1
ATOM 5389 C C . HIS B 1 334 ? 11.359 -6.344 -23.391 1 98.25 334 HIS B C 1
ATOM 5391 O O . HIS B 1 334 ? 11.422 -7.559 -23.594 1 98.25 334 HIS B O 1
ATOM 5397 N N . GLU B 1 335 ? 11.703 -5.492 -24.359 1 97.5 335 GLU B N 1
ATOM 5398 C CA . GLU B 1 335 ? 12.109 -5.93 -25.688 1 97.5 335 GLU B CA 1
ATOM 5399 C C . GLU B 1 335 ? 13.461 -6.645 -25.641 1 97.5 335 GLU B C 1
ATOM 5401 O O . GLU B 1 335 ? 13.602 -7.738 -26.188 1 97.5 335 GLU B O 1
ATOM 5406 N N . ARG B 1 336 ? 14.352 -6.004 -24.984 1 97.38 336 ARG B N 1
ATOM 5407 C CA . ARG B 1 336 ? 15.68 -6.594 -24.844 1 97.38 336 ARG B CA 1
ATOM 5408 C C . ARG B 1 336 ? 15.617 -7.91 -24.078 1 97.38 336 ARG B C 1
ATOM 5410 O O . ARG B 1 336 ? 16.281 -8.883 -24.453 1 97.38 336 ARG B O 1
ATOM 5417 N N . GLY B 1 337 ? 14.828 -7.93 -23.031 1 98.19 337 GLY B N 1
ATOM 5418 C CA . GLY B 1 337 ? 14.688 -9.148 -22.25 1 98.19 337 GLY B CA 1
ATOM 5419 C C . GLY B 1 337 ? 14.102 -10.297 -23.031 1 98.19 337 GLY B C 1
ATOM 5420 O O . GLY B 1 337 ? 14.547 -11.438 -22.906 1 98.19 337 GLY B O 1
ATOM 5421 N N . ASN B 1 338 ? 13.117 -10 -23.828 1 98.62 338 ASN B N 1
ATOM 5422 C CA . ASN B 1 338 ? 12.516 -11.039 -24.656 1 98.62 338 ASN B CA 1
ATOM 5423 C C . ASN B 1 338 ? 13.492 -11.555 -25.703 1 98.62 338 ASN B C 1
ATOM 5425 O O . ASN B 1 338 ? 13.5 -12.75 -26.016 1 98.62 338 ASN B O 1
ATOM 5429 N N . GLN B 1 339 ? 14.234 -10.648 -26.266 1 98.44 339 GLN B N 1
ATOM 5430 C CA . GLN B 1 339 ? 15.266 -11.086 -27.203 1 98.44 339 GLN B CA 1
ATOM 5431 C C . GLN B 1 339 ? 16.25 -12.039 -26.531 1 98.44 339 GLN B C 1
ATOM 5433 O O . GLN B 1 339 ? 16.609 -13.078 -27.094 1 98.44 339 GLN B O 1
ATOM 5438 N N . GLN B 1 340 ? 16.641 -11.68 -25.344 1 98.31 340 GLN B N 1
ATOM 5439 C CA . GLN B 1 340 ? 17.578 -12.5 -24.594 1 98.31 340 GLN B CA 1
ATOM 5440 C C . GLN B 1 340 ? 16.984 -13.875 -24.297 1 98.31 340 GLN B C 1
ATOM 5442 O O . GLN B 1 340 ? 17.672 -14.891 -24.406 1 98.31 340 GLN B O 1
ATOM 5447 N N . LEU B 1 341 ? 15.734 -13.945 -23.938 1 98.5 341 LEU B N 1
ATOM 5448 C CA . LEU B 1 341 ? 15.07 -15.203 -23.625 1 98.5 341 LEU B CA 1
ATOM 5449 C C . LEU B 1 341 ? 14.953 -16.078 -24.875 1 98.5 341 LEU B C 1
ATOM 5451 O O . LEU B 1 341 ? 15.148 -17.297 -24.812 1 98.5 341 LEU B O 1
ATOM 5455 N N . ARG B 1 342 ? 14.633 -15.469 -25.984 1 97.44 342 ARG B N 1
ATOM 5456 C CA . ARG B 1 342 ? 14.547 -16.219 -27.234 1 97.44 342 ARG B CA 1
ATOM 5457 C C . ARG B 1 342 ? 15.898 -16.844 -27.594 1 97.44 342 ARG B C 1
ATOM 5459 O O . ARG B 1 342 ? 15.961 -18 -28.016 1 97.44 342 ARG B O 1
ATOM 5466 N N . GLU B 1 343 ? 16.906 -16.031 -27.438 1 97.56 343 GLU B N 1
ATOM 5467 C CA . GLU B 1 343 ? 18.25 -16.531 -27.703 1 97.56 343 GLU B CA 1
ATOM 5468 C C . GLU B 1 343 ? 18.609 -17.703 -26.797 1 97.56 343 GLU B C 1
ATOM 5470 O O . GLU B 1 343 ? 19.156 -18.703 -27.25 1 97.56 343 GLU B O 1
ATOM 5475 N N . ARG B 1 344 ? 18.281 -17.578 -25.594 1 96.88 344 ARG B N 1
ATOM 5476 C CA . ARG B 1 344 ? 18.594 -18.625 -24.625 1 96.88 344 ARG B CA 1
ATOM 5477 C C . ARG B 1 344 ? 17.781 -19.891 -24.906 1 96.88 344 ARG B C 1
ATOM 5479 O O . ARG B 1 344 ? 18.25 -21 -24.641 1 96.88 344 ARG B O 1
ATOM 5486 N N . LEU B 1 345 ? 16.547 -19.719 -25.25 1 97 345 LEU B N 1
ATOM 5487 C CA . LEU B 1 345 ? 15.719 -20.875 -25.609 1 97 345 LEU B CA 1
ATOM 5488 C C . LEU B 1 345 ? 16.297 -21.609 -26.812 1 97 345 LEU B C 1
ATOM 5490 O O . LEU B 1 345 ? 16.297 -22.828 -26.859 1 97 345 LEU B O 1
ATOM 5494 N N . GLU B 1 346 ? 16.75 -20.844 -27.812 1 96.56 346 GLU B N 1
ATOM 5495 C CA . GLU B 1 346 ? 17.375 -21.438 -28.984 1 96.56 346 GLU B CA 1
ATOM 5496 C C . GLU B 1 346 ? 18.625 -22.219 -28.625 1 96.56 346 GLU B C 1
ATOM 5498 O O . GLU B 1 346 ? 18.875 -23.297 -29.156 1 96.56 346 GLU B O 1
ATOM 5503 N N . GLU B 1 347 ? 19.375 -21.609 -27.797 1 96.19 347 GLU B N 1
ATOM 5504 C CA . GLU B 1 347 ? 20.562 -22.312 -27.312 1 96.19 347 GLU B CA 1
ATOM 5505 C C . GLU B 1 347 ? 20.188 -23.609 -26.609 1 96.19 347 GLU B C 1
ATOM 5507 O O . GLU B 1 347 ? 20.875 -24.641 -26.797 1 96.19 347 GLU B O 1
ATOM 5512 N N . LEU B 1 348 ? 19.203 -23.547 -25.812 1 96.25 348 LEU B N 1
ATOM 5513 C CA . LEU B 1 348 ? 18.734 -24.734 -25.109 1 96.25 348 LEU B CA 1
ATOM 5514 C C . LEU B 1 348 ? 18.266 -25.812 -26.094 1 96.25 348 LEU B C 1
ATOM 5516 O O . LEU B 1 348 ? 18.562 -27 -25.906 1 96.25 348 LEU B O 1
ATOM 5520 N N . ARG B 1 349 ? 17.609 -25.438 -27.109 1 96.12 349 ARG B N 1
ATOM 5521 C CA . ARG B 1 349 ? 17.156 -26.359 -28.141 1 96.12 349 ARG B CA 1
ATOM 5522 C C . ARG B 1 349 ? 18.344 -27.031 -28.844 1 96.12 349 ARG B C 1
ATOM 5524 O O . ARG B 1 349 ? 18.344 -28.25 -29.047 1 96.12 349 ARG B O 1
ATOM 5531 N N . CYS B 1 350 ? 19.266 -26.234 -29.156 1 96.06 350 CYS B N 1
ATOM 5532 C CA . CYS B 1 350 ? 20.453 -26.734 -29.859 1 96.06 350 CYS B CA 1
ATOM 5533 C C . CYS B 1 350 ? 21.234 -27.719 -29 1 96.06 350 CYS B C 1
ATOM 5535 O O . CYS B 1 350 ? 21.859 -28.641 -29.516 1 96.06 350 CYS B O 1
ATOM 5537 N N . SER B 1 351 ? 21.094 -27.516 -27.766 1 95.69 351 SER B N 1
ATOM 5538 C CA . SER B 1 351 ? 21.828 -28.391 -26.844 1 95.69 351 SER B CA 1
ATOM 5539 C C . SER B 1 351 ? 21.094 -29.719 -26.672 1 95.69 351 SER B C 1
ATOM 5541 O O . SER B 1 351 ? 21.625 -30.641 -26.062 1 95.69 351 SER B O 1
ATOM 5543 N N . GLY B 1 352 ? 19.797 -29.844 -27.078 1 94.5 352 GLY B N 1
ATOM 5544 C CA . GLY B 1 352 ? 19.016 -31.078 -26.984 1 94.5 352 GLY B CA 1
ATOM 5545 C C . GLY B 1 352 ? 18.312 -31.234 -25.641 1 94.5 352 GLY B C 1
ATOM 5546 O O . GLY B 1 352 ? 17.781 -32.281 -25.344 1 94.5 352 GLY B O 1
ATOM 5547 N N . LYS B 1 353 ? 18.312 -30.234 -24.906 1 93.25 353 LYS B N 1
ATOM 5548 C CA . LYS B 1 353 ? 17.766 -30.312 -23.562 1 93.25 353 LYS B CA 1
ATOM 5549 C C . LYS B 1 353 ? 16.328 -29.812 -23.5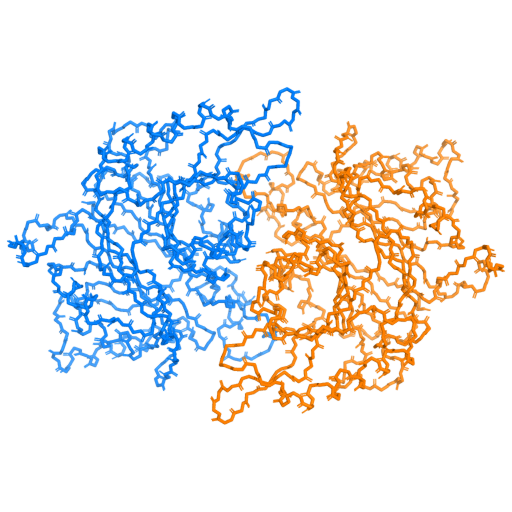31 1 93.25 353 LYS B C 1
ATOM 5551 O O . LYS B 1 353 ? 15.719 -29.703 -22.469 1 93.25 353 LYS B O 1
ATOM 5556 N N . CYS B 1 354 ? 15.875 -29.438 -24.625 1 91.12 354 CYS B N 1
ATOM 5557 C CA . CYS B 1 354 ? 14.508 -28.938 -24.734 1 91.12 354 CYS B CA 1
ATOM 5558 C C . CYS B 1 354 ? 13.758 -29.641 -25.859 1 91.12 354 CYS B C 1
ATOM 5560 O O . CYS B 1 354 ? 14.258 -29.719 -26.984 1 91.12 354 CYS B O 1
ATOM 5562 N N . GLY B 1 355 ? 12.586 -30.188 -25.484 1 90.94 355 GLY B N 1
ATOM 5563 C CA . GLY B 1 355 ? 11.797 -30.875 -26.5 1 90.94 355 GLY B CA 1
ATOM 5564 C C . GLY B 1 355 ? 11.039 -29.938 -27.406 1 90.94 355 GLY B C 1
ATOM 5565 O O . GLY B 1 355 ? 11.023 -28.734 -27.203 1 90.94 355 GLY B O 1
ATOM 5566 N N . SER B 1 356 ? 10.398 -30.516 -28.422 1 93.12 356 SER B N 1
ATOM 5567 C CA . SER B 1 356 ? 9.656 -29.75 -29.422 1 93.12 356 SER B CA 1
ATOM 5568 C C . SER B 1 356 ? 8.367 -29.188 -28.844 1 93.12 356 SER B C 1
ATOM 5570 O O . SER B 1 356 ? 7.785 -28.25 -29.406 1 93.12 356 SER B O 1
ATOM 5572 N N . ASN B 1 357 ? 8.008 -29.672 -27.719 1 93.81 357 ASN B N 1
ATOM 5573 C CA . ASN B 1 357 ? 6.762 -29.219 -27.094 1 93.81 357 ASN B CA 1
ATOM 5574 C C . ASN B 1 357 ? 6.926 -27.859 -26.422 1 93.81 357 ASN B C 1
ATOM 5576 O O . ASN B 1 357 ? 5.938 -27.203 -26.094 1 93.81 357 ASN B O 1
ATOM 5580 N N . VAL B 1 358 ? 8.18 -27.5 -26.109 1 97.94 358 VAL B N 1
ATOM 5581 C CA . VAL B 1 358 ? 8.453 -26.188 -25.531 1 97.94 358 VAL B CA 1
ATOM 5582 C C . VAL B 1 358 ? 8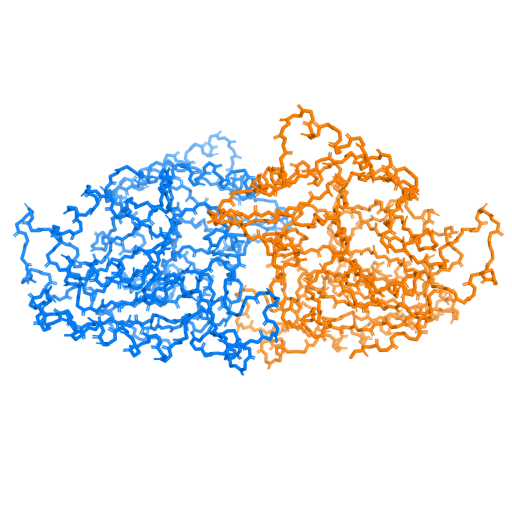.398 -25.109 -26.625 1 97.94 358 VAL B C 1
ATOM 5584 O O . VAL B 1 358 ? 9.312 -25.016 -27.438 1 97.94 358 VAL B O 1
ATOM 5587 N N . LEU B 1 359 ? 7.406 -24.266 -26.609 1 98 359 LEU B N 1
ATOM 5588 C CA . LEU B 1 359 ? 7.152 -23.375 -27.719 1 98 359 LEU B CA 1
ATOM 5589 C C . LEU B 1 359 ? 7.773 -22 -27.469 1 98 359 LEU B C 1
ATOM 5591 O O . LEU B 1 359 ? 8.281 -21.359 -28.391 1 98 359 LEU B O 1
ATOM 5595 N N . SER B 1 360 ? 7.684 -21.531 -26.219 1 98.5 360 SER B N 1
ATOM 5596 C CA . SER B 1 360 ? 8.148 -20.172 -26 1 98.5 360 SER B CA 1
ATOM 5597 C C . SER B 1 360 ? 8.523 -19.938 -24.547 1 98.5 360 SER B C 1
ATOM 5599 O O . SER B 1 360 ? 8.023 -20.609 -23.656 1 98.5 360 SER B O 1
ATOM 5601 N N . VAL B 1 361 ? 9.438 -19.094 -24.312 1 98.69 361 VAL B N 1
ATOM 5602 C CA . VAL B 1 361 ? 9.773 -18.438 -23.047 1 98.69 361 VAL B CA 1
ATOM 5603 C C . VAL B 1 361 ? 9.789 -16.922 -23.234 1 98.69 361 VAL B C 1
ATOM 5605 O O . VAL B 1 361 ? 10.617 -16.391 -23.984 1 98.69 361 VAL B O 1
ATOM 5608 N N . GLU B 1 362 ? 8.859 -16.234 -22.594 1 98.81 362 GLU B N 1
ATOM 5609 C CA . GLU B 1 362 ? 8.688 -14.797 -22.797 1 98.81 362 GLU B CA 1
ATOM 5610 C C . GLU B 1 362 ? 8.5 -14.07 -21.469 1 98.81 362 GLU B C 1
ATOM 5612 O O . GLU B 1 362 ? 8.094 -14.68 -20.469 1 98.81 362 GLU B O 1
ATOM 5617 N N . LEU B 1 363 ? 8.859 -12.797 -21.484 1 98.88 363 LEU B N 1
ATOM 5618 C CA . LEU B 1 363 ? 8.508 -11.977 -20.328 1 98.88 363 LEU B CA 1
ATOM 5619 C C . LEU B 1 363 ? 7.008 -11.734 -20.266 1 98.88 363 LEU B C 1
ATOM 5621 O O . LEU B 1 363 ? 6.383 -11.391 -21.266 1 98.88 363 LEU B O 1
ATOM 5625 N N . GLY B 1 364 ? 6.418 -11.984 -19.047 1 98.88 364 GLY B N 1
ATOM 5626 C CA . GLY B 1 364 ? 5.07 -11.484 -18.828 1 98.88 364 GLY B CA 1
ATOM 5627 C C . GLY B 1 364 ? 5.008 -9.969 -18.734 1 98.88 364 GLY B C 1
ATOM 5628 O O . GLY B 1 364 ? 6.047 -9.305 -18.688 1 98.88 364 GLY B O 1
ATOM 5629 N N . PHE B 1 365 ? 3.914 -9.414 -18.812 1 98.88 365 PHE B N 1
ATOM 5630 C CA . PHE B 1 365 ? 3.684 -7.996 -18.578 1 98.88 365 PHE B CA 1
ATOM 5631 C C . PHE B 1 365 ? 2.297 -7.762 -18 1 98.88 365 PHE B C 1
ATOM 5633 O O . PHE B 1 365 ? 1.424 -8.625 -18.078 1 98.88 365 PHE B O 1
ATOM 5640 N N . ASP B 1 366 ? 2.119 -6.625 -17.312 1 98.81 366 ASP B N 1
ATOM 5641 C CA . ASP B 1 366 ? 0.826 -6.305 -16.719 1 98.81 366 ASP B CA 1
ATOM 5642 C C . ASP B 1 366 ? -0.271 -6.266 -17.781 1 98.81 366 ASP B C 1
ATOM 5644 O O . ASP B 1 366 ? -0.19 -5.496 -18.75 1 98.81 366 ASP B O 1
ATOM 5648 N N . GLY B 1 367 ? -1.283 -7.137 -17.609 1 98.69 367 GLY B N 1
ATOM 5649 C CA . GLY B 1 367 ? -2.395 -7.156 -18.547 1 98.69 367 GLY B CA 1
ATOM 5650 C C . GLY B 1 367 ? -2.299 -8.281 -19.562 1 98.69 367 GLY B C 1
ATOM 5651 O O . GLY B 1 367 ? -3.221 -8.492 -20.359 1 98.69 367 GLY B O 1
ATOM 5652 N N . LEU B 1 368 ? -1.174 -9 -19.578 1 98.75 368 LEU B N 1
ATOM 5653 C CA . LEU B 1 368 ? -1.083 -10.148 -20.469 1 98.75 368 LEU B CA 1
ATOM 5654 C C . LEU B 1 368 ? -2.232 -11.117 -20.234 1 98.75 368 LEU B C 1
ATOM 5656 O O . LEU B 1 368 ? -2.457 -11.555 -19.094 1 98.75 368 LEU B O 1
ATOM 5660 N N . HIS B 1 369 ? -2.977 -11.375 -21.25 1 98.38 369 HIS B N 1
ATOM 5661 C CA . HIS B 1 369 ? -4.164 -12.227 -21.188 1 98.38 369 HIS B CA 1
ATOM 5662 C C . HIS B 1 369 ? -3.951 -13.516 -21.969 1 98.38 369 HIS B C 1
ATOM 5664 O O . HIS B 1 369 ? -3.633 -13.492 -23.156 1 98.38 369 HIS B O 1
ATOM 5670 N N . ILE B 1 370 ? -4.09 -14.672 -21.297 1 98.38 370 ILE B N 1
ATOM 5671 C CA . ILE B 1 370 ? -3.844 -15.992 -21.859 1 98.38 370 ILE B CA 1
ATOM 5672 C C . ILE B 1 370 ? -5.133 -16.812 -21.828 1 98.38 370 ILE B C 1
ATOM 5674 O O . ILE B 1 370 ? -5.703 -17.047 -20.766 1 98.38 370 ILE B O 1
ATOM 5678 N N . LEU B 1 371 ? -5.602 -17.281 -22.953 1 97.62 371 LEU B N 1
ATOM 5679 C CA . LEU B 1 371 ? -6.742 -18.172 -23.062 1 97.62 371 LEU B CA 1
ATOM 5680 C C . LEU B 1 371 ? -6.285 -19.625 -23.141 1 97.62 371 LEU B C 1
ATOM 5682 O O . LEU B 1 371 ? -5.375 -19.953 -23.906 1 97.62 371 LEU B O 1
ATOM 5686 N N . LEU B 1 372 ? -6.902 -20.422 -22.328 1 98 372 LEU B N 1
ATOM 5687 C CA . LEU B 1 372 ? -6.523 -21.828 -22.266 1 98 372 LEU B CA 1
ATOM 5688 C C . LEU B 1 372 ? -7.758 -22.734 -22.312 1 98 372 LEU B C 1
ATOM 5690 O O . LEU B 1 372 ? -8.828 -22.344 -21.844 1 98 372 LEU B O 1
ATOM 5694 N N . PRO B 1 373 ? -7.566 -23.938 -22.906 1 96.25 373 PRO B N 1
ATOM 5695 C CA . PRO B 1 373 ? -8.648 -24.922 -22.781 1 96.25 373 PRO B CA 1
ATOM 5696 C C . PRO B 1 373 ? -9.016 -25.234 -21.344 1 96.25 373 PRO B C 1
ATOM 5698 O O . PRO B 1 373 ? -8.133 -25.328 -20.484 1 96.25 373 PRO B O 1
ATOM 5701 N N . LEU B 1 374 ? -10.273 -25.344 -21.109 1 94.69 374 LEU B N 1
ATOM 5702 C CA . LEU B 1 374 ? -10.75 -25.547 -19.734 1 94.69 374 LEU B CA 1
ATOM 5703 C C . LEU B 1 374 ? -10.477 -26.969 -19.266 1 94.69 374 LEU B C 1
ATOM 5705 O O . LEU B 1 374 ? -10.781 -27.922 -19.984 1 94.69 374 LEU B O 1
#

Foldseek 3Di:
DPPPVQFWKKKFWLFFAAQQWPPHPPPPDDDWLNVVCVVPVLDQSGGAQTKMKIKHAFPPCDQPVPNPRIAIEMEFQALCNVVSCVNAVVVVVQQAHQAYEFFAQDRSRHVCQFVNLRRADWDADPVQWIFGPDAHEYEFAPRNVVSCCVVPVLQVVLEAEQEAAAQDPVRVVVSVVVSVVVCVVVVHGRTSTNDRGHYHHYHHYHQPAWDKHDSPSNPPLKTKIWAWAAQFPPHTTTKMKIKNLWDFVVVVDACVVSVLMAIATEAAWHQGRDPRSLVVLQRTNAHQEYEYEAAEEPPDHDRRTHHLVNVLVSCLSNQHQEYEYGHYDRNQHFVVRQVRQVVSVVVCVVVVSHDPSHHGYHYDGNNDMGMGGD/DPPPVQFWKKKFWLFFAAQQWPPHPPPPDDDWLNVVCVVPVLDQSGGAQTKMKIKHAFPPCDQPVPNPRIAIEMEFQALCNVVSCVNAVVVVVQQAHQAYEFFAQDRSRHVCQFVNLRRADWDADPVQWIFGPDAHEYEFAPRNVVSCCVVPVLQVVLEAEQEAAAQDPVRVVVSVVVSVVVCVVVVHHRTSTNDRGHYHHYHHYHQPAWDKHDSPSNPPLKTKIWAWAAQFPPHTTTKMKIKNLWDFVVVVDACVVSVLMAIATEAAWHQGRDPRSLVVLQRTNAHAEYEYEAAEEPPDHDRRTHHLVNVLVSCLSNQYQEYEYGHYDRNQHFVVRQVRQVVSVVVCVVVVSHDPSHHGYHYDGNNDMGMGGD

Organism: Trypanosoma cruzi (strain CL Brener) (NCBI:txid353153)

InterPro domains:
  IPR001279 Metallo-beta-lactamase [PF12706] (71-326)
  IPR036866 Ribonuclease Z/Hydroxyacylglutathione hydrolase-like [G3DSA:3.60.15.10] (6-372)
  IPR036866 Ribonuclease Z/Hydroxyacylglutathione hydrolase-like [SSF56281] (11-328)

Sequence (748 aa):
MSNMDGSTFSLTIVGSGCSTGVPVIGHLSGNCACAVAMRDAEGPNRRNNVSLLITVPSPHGGSSGDGRGVRRVLIDCGKTFRDAYFRVLAKHQVQTVDALLLTHDHVDAVGGLDDMRDLQRMSLDGHDNWFVKQYIPTYASAKTMNALRCQFGYIHRNSRVMGFAPRTAEEHESIMQRVAEERERAGLTNNIGTRRSTALELFTLPDDTPTPFCIPALGADFKFHAVPVEHGAGYVALGFVFGRGVAFRSAGATGAIVANHSCVVYLSDVSTVPAAAMMFLQDLVKIDVLIVDLLHGPGYRYETHYCMDDVIKLVASLQPTCTYTIGMYCDVEHERGNQQLRERLEELRCSGKCGSNVLSVELGFDGLHILLPLMSNMDGSTFSLTIVGSGCSTGVPVIGHLSGNCACAVAMRDAEGPNRRNNVSLLITVPSPHGGSSGDGRGVRRVLIDCGKTFRDAYFRVLAKHQVQTVDALLLTHDHVDAVGGLDDMRDLQRMSLDGHDNWFVKQYIPTYASAKTMNALRCQFGYIHRNSRVMGFAPRTAEEHESIMQRVAEERERAGLTNNIGTRRSTALELFTLPDDTPTPFCIPALGADFKFHAVPVEHGAGYVALGFVFGRGVAFRSAGATGAIVANHSCVVYLSDVSTVPAAAMMFLQDLVKIDVLIVDLLHGPGYRYETHYCMDDVIKLVASLQPTCTYTIGMYCDVEHERGNQQLRERLEELRCSGKCGSNVLSVELGFDGLHILLPL